Protein AF-A0A438DG32-F1 (afdb_monomer)

Mean predicted aligned error: 17.09 Å

Radius of gyration: 29.8 Å; Cα contacts (8 Å, |Δi|>4): 988; chains: 1; bounding box: 72×69×99 Å

Structure (mmCIF, N/CA/C/O backbone):
data_AF-A0A438DG32-F1
#
_entry.id   AF-A0A438DG32-F1
#
loop_
_atom_site.group_PDB
_atom_site.id
_atom_site.type_symbol
_atom_site.label_atom_id
_atom_site.label_alt_id
_atom_site.label_comp_id
_atom_site.label_asym_id
_atom_site.label_entity_id
_atom_site.label_seq_id
_atom_site.pdbx_PDB_ins_code
_atom_site.Cartn_x
_atom_site.Cartn_y
_atom_site.Cartn_z
_atom_site.occupancy
_atom_site.B_iso_or_equiv
_atom_site.auth_seq_id
_atom_site.auth_comp_id
_atom_site.auth_asym_id
_atom_site.auth_atom_id
_atom_site.pdbx_PDB_model_num
ATOM 1 N N . MET A 1 1 ? 29.997 -25.847 38.162 1.00 31.45 1 MET A N 1
ATOM 2 C CA . MET A 1 1 ? 29.715 -24.855 39.231 1.00 31.45 1 MET A CA 1
ATOM 3 C C . MET A 1 1 ? 28.250 -24.378 39.277 1.00 31.45 1 MET A C 1
ATOM 5 O O . MET A 1 1 ? 27.923 -23.648 40.198 1.00 31.45 1 MET A O 1
ATOM 9 N N . PHE A 1 2 ? 27.359 -24.797 38.359 1.00 34.41 2 PHE A N 1
ATOM 10 C CA . PHE A 1 2 ? 25.991 -24.248 38.221 1.00 34.41 2 PHE A CA 1
ATOM 11 C C . PHE A 1 2 ? 24.844 -25.236 38.525 1.00 34.41 2 PHE A C 1
ATOM 13 O O . PHE A 1 2 ? 23.728 -25.055 38.056 1.00 34.41 2 PHE A O 1
ATOM 20 N N . VAL A 1 3 ? 25.073 -26.271 39.337 1.00 34.00 3 VAL A N 1
ATOM 21 C CA . VAL A 1 3 ? 24.012 -27.224 39.714 1.00 34.00 3 VAL A CA 1
ATOM 22 C C . VAL A 1 3 ? 23.730 -27.089 41.212 1.00 34.00 3 VAL A C 1
ATOM 24 O O . VAL A 1 3 ? 24.313 -27.787 42.035 1.00 34.00 3 VAL A O 1
ATOM 27 N N . ARG A 1 4 ? 22.879 -26.123 41.579 1.00 33.84 4 ARG A N 1
ATOM 28 C CA . ARG A 1 4 ? 22.216 -26.054 42.894 1.00 33.84 4 ARG A CA 1
ATOM 29 C C . ARG A 1 4 ? 20.720 -25.786 42.692 1.00 33.84 4 ARG A C 1
ATOM 31 O O . ARG A 1 4 ? 20.404 -25.011 41.785 1.00 33.84 4 ARG A O 1
ATOM 38 N N . PRO A 1 5 ? 19.828 -26.377 43.513 1.00 38.88 5 PRO A N 1
ATOM 39 C CA . PRO A 1 5 ? 18.380 -26.182 43.416 1.00 38.88 5 PRO A CA 1
ATOM 40 C C . PRO A 1 5 ? 17.977 -24.707 43.551 1.00 38.88 5 PRO A C 1
ATOM 42 O O . PRO A 1 5 ? 18.616 -23.948 44.284 1.00 38.88 5 PRO A O 1
ATOM 45 N N . HIS A 1 6 ? 16.883 -24.327 42.885 1.00 45.00 6 HIS A N 1
ATOM 46 C CA . HIS A 1 6 ? 16.372 -22.953 42.749 1.00 45.00 6 HIS A CA 1
ATOM 47 C C . HIS A 1 6 ? 16.241 -22.184 44.084 1.00 45.00 6 HIS A C 1
ATOM 49 O O . HIS A 1 6 ? 16.430 -20.974 44.121 1.00 45.00 6 HIS A O 1
ATOM 55 N N . ALA A 1 7 ? 15.995 -22.890 45.195 1.00 40.00 7 ALA A N 1
ATOM 56 C CA . ALA A 1 7 ? 15.813 -22.317 46.531 1.00 40.00 7 ALA A CA 1
ATOM 57 C C . ALA A 1 7 ? 17.117 -21.925 47.271 1.00 40.00 7 ALA A C 1
ATOM 59 O O . ALA A 1 7 ? 17.048 -21.413 48.384 1.00 40.00 7 ALA A O 1
ATOM 60 N N . GLN A 1 8 ? 18.305 -22.165 46.696 1.00 38.03 8 GLN A N 1
ATOM 61 C CA . GLN A 1 8 ? 19.607 -21.905 47.348 1.00 38.03 8 GLN A CA 1
ATOM 62 C C . GLN A 1 8 ? 20.554 -20.994 46.544 1.00 38.03 8 GLN A C 1
ATOM 64 O O . GLN A 1 8 ? 21.751 -20.924 46.842 1.00 38.03 8 GLN A O 1
ATOM 69 N N . ARG A 1 9 ? 20.063 -20.306 45.508 1.00 53.03 9 ARG A N 1
ATOM 70 C CA . ARG A 1 9 ? 20.894 -19.444 44.653 1.00 53.03 9 ARG A CA 1
ATOM 71 C C . ARG A 1 9 ? 20.834 -17.984 45.116 1.00 53.03 9 ARG A C 1
ATOM 73 O O . ARG A 1 9 ? 19.776 -17.374 45.126 1.00 53.03 9 ARG A O 1
ATOM 80 N N . THR A 1 10 ? 21.989 -17.418 45.477 1.00 51.50 10 THR A N 1
ATOM 81 C CA . THR A 1 10 ? 22.155 -15.998 45.868 1.00 51.50 10 THR A CA 1
ATOM 82 C C . THR A 1 10 ? 22.234 -15.052 44.658 1.00 51.50 10 THR A C 1
ATOM 84 O O . THR A 1 10 ? 22.239 -13.837 44.821 1.00 51.50 10 THR A O 1
ATOM 87 N N . ILE A 1 11 ? 22.333 -15.598 43.440 1.00 61.62 11 ILE A N 1
ATOM 88 C CA . ILE A 1 11 ? 22.514 -14.864 42.181 1.00 61.62 11 ILE A CA 1
ATOM 89 C C . ILE A 1 11 ? 21.561 -15.464 41.146 1.00 61.62 11 ILE A C 1
ATOM 91 O O . ILE A 1 11 ? 21.562 -16.682 40.965 1.00 61.62 11 ILE A O 1
ATOM 95 N N . LEU A 1 12 ? 20.784 -14.612 40.473 1.00 72.69 12 LEU A N 1
ATOM 96 C CA . LEU A 1 12 ? 19.875 -15.004 39.392 1.00 72.69 12 LEU A CA 1
ATOM 97 C C . LEU A 1 12 ? 20.599 -14.971 38.043 1.00 72.69 12 LEU A C 1
ATOM 99 O O . LEU A 1 12 ? 21.448 -14.112 37.797 1.00 72.69 12 LEU A O 1
ATOM 103 N N . THR A 1 13 ? 20.260 -15.901 37.161 1.00 71.56 13 THR A N 1
ATOM 104 C CA . THR A 1 13 ? 20.900 -16.121 35.864 1.00 71.56 13 THR A CA 1
ATOM 105 C C . THR A 1 13 ? 19.909 -15.975 34.713 1.00 71.56 13 THR A C 1
ATOM 107 O O . THR A 1 13 ? 18.874 -16.632 34.677 1.00 71.56 13 THR A O 1
ATOM 110 N N . LEU A 1 14 ? 20.246 -15.112 33.754 1.00 73.56 14 LEU A N 1
ATOM 111 C CA . LEU A 1 14 ? 19.486 -14.861 32.530 1.00 73.56 14 LEU A CA 1
ATOM 112 C C . LEU A 1 14 ? 20.249 -15.396 31.320 1.00 73.56 14 LEU A C 1
ATOM 114 O O . LEU A 1 14 ? 21.353 -14.927 31.045 1.00 73.56 14 LEU A O 1
ATOM 118 N N . PHE A 1 15 ? 19.655 -16.295 30.546 1.00 74.94 15 PHE A N 1
ATOM 119 C CA . PHE A 1 15 ? 20.227 -16.722 29.271 1.00 74.94 15 PHE A CA 1
ATOM 120 C C . PHE A 1 15 ? 19.810 -15.785 28.129 1.00 74.94 15 PHE A C 1
ATOM 122 O O . PHE A 1 15 ? 18.621 -15.517 27.957 1.00 74.94 15 PHE A O 1
ATOM 129 N N . ILE A 1 16 ? 20.773 -15.313 27.328 1.00 74.81 16 ILE A N 1
ATOM 130 C CA . ILE A 1 16 ? 20.541 -14.503 26.123 1.00 74.81 16 ILE A CA 1
ATOM 131 C C . ILE A 1 16 ? 21.307 -15.063 24.926 1.00 74.81 16 ILE A C 1
ATOM 133 O O . ILE A 1 16 ? 22.522 -15.266 24.974 1.00 74.81 16 ILE A O 1
ATOM 137 N N . TRP A 1 17 ? 20.618 -15.181 23.789 1.00 65.50 17 TRP A N 1
ATOM 138 C CA . TRP A 1 17 ? 21.229 -15.551 22.512 1.00 65.50 17 TRP A CA 1
ATOM 139 C C . TRP A 1 17 ? 21.430 -14.338 21.583 1.00 65.50 17 TRP A C 1
ATOM 141 O O . TRP A 1 17 ? 20.489 -13.808 20.995 1.00 65.50 17 TRP A O 1
ATOM 151 N N . LEU A 1 18 ? 22.685 -13.904 21.426 1.00 56.47 18 LEU A N 1
ATOM 152 C CA . LEU A 1 18 ? 23.107 -12.647 20.792 1.00 56.47 18 LEU A CA 1
ATOM 153 C C . LEU A 1 18 ? 23.334 -12.726 19.271 1.00 56.47 18 LEU A C 1
ATOM 155 O O . LEU A 1 18 ? 23.010 -11.760 18.582 1.00 56.47 18 LEU A O 1
ATOM 159 N N . CYS A 1 19 ? 23.753 -13.877 18.717 1.00 48.16 19 CYS A N 1
ATOM 160 C CA . CYS A 1 19 ? 23.805 -14.091 17.251 1.00 48.16 19 CYS A CA 1
ATOM 161 C C . CYS A 1 19 ? 22.457 -13.793 16.575 1.00 48.16 19 CYS A C 1
ATOM 163 O O . CYS A 1 19 ? 22.394 -13.310 15.448 1.00 48.16 19 CYS A O 1
ATOM 165 N N . VAL A 1 20 ? 21.367 -14.038 17.298 1.00 46.25 20 VAL A N 1
ATOM 166 C CA . VAL A 1 20 ? 20.007 -13.785 16.838 1.00 46.25 20 VAL A CA 1
ATOM 167 C C . VAL A 1 20 ? 19.646 -12.299 17.012 1.00 46.25 20 VAL A C 1
ATOM 169 O O . VAL A 1 20 ? 18.944 -11.742 16.171 1.00 46.25 20 VAL A O 1
ATOM 172 N N . ILE A 1 21 ? 20.183 -11.596 18.014 1.00 48.25 21 ILE A N 1
ATOM 173 C CA . ILE A 1 21 ? 19.915 -10.172 18.297 1.00 48.25 21 ILE A CA 1
ATOM 174 C C . ILE A 1 21 ? 20.512 -9.222 17.239 1.00 48.25 21 ILE A C 1
ATOM 176 O O . ILE A 1 21 ? 19.932 -8.162 17.011 1.00 48.25 21 ILE A O 1
ATOM 180 N N . HIS A 1 22 ? 21.568 -9.602 16.510 1.00 49.94 22 HIS A N 1
ATOM 181 C CA . HIS A 1 22 ? 22.134 -8.772 15.430 1.00 49.94 22 HIS A CA 1
ATOM 182 C C . HIS A 1 22 ? 21.120 -8.393 14.335 1.00 49.94 22 HIS A C 1
ATOM 184 O O . HIS A 1 22 ? 21.153 -7.279 13.826 1.00 49.94 22 HIS A O 1
ATOM 190 N N . LEU A 1 23 ? 20.144 -9.260 14.049 1.00 44.62 23 LEU A N 1
ATOM 191 C CA . LEU A 1 23 ? 19.043 -8.979 13.113 1.00 44.62 23 LEU A CA 1
ATOM 192 C C . LEU A 1 23 ? 18.026 -7.936 13.635 1.00 44.62 23 LEU A C 1
ATOM 194 O O . LEU A 1 23 ? 17.125 -7.549 12.896 1.00 44.62 23 LEU A O 1
ATOM 198 N N . LEU A 1 24 ? 18.103 -7.523 14.910 1.00 45.22 24 LEU A N 1
ATOM 199 C CA . LEU A 1 24 ? 17.228 -6.491 15.487 1.00 45.22 24 LEU A CA 1
ATOM 200 C C . LEU A 1 24 ? 17.923 -5.144 15.736 1.00 45.22 24 LEU A C 1
ATOM 202 O O . LEU A 1 24 ? 17.227 -4.185 16.082 1.00 45.22 24 LEU A O 1
ATOM 206 N N . GLN A 1 25 ? 19.248 -5.074 15.598 1.00 53.91 25 GLN A N 1
ATOM 207 C CA . GLN A 1 25 ? 20.061 -3.946 16.051 1.00 53.91 25 GLN A CA 1
ATOM 208 C C . GLN A 1 25 ? 20.256 -2.878 14.963 1.00 53.91 25 GLN A C 1
ATOM 210 O O . GLN A 1 25 ? 20.601 -3.210 13.830 1.00 53.91 25 GLN A O 1
ATOM 215 N N . PRO A 1 26 ? 20.142 -1.586 15.311 1.00 49.16 26 PRO A N 1
ATOM 216 C CA . PRO A 1 26 ? 20.803 -0.515 14.574 1.00 49.16 26 PRO A CA 1
ATOM 217 C C . PRO A 1 26 ? 22.331 -0.676 14.662 1.00 49.16 26 PRO A C 1
ATOM 219 O O . PRO A 1 26 ? 22.847 -1.161 15.675 1.00 49.16 26 PRO A O 1
ATOM 222 N N . ALA A 1 27 ? 23.068 -0.241 13.638 1.00 44.88 27 ALA A N 1
ATOM 223 C CA . ALA A 1 27 ? 24.531 -0.225 13.678 1.00 44.88 27 ALA A CA 1
ATOM 224 C C . ALA A 1 27 ? 25.036 0.552 14.918 1.00 44.88 27 ALA A C 1
ATOM 226 O O . ALA A 1 27 ? 24.653 1.701 15.123 1.00 44.88 27 ALA A O 1
ATOM 227 N N . GLY A 1 28 ? 25.877 -0.078 15.753 1.00 52.09 28 GLY A N 1
ATOM 228 C CA . GLY A 1 28 ? 26.508 0.560 16.923 1.00 52.09 28 GLY A CA 1
ATOM 229 C C . GLY A 1 28 ? 25.822 0.369 18.289 1.00 52.09 28 GLY A C 1
ATOM 230 O O . GLY A 1 28 ? 26.215 1.023 19.255 1.00 52.09 28 GLY A O 1
ATOM 231 N N . TRP A 1 29 ? 24.823 -0.512 18.417 1.00 62.72 29 TRP A N 1
ATOM 232 C CA . TRP A 1 29 ? 24.155 -0.783 19.702 1.00 62.72 29 TRP A CA 1
ATOM 233 C C . TRP A 1 29 ? 25.012 -1.629 20.666 1.00 62.72 29 TRP A C 1
ATOM 235 O O . TRP A 1 29 ? 25.486 -2.705 20.302 1.00 62.72 29 TRP A O 1
ATOM 245 N N . ASN A 1 30 ? 25.164 -1.173 21.918 1.00 68.75 30 ASN A N 1
ATOM 246 C CA . ASN A 1 30 ? 25.962 -1.832 22.962 1.00 68.75 30 ASN A CA 1
ATOM 247 C C . ASN A 1 30 ? 25.131 -2.128 24.220 1.00 68.75 30 ASN A C 1
ATOM 249 O O . ASN A 1 30 ? 24.326 -1.301 24.649 1.00 68.75 30 ASN A O 1
ATOM 253 N N . LEU A 1 31 ? 25.375 -3.285 24.846 1.00 74.94 31 LEU A N 1
ATOM 254 C CA . LEU A 1 31 ? 24.749 -3.666 26.116 1.00 74.94 31 LEU A CA 1
ATOM 255 C C . LEU A 1 31 ? 25.273 -2.799 27.267 1.00 74.94 31 LEU A C 1
ATOM 257 O O . LEU A 1 31 ? 26.480 -2.576 27.380 1.00 74.94 31 LEU A O 1
ATOM 261 N N . LYS A 1 32 ? 24.374 -2.350 28.149 1.00 79.00 32 LYS A N 1
ATOM 262 C CA . LYS A 1 32 ? 24.713 -1.552 29.336 1.00 79.00 32 LYS A CA 1
ATOM 263 C C . LYS A 1 32 ? 24.440 -2.331 30.617 1.00 79.00 32 LYS A C 1
ATOM 265 O O . LYS A 1 32 ? 23.516 -3.137 30.684 1.00 79.00 32 LYS A O 1
ATOM 270 N N . LYS A 1 33 ? 25.222 -2.044 31.663 1.00 76.44 33 LYS A N 1
ATOM 271 C CA . LYS A 1 33 ? 25.073 -2.661 32.994 1.00 76.44 33 LYS A CA 1
ATOM 272 C C . LYS A 1 33 ? 23.663 -2.467 33.568 1.00 76.44 33 LYS A C 1
ATOM 274 O O . LYS A 1 33 ? 23.145 -3.387 34.186 1.00 76.44 33 LYS A O 1
ATOM 279 N N . GLU A 1 34 ? 23.070 -1.300 33.319 1.00 80.75 34 GLU A N 1
ATOM 280 C CA . GLU A 1 34 ? 21.753 -0.852 33.803 1.00 80.75 34 GLU A CA 1
ATOM 281 C C . GLU A 1 34 ? 20.569 -1.680 33.282 1.00 80.75 34 GLU A C 1
ATOM 283 O O . GLU A 1 34 ? 19.465 -1.555 33.798 1.00 80.75 34 GLU A O 1
ATOM 288 N N . TYR A 1 35 ? 20.772 -2.517 32.260 1.00 82.25 35 TYR A N 1
ATOM 289 C CA . TYR A 1 35 ? 19.683 -3.283 31.648 1.00 82.25 35 TYR A CA 1
ATOM 290 C C . TYR A 1 35 ? 19.251 -4.481 32.499 1.00 82.25 35 TYR A C 1
ATOM 292 O O . TYR A 1 35 ? 18.161 -5.007 32.304 1.00 82.25 35 TYR A O 1
ATOM 300 N N . LEU A 1 36 ? 20.090 -4.923 33.439 1.00 82.06 36 LEU A N 1
ATOM 301 C CA . LEU A 1 36 ? 19.790 -6.040 34.330 1.00 82.06 36 LEU A CA 1
ATOM 302 C C . LEU A 1 36 ? 19.486 -5.538 35.746 1.00 82.06 36 LEU A C 1
ATOM 304 O O . LEU A 1 36 ? 20.149 -4.603 36.204 1.00 82.06 36 LEU A O 1
ATOM 308 N N . PRO A 1 37 ? 18.556 -6.184 36.472 1.00 82.69 37 PRO A N 1
ATOM 309 C CA . PRO A 1 37 ? 18.353 -5.895 37.884 1.00 82.69 37 PRO A CA 1
ATOM 310 C C . PRO A 1 37 ? 19.612 -6.212 38.710 1.00 82.69 37 PRO A C 1
ATOM 312 O O . PRO A 1 37 ? 20.474 -7.006 38.313 1.00 82.69 37 PRO A O 1
ATOM 315 N N . ALA A 1 38 ? 19.726 -5.601 39.889 1.00 79.88 38 ALA A N 1
ATOM 316 C CA . ALA A 1 38 ? 20.841 -5.865 40.795 1.00 79.88 38 ALA A CA 1
ATOM 317 C C . ALA A 1 38 ? 20.881 -7.353 41.202 1.00 79.88 38 ALA A C 1
ATOM 319 O O . ALA A 1 38 ? 19.850 -7.951 41.494 1.00 79.88 38 ALA A O 1
ATOM 320 N N . GLY A 1 39 ? 22.074 -7.959 41.210 1.00 79.06 39 GLY A N 1
ATOM 321 C CA . GLY A 1 39 ? 22.254 -9.376 41.564 1.00 79.06 39 GLY A CA 1
ATOM 322 C C . GLY A 1 39 ? 22.005 -10.378 40.429 1.00 79.06 39 GLY A C 1
ATOM 323 O O . GLY A 1 39 ? 22.102 -11.581 40.663 1.00 79.06 39 GLY A O 1
ATOM 324 N N . TRP A 1 40 ? 21.730 -9.910 39.207 1.00 82.38 40 TRP A N 1
ATOM 325 C CA . TRP A 1 40 ? 21.593 -10.770 38.031 1.00 82.38 40 TRP A CA 1
ATOM 326 C C . TRP A 1 40 ? 22.901 -10.913 37.248 1.00 82.38 40 TRP A C 1
ATOM 328 O O . TRP A 1 40 ? 23.642 -9.947 37.040 1.00 82.38 40 TRP A O 1
ATOM 338 N N . LEU A 1 41 ? 23.141 -12.122 36.748 1.00 85.06 41 LEU A N 1
ATOM 339 C CA . LEU A 1 41 ? 24.152 -12.440 35.746 1.00 85.06 41 LEU A CA 1
ATOM 340 C C . LEU A 1 41 ? 23.468 -12.811 34.435 1.00 85.06 41 LEU A C 1
ATOM 342 O O . LEU A 1 41 ? 22.563 -13.638 34.414 1.00 85.06 41 LEU A O 1
ATOM 346 N N . CYS A 1 42 ? 23.932 -12.248 33.327 1.00 84.44 42 CYS A N 1
ATOM 347 C CA . CYS A 1 42 ? 23.455 -12.616 32.004 1.00 84.44 42 CYS A CA 1
ATOM 348 C C . CYS A 1 42 ? 24.493 -13.461 31.266 1.00 84.44 42 CYS A C 1
ATOM 350 O O . CYS A 1 42 ? 25.636 -13.040 31.097 1.00 84.44 42 CYS A O 1
ATOM 352 N N . LEU A 1 43 ? 24.093 -14.649 30.823 1.00 84.69 43 LEU A N 1
ATOM 353 C CA . LEU A 1 43 ? 24.895 -15.563 30.023 1.00 84.69 43 LEU A CA 1
ATOM 354 C C . LEU A 1 43 ? 24.618 -15.296 28.545 1.00 84.69 43 LEU A C 1
ATOM 356 O O . LEU A 1 43 ? 23.488 -15.411 28.080 1.00 84.69 43 LEU A O 1
ATOM 360 N N . VAL A 1 44 ? 25.658 -14.919 27.813 1.00 81.12 44 VAL A N 1
ATOM 361 C CA . VAL A 1 44 ? 25.572 -14.422 26.443 1.00 81.12 44 VAL A CA 1
ATOM 362 C C . VAL A 1 44 ? 26.132 -15.454 25.464 1.00 81.12 44 VAL A C 1
ATOM 364 O O . VAL A 1 44 ? 27.342 -15.690 25.423 1.00 81.12 44 VAL A O 1
ATOM 367 N N . CYS A 1 45 ? 25.261 -16.025 24.631 1.00 74.44 45 CYS A N 1
ATOM 368 C CA . CYS A 1 45 ? 25.617 -16.944 23.547 1.00 74.44 45 CYS A CA 1
ATOM 369 C C . CYS A 1 45 ? 25.787 -16.200 22.206 1.00 74.44 45 CYS A C 1
ATOM 371 O O . CYS A 1 45 ? 24.968 -15.352 21.855 1.00 74.44 45 CYS A O 1
ATOM 373 N N . GLY A 1 46 ? 26.823 -16.517 21.421 1.00 66.94 46 GLY A N 1
ATOM 374 C CA . GLY A 1 46 ? 26.997 -15.987 20.057 1.00 66.94 46 GLY A CA 1
ATOM 375 C C . GLY A 1 46 ? 27.519 -14.543 19.942 1.00 66.94 46 GLY A C 1
ATOM 376 O O . GLY A 1 46 ? 27.329 -13.910 18.909 1.00 66.94 46 GLY A O 1
ATOM 377 N N . ALA A 1 47 ? 28.165 -13.997 20.977 1.00 66.31 47 ALA A N 1
ATOM 378 C CA . ALA A 1 47 ? 28.865 -12.709 20.876 1.00 66.31 47 ALA A CA 1
ATOM 379 C C . ALA A 1 47 ? 30.169 -12.828 20.059 1.00 66.31 47 ALA A C 1
ATOM 381 O O . ALA A 1 47 ? 30.909 -13.811 20.195 1.00 66.31 47 ALA A O 1
ATOM 382 N N . SER A 1 48 ? 30.501 -11.807 19.259 1.00 65.75 48 SER A N 1
ATOM 383 C CA . SER A 1 48 ? 31.757 -11.770 18.490 1.00 65.75 48 SER A CA 1
ATOM 384 C C . SER A 1 48 ? 32.983 -11.680 19.413 1.00 65.75 48 SER A C 1
ATOM 386 O O . SER A 1 48 ? 32.876 -11.329 20.591 1.00 65.75 48 SER A O 1
ATOM 388 N N . GLU A 1 49 ? 34.169 -12.075 18.937 1.00 60.91 49 GLU A N 1
ATOM 389 C CA . GLU A 1 49 ? 35.394 -12.087 19.766 1.00 60.91 49 GLU A CA 1
ATOM 390 C C . GLU A 1 49 ? 35.840 -10.698 20.225 1.00 60.91 49 GLU A C 1
ATOM 392 O O . GLU A 1 49 ? 36.348 -10.567 21.333 1.00 60.91 49 GLU A O 1
ATOM 397 N N . ASN A 1 50 ? 35.507 -9.660 19.460 1.00 61.19 50 ASN A N 1
ATOM 398 C CA . ASN A 1 50 ? 35.916 -8.284 19.741 1.00 61.19 50 ASN A CA 1
ATOM 399 C C . ASN A 1 50 ? 34.861 -7.467 20.515 1.00 61.19 50 ASN A C 1
ATOM 401 O O . ASN A 1 50 ? 35.042 -6.267 20.725 1.00 61.19 50 ASN A O 1
ATOM 405 N N . GLN A 1 51 ? 33.745 -8.076 20.929 1.00 68.38 51 GLN A N 1
ATOM 406 C CA . GLN A 1 51 ? 32.661 -7.365 21.607 1.00 68.38 51 GLN A CA 1
ATOM 407 C C . GLN A 1 51 ? 32.965 -7.173 23.100 1.00 68.38 51 GLN A C 1
ATOM 409 O O . GLN A 1 51 ? 33.026 -8.137 23.864 1.00 68.38 51 GLN A O 1
ATOM 414 N N . LYS A 1 52 ? 33.111 -5.916 23.541 1.00 70.81 52 LYS A N 1
ATOM 415 C CA . LYS A 1 52 ? 33.240 -5.573 24.967 1.00 70.81 52 LYS A CA 1
ATOM 416 C C . LYS A 1 52 ? 31.880 -5.716 25.658 1.00 70.81 52 LYS A C 1
ATOM 418 O O . LYS A 1 52 ? 30.937 -5.011 25.307 1.00 70.81 52 LYS A O 1
ATOM 423 N N . LEU A 1 53 ? 31.786 -6.612 26.642 1.00 77.06 53 LEU A N 1
ATOM 424 C CA . LEU A 1 53 ? 30.580 -6.823 27.448 1.00 77.06 53 LEU A CA 1
ATOM 425 C C . LEU A 1 53 ? 30.746 -6.226 28.858 1.00 77.06 53 LEU A C 1
ATOM 427 O O . LEU A 1 53 ? 31.849 -6.278 29.409 1.00 77.06 53 LEU A O 1
ATOM 431 N N . PRO A 1 54 ? 29.680 -5.672 29.468 1.00 81.56 54 PRO A N 1
ATOM 432 C CA . PRO A 1 54 ? 29.715 -5.225 30.861 1.00 81.56 54 PRO A CA 1
ATOM 433 C C . PRO A 1 54 ? 29.963 -6.395 31.840 1.00 81.56 54 PRO A C 1
ATOM 435 O O . PRO A 1 54 ? 29.686 -7.544 31.503 1.00 81.56 54 PRO A O 1
ATOM 438 N N . PRO A 1 55 ? 30.427 -6.146 33.081 1.00 77.56 55 PRO A N 1
ATOM 439 C CA . PRO A 1 55 ? 30.885 -7.199 34.003 1.00 77.56 55 PRO A CA 1
ATOM 440 C C . PRO A 1 55 ? 29.791 -8.188 34.449 1.00 77.56 55 PRO A C 1
ATOM 442 O O . PRO A 1 55 ? 30.097 -9.316 34.835 1.00 77.56 55 PRO A O 1
ATOM 445 N N . ASN A 1 56 ? 28.521 -7.779 34.396 1.00 82.19 56 ASN A N 1
ATOM 446 C CA . ASN A 1 56 ? 27.348 -8.615 34.670 1.00 82.19 56 ASN A CA 1
ATOM 447 C C . ASN A 1 56 ? 26.884 -9.445 33.457 1.00 82.19 56 ASN A C 1
ATOM 449 O O . ASN A 1 56 ? 25.955 -10.238 33.587 1.00 82.19 56 ASN A O 1
ATOM 453 N N . PHE A 1 57 ? 27.546 -9.313 32.306 1.00 84.19 57 PHE A N 1
ATOM 454 C CA . PHE A 1 57 ? 27.309 -10.107 31.104 1.00 84.19 57 PHE A CA 1
ATOM 455 C C . PHE A 1 57 ? 28.512 -11.023 30.859 1.00 84.19 57 PHE A C 1
ATOM 457 O O . PHE A 1 57 ? 29.631 -10.576 30.609 1.00 84.19 57 PHE A O 1
ATOM 464 N N . ARG A 1 58 ? 28.291 -12.332 30.942 1.00 83.19 58 ARG A N 1
ATOM 465 C CA . ARG A 1 58 ? 29.309 -13.366 30.764 1.00 83.19 58 ARG A CA 1
ATOM 466 C C . ARG A 1 58 ? 29.161 -13.979 29.384 1.00 83.19 58 ARG A C 1
ATOM 468 O O . ARG A 1 58 ? 28.145 -14.594 29.078 1.00 83.19 58 ARG A O 1
ATOM 475 N N . LYS A 1 59 ? 30.190 -13.830 28.555 1.00 81.56 59 LYS A N 1
ATOM 476 C CA . LYS A 1 59 ? 30.264 -14.513 27.265 1.00 81.56 59 LYS A CA 1
ATOM 477 C C . LYS A 1 59 ? 30.451 -16.017 27.476 1.00 81.56 59 LYS A C 1
ATOM 479 O O . LYS A 1 59 ? 31.309 -16.419 28.258 1.00 81.56 59 LYS A O 1
ATOM 484 N N . LEU A 1 60 ? 29.672 -16.820 26.762 1.00 80.44 60 LEU A N 1
ATOM 485 C CA . LEU A 1 60 ? 29.818 -18.273 26.724 1.00 80.44 60 LEU A CA 1
ATOM 486 C C . LEU A 1 60 ? 30.837 -18.694 25.656 1.00 80.44 60 LEU A C 1
ATOM 488 O O . LEU A 1 60 ? 31.021 -18.003 24.648 1.00 80.44 60 LEU A O 1
ATOM 492 N N . ALA A 1 61 ? 31.493 -19.831 25.886 1.00 76.50 61 ALA A N 1
ATOM 493 C CA . ALA A 1 61 ? 32.370 -20.453 24.900 1.00 76.50 61 ALA A CA 1
ATOM 494 C C . ALA A 1 61 ? 31.561 -20.919 23.673 1.00 76.50 61 ALA A C 1
ATOM 496 O O . ALA A 1 61 ? 30.370 -21.211 23.783 1.00 76.50 61 ALA A O 1
ATOM 497 N N . LYS A 1 62 ? 32.189 -20.951 22.490 1.00 71.81 62 LYS A N 1
ATOM 498 C CA . LYS A 1 62 ? 31.511 -21.283 21.218 1.00 71.81 62 LYS A CA 1
ATOM 499 C C . LYS A 1 62 ? 31.001 -22.730 21.166 1.00 71.81 62 LYS A C 1
ATOM 501 O O . LYS A 1 62 ? 30.059 -23.008 20.436 1.00 71.81 62 LYS A O 1
ATOM 506 N N . ASP A 1 63 ? 31.627 -23.617 21.923 1.00 75.25 63 ASP A N 1
ATOM 507 C CA . ASP A 1 63 ? 31.345 -25.046 22.060 1.00 75.25 63 ASP A CA 1
ATOM 508 C C . ASP A 1 63 ? 30.426 -25.371 23.250 1.00 75.25 63 ASP A C 1
ATOM 510 O O . ASP A 1 63 ? 30.137 -26.538 23.508 1.00 75.25 63 ASP A O 1
ATOM 514 N N . ALA A 1 64 ? 29.944 -24.358 23.979 1.00 75.69 64 ALA A N 1
ATOM 515 C CA . ALA A 1 64 ? 29.032 -24.573 25.092 1.00 75.69 64 ALA A CA 1
ATOM 516 C C . ALA A 1 64 ? 27.714 -25.196 24.602 1.00 75.69 64 ALA A C 1
ATOM 518 O O . ALA A 1 64 ? 27.012 -24.628 23.757 1.00 75.69 64 ALA A O 1
ATOM 519 N N . TYR A 1 65 ? 27.350 -26.343 25.178 1.00 79.31 65 TYR A N 1
ATOM 520 C CA . TYR A 1 65 ? 26.076 -26.989 24.890 1.00 79.31 65 TYR A CA 1
ATOM 521 C C . TYR A 1 65 ? 24.928 -26.135 25.445 1.00 79.31 65 TYR A C 1
ATOM 523 O O . TYR A 1 65 ? 24.723 -26.024 26.652 1.00 79.31 65 TYR A O 1
ATOM 531 N N . THR A 1 66 ? 24.218 -25.463 24.539 1.00 78.06 66 THR A N 1
ATOM 532 C CA . THR A 1 66 ? 23.209 -24.442 24.865 1.00 78.06 66 THR A CA 1
ATOM 533 C C . THR A 1 66 ? 22.069 -24.959 25.760 1.00 78.06 66 THR A C 1
ATOM 535 O O . THR A 1 66 ? 21.740 -24.248 26.713 1.00 78.06 66 THR A O 1
ATOM 538 N N . PRO A 1 67 ? 21.529 -26.180 25.563 1.00 79.06 67 PRO A N 1
ATOM 539 C CA . PRO A 1 67 ? 20.485 -26.725 26.435 1.00 79.06 67 PRO A CA 1
ATOM 540 C C . PRO A 1 67 ? 20.883 -26.818 27.915 1.00 79.06 67 PRO A C 1
ATOM 542 O O . PRO A 1 67 ? 20.091 -26.445 28.777 1.00 79.06 67 PRO A O 1
ATOM 545 N N . ASP A 1 68 ? 22.123 -27.207 28.230 1.00 80.12 68 ASP A N 1
ATOM 546 C CA . ASP A 1 68 ? 22.597 -27.286 29.622 1.00 80.12 68 ASP A CA 1
ATOM 547 C C . ASP A 1 68 ? 22.663 -25.906 30.279 1.00 80.12 68 ASP A C 1
ATOM 549 O O . ASP A 1 68 ? 22.354 -25.737 31.461 1.00 80.12 68 ASP A O 1
ATOM 553 N N . VAL A 1 69 ? 23.068 -24.895 29.509 1.00 81.12 69 VAL A N 1
ATOM 554 C CA . VAL A 1 69 ? 23.149 -23.516 29.996 1.00 81.12 69 VAL A CA 1
ATOM 555 C C . VAL A 1 69 ? 21.755 -22.938 30.214 1.00 81.12 69 VAL A C 1
ATOM 557 O O . VAL A 1 69 ? 21.529 -22.233 31.201 1.00 81.12 69 VAL A O 1
ATOM 560 N N . ILE A 1 70 ? 20.819 -23.256 29.320 1.00 81.19 70 ILE A N 1
ATOM 561 C CA . ILE A 1 70 ? 19.411 -22.901 29.468 1.00 81.19 70 ILE A CA 1
ATOM 562 C C . ILE A 1 70 ? 18.855 -23.546 30.734 1.00 81.19 70 ILE A C 1
ATOM 564 O O . ILE A 1 70 ? 18.400 -22.816 31.606 1.00 81.19 70 ILE A O 1
ATOM 568 N N . ALA A 1 71 ? 18.996 -24.862 30.900 1.00 80.75 71 ALA A N 1
ATOM 569 C CA . ALA A 1 71 ? 18.545 -25.594 32.084 1.00 80.75 71 ALA A CA 1
ATOM 570 C C . ALA A 1 71 ? 19.149 -25.060 33.395 1.00 80.75 71 ALA A C 1
ATOM 572 O O . ALA A 1 71 ? 18.528 -25.128 34.456 1.00 80.75 71 ALA A O 1
ATOM 573 N N . ALA A 1 72 ? 20.371 -24.529 33.336 1.00 80.50 72 ALA A N 1
ATOM 574 C CA . ALA A 1 72 ? 21.037 -23.923 34.477 1.00 80.50 72 ALA A CA 1
ATOM 575 C C . ALA A 1 72 ? 20.590 -22.480 34.771 1.00 80.50 72 ALA A C 1
ATOM 577 O O . ALA A 1 72 ? 20.951 -21.975 35.836 1.00 80.50 72 ALA A O 1
ATOM 578 N N . SER A 1 73 ? 19.847 -21.827 33.875 1.00 85.44 73 SER A N 1
ATOM 579 C CA . SER A 1 73 ? 19.396 -20.436 33.999 1.00 85.44 73 SER A CA 1
ATOM 580 C C . SER A 1 73 ? 18.034 -20.332 34.686 1.00 85.44 73 SER A C 1
ATOM 582 O O . SER A 1 73 ? 17.256 -21.276 34.677 1.00 85.44 73 SER A O 1
ATOM 584 N N . ASP A 1 74 ? 17.734 -19.178 35.280 1.00 84.94 74 ASP A N 1
ATOM 585 C CA . ASP A 1 74 ? 16.455 -18.926 35.964 1.00 84.94 74 ASP A CA 1
ATOM 586 C C . ASP A 1 74 ? 15.415 -18.285 35.023 1.00 84.94 74 ASP A C 1
ATOM 588 O O . ASP A 1 74 ? 14.215 -18.319 35.280 1.00 84.94 74 ASP A O 1
ATOM 592 N N . CYS A 1 75 ? 15.869 -17.677 33.925 1.00 88.00 75 CYS A N 1
ATOM 593 C CA . CYS A 1 75 ? 15.023 -17.048 32.916 1.00 88.00 75 CYS A CA 1
ATOM 594 C C . CYS A 1 75 ? 15.731 -17.045 31.555 1.00 88.00 75 CYS A C 1
ATOM 596 O O . CYS A 1 75 ? 16.964 -16.973 31.475 1.00 88.00 75 CYS A O 1
ATOM 598 N N . MET A 1 76 ? 14.950 -17.084 30.478 1.00 88.19 76 MET A N 1
ATOM 599 C CA . MET A 1 76 ? 15.429 -16.928 29.107 1.00 88.19 76 MET A CA 1
ATOM 600 C C . MET A 1 76 ? 14.961 -15.598 28.519 1.00 88.19 76 MET A C 1
ATOM 602 O O . MET A 1 76 ? 13.801 -15.220 28.664 1.00 88.19 76 MET A O 1
ATOM 606 N N . LEU A 1 77 ? 15.843 -14.920 27.785 1.00 87.31 77 LEU A N 1
ATOM 607 C CA . LEU A 1 77 ? 15.509 -13.749 26.982 1.00 87.31 77 LEU A CA 1
ATOM 608 C C . LEU A 1 77 ? 16.004 -13.923 25.542 1.00 87.31 77 LEU A C 1
ATOM 610 O O . LEU A 1 77 ? 17.194 -14.116 25.287 1.00 87.31 77 LEU A O 1
ATOM 614 N N . GLY A 1 78 ? 15.099 -13.819 24.570 1.00 83.88 78 GLY A N 1
ATOM 615 C CA . GLY A 1 78 ? 15.473 -13.976 23.168 1.00 83.88 78 GLY A CA 1
ATOM 616 C C . GLY A 1 78 ? 14.366 -13.664 22.173 1.00 83.88 78 GLY A C 1
ATOM 617 O O . GLY A 1 78 ? 13.365 -13.028 22.487 1.00 83.88 78 GLY A O 1
ATOM 618 N N . LYS A 1 79 ? 14.560 -14.111 20.931 1.00 78.69 79 LYS A N 1
ATOM 619 C CA . LYS A 1 79 ? 13.496 -14.094 19.924 1.00 78.69 79 LYS A CA 1
ATOM 620 C C . LYS A 1 79 ? 12.692 -15.372 19.993 1.00 78.69 79 LYS A C 1
ATOM 622 O O . LYS A 1 79 ? 13.252 -16.450 20.200 1.00 78.69 79 LYS A O 1
ATOM 627 N N . ILE A 1 80 ? 11.403 -15.236 19.729 1.00 78.12 80 ILE A N 1
ATOM 628 C CA . ILE A 1 80 ? 10.513 -16.376 19.578 1.00 78.12 80 ILE A CA 1
ATOM 629 C C . ILE A 1 80 ? 10.842 -17.156 18.293 1.00 78.12 80 ILE A C 1
ATOM 631 O O . ILE A 1 80 ? 11.002 -16.585 17.209 1.00 78.12 80 ILE A O 1
ATOM 635 N N . GLY A 1 81 ? 11.005 -18.466 18.441 1.00 77.25 81 GLY A N 1
ATOM 636 C CA . GLY A 1 81 ? 11.318 -19.420 17.381 1.00 77.25 81 GLY A CA 1
ATOM 637 C C . GLY A 1 81 ? 11.304 -20.839 17.946 1.00 77.25 81 GLY A C 1
ATOM 638 O O . GLY A 1 81 ? 11.381 -21.001 19.158 1.00 77.25 81 GLY A O 1
ATOM 639 N N . TYR A 1 82 ? 11.205 -21.859 17.089 1.00 74.25 82 TYR A N 1
ATOM 640 C CA . TYR A 1 82 ? 10.996 -23.246 17.530 1.00 74.25 82 TYR A CA 1
ATOM 641 C C . TYR A 1 82 ? 12.029 -23.738 18.550 1.00 74.25 82 TYR A C 1
ATOM 643 O O . TYR A 1 82 ? 11.639 -24.267 19.584 1.00 74.25 82 TYR A O 1
ATOM 651 N N . GLY A 1 83 ? 13.325 -23.508 18.305 1.00 75.25 83 GLY A N 1
ATOM 652 C CA . GLY A 1 83 ? 14.393 -23.933 19.218 1.00 75.25 83 GLY A CA 1
ATOM 653 C C . GLY A 1 83 ? 14.253 -23.313 20.609 1.00 75.25 83 GLY A C 1
ATOM 654 O O . GLY A 1 83 ? 14.002 -24.025 21.574 1.00 75.25 83 GLY A O 1
ATOM 655 N N . THR A 1 84 ? 14.293 -21.981 20.695 1.00 78.31 84 THR A N 1
ATOM 656 C CA . THR A 1 84 ? 14.224 -21.250 21.973 1.00 78.31 84 THR A CA 1
ATOM 657 C C . THR A 1 84 ? 12.912 -21.475 22.721 1.00 78.31 84 THR A C 1
ATOM 659 O O . THR A 1 84 ? 12.921 -21.622 23.939 1.00 78.31 84 THR A O 1
ATOM 662 N N . PHE A 1 85 ? 11.788 -21.533 22.003 1.00 81.88 85 PHE A N 1
ATOM 663 C CA . PHE A 1 85 ? 10.475 -21.838 22.571 1.00 81.88 85 PHE A CA 1
ATOM 664 C C . PHE A 1 85 ? 10.422 -23.250 23.162 1.00 81.88 85 PHE A C 1
ATOM 666 O O . PHE A 1 85 ? 9.969 -23.440 24.288 1.00 81.88 85 PHE A O 1
ATOM 673 N N . SER A 1 86 ? 10.882 -24.242 22.402 1.00 80.56 86 SER A N 1
ATOM 674 C CA . SER A 1 86 ? 10.788 -25.640 22.812 1.00 80.56 86 SER A CA 1
ATOM 675 C C . SER A 1 86 ? 11.710 -25.971 23.983 1.00 80.56 86 SER A C 1
ATOM 677 O O . SER A 1 86 ? 11.307 -26.707 24.879 1.00 80.56 86 SER A O 1
ATOM 679 N N . GLU A 1 87 ? 12.901 -25.372 24.028 1.00 82.31 87 GLU A N 1
ATOM 680 C CA . GLU A 1 87 ? 13.822 -25.481 25.160 1.00 82.31 87 GLU A CA 1
ATOM 681 C C . GLU A 1 87 ? 13.247 -24.800 26.409 1.00 82.31 87 GLU A C 1
ATOM 683 O O . GLU A 1 87 ? 13.288 -25.382 27.493 1.00 82.31 87 GLU A O 1
ATOM 688 N N . ALA A 1 88 ? 12.631 -23.620 26.267 1.00 83.88 88 ALA A N 1
ATOM 689 C CA . ALA A 1 88 ? 11.966 -22.946 27.382 1.00 83.88 88 ALA A CA 1
ATOM 690 C C . ALA A 1 88 ? 10.840 -23.800 27.987 1.00 83.88 88 ALA A C 1
ATOM 692 O O . ALA A 1 88 ? 10.738 -23.913 29.210 1.00 83.88 88 ALA A O 1
ATOM 693 N N . LEU A 1 89 ? 10.022 -24.446 27.148 1.00 82.81 89 LEU A N 1
ATOM 694 C CA . LEU A 1 89 ? 8.969 -25.350 27.616 1.00 82.81 89 LEU A CA 1
ATOM 695 C C . LEU A 1 89 ? 9.527 -26.639 28.229 1.00 82.81 89 LEU A C 1
ATOM 697 O O . LEU A 1 89 ? 9.074 -27.032 29.304 1.00 82.81 89 LEU A O 1
ATOM 701 N N . ALA A 1 90 ? 10.519 -27.269 27.592 1.00 81.88 90 ALA A N 1
ATOM 702 C CA . ALA A 1 90 ? 11.139 -28.506 28.074 1.00 81.88 90 ALA A CA 1
ATOM 703 C C . ALA A 1 90 ? 11.734 -28.339 29.482 1.00 81.88 90 ALA A C 1
ATOM 705 O O . ALA A 1 90 ? 11.528 -29.185 30.354 1.00 81.88 90 ALA A O 1
ATOM 706 N N . TYR A 1 91 ? 12.415 -27.216 29.728 1.00 82.75 91 TYR A N 1
ATOM 707 C CA . TYR A 1 91 ? 13.028 -26.908 31.024 1.00 82.75 91 TYR A CA 1
ATOM 708 C C . TYR A 1 91 ? 12.126 -26.106 31.970 1.00 82.75 91 TYR A C 1
ATOM 710 O O . TYR A 1 91 ? 12.528 -25.830 33.099 1.00 82.75 91 TYR A O 1
ATOM 718 N N . LYS A 1 92 ? 10.897 -25.779 31.550 1.00 86.75 92 LYS A N 1
ATOM 719 C CA . LYS A 1 92 ? 9.900 -25.031 32.340 1.00 86.75 92 LYS A CA 1
ATOM 720 C C . LYS A 1 92 ? 10.432 -23.684 32.824 1.00 86.75 92 LYS A C 1
ATOM 722 O O . LYS A 1 92 ? 10.209 -23.286 33.967 1.00 86.75 92 LYS A 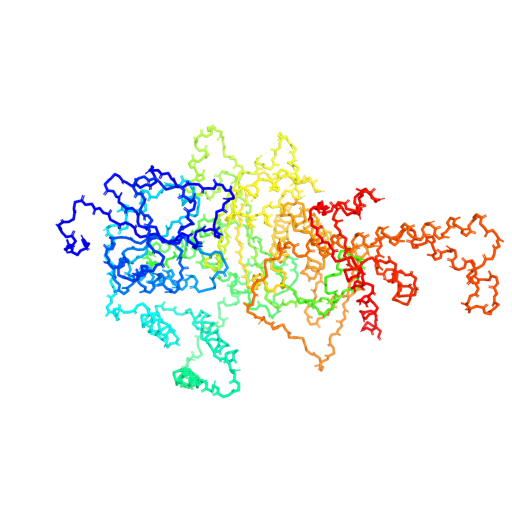O 1
ATOM 727 N N . LEU A 1 93 ? 11.140 -22.990 31.941 1.00 85.88 93 LEU A N 1
ATOM 728 C CA . LEU A 1 93 ? 11.747 -21.702 32.234 1.00 85.88 93 LEU A CA 1
ATOM 729 C C . LEU A 1 93 ? 10.857 -20.563 31.744 1.00 85.88 93 LEU A C 1
ATOM 731 O O . LEU A 1 93 ? 10.337 -20.629 30.626 1.00 85.88 93 LEU A O 1
ATOM 735 N N . PRO A 1 94 ? 10.709 -19.490 32.537 1.00 89.50 94 PRO A N 1
ATOM 736 C CA . PRO A 1 94 ? 10.118 -18.257 32.053 1.00 89.50 94 PRO A CA 1
ATOM 737 C C . PRO A 1 94 ? 10.892 -17.724 30.845 1.00 89.50 94 PRO A C 1
ATOM 739 O O . PRO A 1 94 ? 12.115 -17.563 30.889 1.00 89.50 94 PRO A O 1
ATOM 742 N N . PHE A 1 95 ? 10.169 -17.424 29.770 1.00 90.19 95 PHE A N 1
ATOM 743 C CA . PHE A 1 95 ? 10.728 -16.929 28.524 1.00 90.19 95 PHE A CA 1
ATOM 744 C C . PHE A 1 95 ? 10.219 -15.524 28.220 1.00 90.19 95 PHE A C 1
ATOM 746 O O . PHE A 1 95 ? 9.071 -15.312 27.827 1.00 90.19 95 PHE A O 1
ATOM 753 N N . VAL A 1 96 ? 11.101 -14.542 28.374 1.00 89.50 96 VAL A N 1
ATOM 754 C CA . VAL A 1 96 ? 10.868 -13.186 27.887 1.00 89.50 96 VAL A CA 1
ATOM 755 C C . VAL A 1 96 ? 11.235 -13.151 26.409 1.00 89.50 96 VAL A C 1
ATOM 757 O O . VAL A 1 96 ? 12.390 -13.362 26.039 1.00 89.50 96 VAL A O 1
ATOM 760 N N . PHE A 1 97 ? 10.269 -12.882 25.539 1.00 87.31 97 PHE A N 1
ATOM 761 C CA . PHE A 1 97 ? 10.495 -12.918 24.099 1.00 87.31 97 PHE A CA 1
ATOM 762 C C . PHE A 1 97 ? 10.220 -11.578 23.431 1.00 87.31 97 PHE A C 1
ATOM 764 O O . PHE A 1 97 ? 9.334 -10.821 23.822 1.00 87.31 97 PHE A O 1
ATOM 771 N N . VAL A 1 98 ? 10.985 -11.303 22.378 1.00 82.44 98 VAL A N 1
ATOM 772 C CA . VAL A 1 98 ? 10.723 -10.206 21.444 1.00 82.44 98 VAL A CA 1
ATOM 773 C C . VAL A 1 98 ? 10.100 -10.794 20.183 1.00 82.44 98 VAL A C 1
ATOM 775 O O . VAL A 1 98 ? 10.594 -11.797 19.649 1.00 82.44 98 VAL A O 1
ATOM 778 N N . ARG A 1 99 ? 9.024 -10.163 19.699 1.00 75.69 99 ARG A N 1
ATOM 779 C CA . ARG A 1 99 ? 8.335 -10.571 18.468 1.00 75.69 99 ARG A CA 1
ATOM 780 C C . ARG A 1 99 ? 9.281 -10.561 17.270 1.00 75.69 99 ARG A C 1
ATOM 782 O O . ARG A 1 99 ? 10.216 -9.757 17.186 1.00 75.69 99 ARG A O 1
ATOM 789 N N . ARG A 1 100 ? 9.025 -11.470 16.330 1.00 67.25 100 ARG A N 1
ATOM 790 C CA . ARG A 1 100 ? 9.778 -11.575 15.082 1.00 67.25 100 ARG A CA 1
ATOM 791 C C . ARG A 1 100 ? 8.925 -11.068 13.929 1.00 67.25 100 ARG A C 1
ATOM 793 O O . ARG A 1 100 ? 7.856 -11.601 13.659 1.00 67.25 100 ARG A O 1
ATOM 800 N N . ASP A 1 101 ? 9.421 -10.045 13.243 1.00 54.88 101 ASP A N 1
ATOM 801 C CA . ASP A 1 101 ? 8.831 -9.590 11.986 1.00 54.88 101 ASP A CA 1
ATOM 802 C C . ASP A 1 101 ? 8.949 -10.711 10.944 1.00 54.88 101 ASP A C 1
ATOM 804 O O . ASP A 1 101 ? 10.021 -11.299 10.784 1.00 54.88 101 ASP A O 1
ATOM 808 N N . TYR A 1 102 ? 7.842 -11.011 10.258 1.00 54.88 102 TYR A N 1
ATOM 809 C CA . TYR A 1 102 ? 7.774 -11.965 9.140 1.00 54.88 102 TYR A CA 1
ATOM 810 C C . TYR A 1 102 ? 8.012 -13.447 9.490 1.00 54.88 102 TYR A C 1
ATOM 812 O O . TYR A 1 102 ? 8.444 -14.215 8.634 1.00 54.88 102 TYR A O 1
ATOM 820 N N . PHE A 1 103 ? 7.712 -13.874 10.722 1.00 63.53 103 PHE A N 1
ATOM 821 C CA . PHE A 1 103 ? 7.683 -15.296 11.089 1.00 63.53 103 PHE A CA 1
ATOM 822 C C . PHE A 1 103 ? 6.231 -15.774 11.210 1.00 63.53 103 PHE A C 1
ATOM 824 O O . PHE A 1 103 ? 5.524 -15.380 12.134 1.00 63.53 103 PHE A O 1
ATOM 831 N N . ASN A 1 104 ? 5.771 -16.573 10.243 1.00 53.62 104 ASN A N 1
ATOM 832 C CA . ASN A 1 104 ? 4.355 -16.935 10.087 1.00 53.62 104 ASN A CA 1
ATOM 833 C C . ASN A 1 104 ? 3.807 -17.720 11.285 1.00 53.62 104 ASN A C 1
ATOM 835 O O . ASN A 1 104 ? 2.627 -17.613 11.612 1.00 53.62 104 ASN A O 1
ATOM 839 N N . GLU A 1 105 ? 4.669 -18.488 11.939 1.00 63.84 105 GLU A N 1
ATOM 840 C CA . GLU A 1 105 ? 4.341 -19.363 13.058 1.00 63.84 105 GLU A CA 1
ATOM 841 C C . GLU A 1 105 ? 4.533 -18.668 14.418 1.00 63.84 105 GLU A C 1
ATOM 843 O O . GLU A 1 105 ? 4.252 -19.256 15.461 1.00 63.84 105 GLU A O 1
ATOM 848 N N . GLU A 1 106 ? 4.950 -17.394 14.431 1.00 71.69 106 GLU A N 1
ATOM 849 C CA . GLU A 1 106 ? 5.063 -16.585 15.653 1.00 71.69 106 GLU A CA 1
ATOM 850 C C . GLU A 1 106 ? 3.760 -16.515 16.458 1.00 71.69 106 GLU A C 1
ATOM 852 O O . GLU A 1 106 ? 3.814 -16.817 17.653 1.00 71.69 106 GLU A O 1
ATOM 857 N N . PRO A 1 107 ? 2.592 -16.190 15.858 1.00 62.62 107 PRO A N 1
ATOM 858 C CA . PRO A 1 107 ? 1.350 -16.069 16.620 1.00 62.62 107 PRO A CA 1
ATOM 859 C C . PRO A 1 107 ? 0.959 -17.390 17.290 1.00 62.62 107 PRO A C 1
ATOM 861 O O . PRO A 1 107 ? 0.380 -17.401 18.373 1.00 62.62 107 PRO A O 1
ATOM 864 N N . PHE A 1 108 ? 1.312 -18.509 16.658 1.00 66.00 108 PHE A N 1
ATOM 865 C CA . PHE A 1 108 ? 1.093 -19.846 17.188 1.00 66.00 108 PHE A CA 1
ATOM 866 C C . PHE A 1 108 ? 1.972 -20.119 18.416 1.00 66.00 108 PHE A C 1
ATOM 868 O O . PHE A 1 108 ? 1.448 -20.469 19.475 1.00 66.00 108 PHE A O 1
ATOM 875 N N . LEU A 1 109 ? 3.287 -19.903 18.304 1.00 73.69 109 LEU A N 1
ATOM 876 C CA . LEU A 1 109 ? 4.209 -20.106 19.425 1.00 73.69 109 LEU A CA 1
ATOM 877 C C . LEU A 1 109 ? 3.872 -19.185 20.603 1.00 73.69 109 LEU A C 1
ATOM 879 O O . LEU A 1 109 ? 3.961 -19.605 21.756 1.00 73.69 109 LEU A O 1
ATOM 883 N N . ARG A 1 110 ? 3.434 -17.952 20.322 1.00 76.69 110 ARG A N 1
ATOM 884 C CA . ARG A 1 110 ? 2.969 -17.005 21.340 1.00 76.69 110 ARG A CA 1
ATOM 885 C C . ARG A 1 110 ? 1.779 -17.562 22.114 1.00 76.69 110 ARG A C 1
ATOM 887 O O . ARG A 1 110 ? 1.838 -17.635 23.337 1.00 76.69 110 ARG A O 1
ATOM 894 N N . ASN A 1 111 ? 0.735 -17.997 21.409 1.00 69.12 111 ASN A N 1
ATOM 895 C CA . ASN A 1 111 ? -0.460 -18.551 22.047 1.00 69.12 111 ASN A CA 1
ATOM 896 C C . ASN A 1 111 ? -0.120 -19.774 22.914 1.00 69.12 111 ASN A C 1
ATOM 898 O O . ASN A 1 111 ? -0.707 -19.962 23.975 1.00 69.12 111 ASN A O 1
ATOM 902 N N . MET A 1 112 ? 0.860 -20.582 22.499 1.00 70.81 112 MET A N 1
ATOM 903 C CA . MET A 1 112 ? 1.328 -21.724 23.285 1.00 70.81 112 MET A CA 1
ATOM 904 C C . MET A 1 112 ? 2.106 -21.308 24.539 1.00 70.81 112 MET A C 1
ATOM 906 O O . MET A 1 112 ? 1.911 -21.897 25.600 1.00 70.81 112 MET A O 1
ATOM 910 N N . LEU A 1 113 ? 2.961 -20.283 24.456 1.00 78.12 113 LEU A N 1
ATOM 911 C CA . LEU A 1 113 ? 3.634 -19.730 25.636 1.00 78.12 113 LEU A CA 1
ATOM 912 C C . LEU A 1 113 ? 2.640 -19.151 26.644 1.00 78.12 113 LEU A C 1
ATOM 914 O O . LEU A 1 113 ? 2.847 -19.289 27.849 1.00 78.12 113 LEU A O 1
ATOM 918 N N . GLU A 1 114 ? 1.575 -18.513 26.163 1.00 74.88 114 GLU A N 1
ATOM 919 C CA . GLU A 1 114 ? 0.489 -18.016 27.009 1.00 74.88 114 GLU A CA 1
ATOM 920 C C . GLU A 1 114 ? -0.293 -19.171 27.644 1.00 74.88 114 GLU A C 1
ATOM 922 O O . GLU A 1 114 ? -0.526 -19.158 28.854 1.00 74.88 114 GLU A O 1
ATOM 927 N N . TYR A 1 115 ? -0.636 -20.198 26.859 1.00 74.75 115 TYR A N 1
ATOM 928 C CA . TYR A 1 115 ? -1.345 -21.387 27.336 1.00 74.75 115 TYR A CA 1
ATOM 929 C C . TYR A 1 115 ? -0.579 -22.107 28.453 1.00 74.75 115 TYR A C 1
ATOM 931 O O . TYR A 1 115 ? -1.146 -22.396 29.507 1.00 74.75 115 TYR A O 1
ATOM 939 N N . TYR A 1 116 ? 0.725 -22.323 28.260 1.00 78.25 116 TYR A N 1
ATOM 940 C CA . TYR A 1 116 ? 1.601 -22.945 29.257 1.00 78.25 116 TYR A CA 1
ATOM 941 C C . TYR A 1 116 ? 2.141 -21.968 30.311 1.00 78.25 116 TYR A C 1
ATOM 943 O O . TYR A 1 116 ? 3.025 -22.338 31.086 1.00 78.25 116 TYR A O 1
ATOM 951 N N . GLN A 1 117 ? 1.634 -20.729 30.353 1.00 80.12 117 GLN A N 1
ATOM 952 C CA . GLN A 1 117 ? 2.013 -19.694 31.327 1.00 80.12 117 GLN A CA 1
ATOM 953 C C . GLN A 1 117 ? 3.532 -19.458 31.414 1.00 80.12 117 GLN A C 1
ATOM 955 O O . GLN A 1 117 ? 4.073 -19.157 32.479 1.00 80.12 117 GLN A O 1
ATOM 960 N N . GLY A 1 118 ? 4.228 -19.637 30.291 1.00 81.88 118 GLY A N 1
ATOM 961 C CA . GLY A 1 118 ? 5.685 -19.623 30.205 1.00 81.88 118 GLY A CA 1
ATOM 962 C C . GLY A 1 118 ? 6.274 -18.388 29.534 1.00 81.88 118 GLY A C 1
ATOM 963 O O . GLY A 1 118 ? 7.486 -18.215 29.587 1.00 81.88 118 GLY A O 1
ATOM 964 N N . GLY A 1 119 ? 5.463 -17.533 28.901 1.00 86.31 119 GLY A N 1
ATOM 965 C CA . GLY A 1 119 ? 5.960 -16.405 28.106 1.00 86.31 119 GLY A CA 1
ATOM 966 C C . GLY A 1 119 ? 5.598 -15.024 28.633 1.00 86.31 119 GLY A C 1
ATOM 967 O O . GLY A 1 119 ? 4.477 -14.792 29.080 1.00 86.31 119 GLY A O 1
ATOM 968 N N . ILE A 1 120 ? 6.525 -14.077 28.475 1.00 86.31 120 ILE A N 1
ATOM 969 C CA . ILE A 1 120 ? 6.261 -12.638 28.585 1.00 86.31 120 ILE A CA 1
ATOM 970 C C . ILE A 1 120 ? 6.719 -11.955 27.305 1.00 86.31 120 ILE A C 1
ATOM 972 O O . ILE A 1 120 ? 7.896 -12.004 26.950 1.00 86.31 120 ILE A O 1
ATOM 976 N N . GLU A 1 121 ? 5.799 -11.264 26.640 1.00 86.44 121 GLU A N 1
ATOM 977 C CA . GLU A 1 121 ? 6.143 -10.433 25.493 1.00 86.44 121 GLU A CA 1
ATOM 978 C C . GLU A 1 121 ? 6.822 -9.136 25.955 1.00 86.44 121 GLU A C 1
ATOM 980 O O . GLU A 1 121 ? 6.280 -8.390 26.775 1.00 86.44 121 GLU A O 1
ATOM 985 N N . MET A 1 122 ? 7.993 -8.841 25.388 1.00 83.12 122 MET A N 1
ATOM 986 C CA . MET A 1 122 ? 8.663 -7.551 25.515 1.00 83.12 122 MET A CA 1
ATOM 987 C C . MET A 1 122 ? 8.651 -6.813 24.178 1.00 83.12 122 MET A C 1
ATOM 989 O O . MET A 1 122 ? 9.141 -7.308 23.158 1.00 83.12 122 MET A O 1
ATOM 993 N N . ILE A 1 123 ? 8.144 -5.578 24.197 1.00 79.25 123 ILE A N 1
ATOM 994 C CA . ILE A 1 123 ? 8.123 -4.730 23.007 1.00 79.25 123 ILE A CA 1
ATOM 995 C C . ILE A 1 123 ? 9.547 -4.369 22.569 1.00 79.25 123 ILE A C 1
ATOM 997 O O . ILE A 1 123 ? 10.439 -4.100 23.379 1.00 79.25 123 ILE A O 1
ATOM 1001 N N . ARG A 1 124 ? 9.762 -4.309 21.252 1.00 75.31 124 ARG A N 1
ATOM 1002 C CA . ARG A 1 124 ? 11.089 -4.076 20.660 1.00 75.31 124 ARG A CA 1
ATOM 1003 C C . ARG A 1 124 ? 11.738 -2.768 21.123 1.00 75.31 124 ARG A C 1
ATOM 1005 O O . ARG A 1 124 ? 12.953 -2.719 21.302 1.00 75.31 124 ARG A O 1
ATOM 1012 N N . ARG A 1 125 ? 10.939 -1.720 21.349 1.00 75.56 125 ARG A N 1
ATOM 1013 C CA . ARG A 1 125 ? 11.407 -0.432 21.885 1.00 75.56 125 ARG A CA 1
ATOM 1014 C C . ARG A 1 125 ? 12.045 -0.588 23.267 1.00 75.56 125 ARG A C 1
ATOM 1016 O O . ARG A 1 125 ? 13.136 -0.068 23.492 1.00 75.56 125 ARG A O 1
ATOM 1023 N N . ASP A 1 126 ? 11.398 -1.312 24.173 1.00 78.38 126 ASP A N 1
ATOM 1024 C CA . ASP A 1 126 ? 11.906 -1.543 25.530 1.00 78.38 126 ASP A CA 1
ATOM 1025 C C . ASP A 1 126 ? 13.143 -2.438 25.513 1.00 78.38 126 ASP A C 1
ATOM 1027 O O . ASP A 1 126 ? 14.105 -2.178 26.238 1.00 78.38 126 ASP A O 1
ATOM 1031 N N . PHE A 1 127 ? 13.174 -3.422 24.610 1.00 81.62 127 PHE A N 1
ATOM 1032 C CA . PHE A 1 127 ? 14.360 -4.239 24.390 1.00 81.62 127 PHE A CA 1
ATOM 1033 C C . PHE A 1 127 ? 15.573 -3.392 23.961 1.00 81.62 127 PHE A C 1
ATOM 1035 O O . PHE A 1 127 ? 16.644 -3.515 24.552 1.00 81.62 127 PHE A O 1
ATOM 1042 N N . LEU A 1 128 ? 15.409 -2.498 22.978 1.00 74.88 128 LEU A N 1
ATOM 1043 C CA . LEU A 1 128 ? 16.498 -1.659 22.455 1.00 74.88 128 LEU A CA 1
ATOM 1044 C C . LEU A 1 128 ? 16.908 -0.526 23.406 1.00 74.88 128 LEU A C 1
ATOM 1046 O O . LEU A 1 128 ? 18.079 -0.151 23.444 1.00 74.88 128 LEU A O 1
ATOM 1050 N N . THR A 1 129 ? 15.964 0.026 24.169 1.00 76.38 129 THR A N 1
ATOM 1051 C CA . THR A 1 129 ? 16.248 1.072 25.168 1.00 76.38 129 THR A CA 1
ATOM 1052 C C . THR A 1 129 ? 16.765 0.503 26.490 1.00 76.38 129 THR A C 1
ATOM 1054 O O . THR A 1 129 ? 17.312 1.256 27.295 1.00 76.38 129 THR A O 1
ATOM 1057 N N . GLY A 1 130 ? 16.652 -0.816 26.689 1.00 77.44 130 GLY A N 1
ATOM 1058 C CA . GLY A 1 130 ? 17.184 -1.525 27.849 1.00 77.44 130 GLY A CA 1
ATOM 1059 C C . GLY A 1 130 ? 16.281 -1.521 29.077 1.00 77.44 130 GLY A C 1
ATOM 1060 O O . GLY A 1 130 ? 16.747 -1.745 30.192 1.00 77.44 130 GLY A O 1
ATOM 1061 N N . ARG A 1 131 ? 14.982 -1.280 28.892 1.00 83.69 131 ARG A N 1
ATOM 1062 C CA . ARG A 1 131 ? 13.967 -1.327 29.954 1.00 83.69 131 ARG A CA 1
ATOM 1063 C C . ARG A 1 131 ? 13.559 -2.773 30.268 1.00 83.69 131 ARG A C 1
ATOM 1065 O O . ARG A 1 131 ? 12.380 -3.104 30.225 1.00 83.69 131 ARG A O 1
ATOM 1072 N N . TRP A 1 132 ? 14.521 -3.659 30.540 1.00 87.31 132 TRP A N 1
ATOM 1073 C CA . TRP A 1 132 ? 14.245 -5.096 30.713 1.00 87.31 132 TRP A CA 1
ATOM 1074 C C . TRP A 1 132 ? 13.755 -5.449 32.121 1.00 87.31 132 TRP A C 1
ATOM 1076 O O . TRP A 1 132 ? 13.008 -6.411 32.277 1.00 87.31 132 TRP A O 1
ATOM 1086 N N . ILE A 1 133 ? 14.137 -4.661 33.134 1.00 86.62 133 ILE A N 1
ATOM 1087 C CA . ILE A 1 133 ? 13.853 -4.913 34.559 1.00 86.62 133 ILE A CA 1
ATOM 1088 C C . ILE A 1 133 ? 12.378 -5.291 34.818 1.00 86.62 133 ILE A C 1
ATOM 1090 O O . ILE A 1 133 ? 12.155 -6.377 35.354 1.00 86.62 133 ILE A O 1
ATOM 1094 N N . PRO A 1 134 ? 11.363 -4.529 34.353 1.00 86.81 134 PRO A N 1
ATOM 1095 C CA . PRO A 1 134 ? 9.960 -4.851 34.641 1.00 86.81 134 PRO A CA 1
ATOM 1096 C C . PRO A 1 134 ? 9.480 -6.160 33.996 1.00 86.81 134 PRO A C 1
ATOM 1098 O O . PRO A 1 134 ? 8.489 -6.751 34.422 1.00 86.81 134 PRO A O 1
ATOM 1101 N N . TYR A 1 135 ? 10.129 -6.603 32.919 1.00 87.31 135 TYR A N 1
ATOM 1102 C CA . TYR A 1 135 ? 9.806 -7.864 32.251 1.00 87.31 135 TYR A CA 1
ATOM 1103 C C . TYR A 1 135 ? 10.473 -9.042 32.961 1.00 87.31 135 TYR A C 1
ATOM 1105 O O . TYR A 1 135 ? 9.830 -10.066 33.163 1.00 87.31 135 TYR A O 1
ATOM 1113 N N . LEU A 1 136 ? 11.723 -8.876 33.396 1.00 86.19 136 LEU A N 1
ATOM 1114 C CA . LEU A 1 136 ? 12.477 -9.901 34.119 1.00 86.19 136 LEU A CA 1
ATOM 1115 C C . LEU A 1 136 ? 11.905 -10.169 35.518 1.00 86.19 136 LEU A C 1
ATOM 1117 O O . LEU A 1 136 ? 11.782 -11.325 35.913 1.00 86.19 136 LEU A O 1
ATOM 1121 N N . GLU A 1 137 ? 11.488 -9.127 36.240 1.00 85.44 137 GLU A N 1
ATOM 1122 C CA . GLU A 1 137 ? 10.824 -9.272 37.544 1.00 85.44 137 GLU A CA 1
ATOM 1123 C C . GLU A 1 137 ? 9.483 -10.005 37.426 1.00 85.44 137 GLU A C 1
ATOM 1125 O O . GLU A 1 137 ? 9.173 -10.874 38.239 1.00 85.44 137 GLU A O 1
ATOM 1130 N N . ARG A 1 138 ? 8.711 -9.715 36.369 1.00 84.81 138 ARG A N 1
ATOM 1131 C CA . ARG A 1 138 ? 7.483 -10.461 36.062 1.00 84.81 138 ARG A CA 1
ATOM 1132 C C . ARG A 1 138 ? 7.767 -11.892 35.613 1.00 84.81 138 ARG A C 1
ATOM 1134 O O . ARG A 1 138 ? 6.967 -12.772 35.896 1.00 84.81 138 ARG A O 1
ATOM 1141 N N . ALA A 1 139 ? 8.882 -12.148 34.932 1.00 85.62 139 ALA A N 1
ATOM 1142 C CA . ALA A 1 139 ? 9.213 -13.488 34.453 1.00 85.62 139 ALA A CA 1
ATOM 1143 C C . ALA A 1 139 ? 9.422 -14.460 35.619 1.00 85.62 139 ALA A C 1
ATOM 1145 O O . ALA A 1 139 ? 8.938 -15.583 35.569 1.00 85.62 139 ALA A O 1
ATOM 1146 N N . ILE A 1 140 ? 10.055 -14.009 36.704 1.00 83.69 140 ILE A N 1
ATOM 1147 C CA . ILE A 1 140 ? 10.294 -14.839 37.895 1.00 83.69 140 ILE A CA 1
ATOM 1148 C C . ILE A 1 140 ? 8.998 -15.260 38.597 1.00 83.69 140 ILE A C 1
ATOM 1150 O O . ILE A 1 140 ? 8.965 -16.307 39.241 1.00 83.69 140 ILE A O 1
ATOM 1154 N N . SER A 1 141 ? 7.925 -14.472 38.495 1.00 83.75 141 SER A N 1
ATOM 1155 C CA . SER A 1 141 ? 6.646 -14.837 39.112 1.00 83.75 141 SER A CA 1
ATOM 1156 C C . SER A 1 141 ? 5.839 -15.848 38.292 1.00 83.75 141 SER A C 1
ATOM 1158 O O . SER A 1 141 ? 4.846 -16.377 38.800 1.00 83.75 141 SER A O 1
ATOM 1160 N N . LEU A 1 142 ? 6.259 -16.154 37.058 1.00 83.62 142 LEU A N 1
ATOM 1161 C CA . LEU A 1 142 ? 5.619 -17.172 36.231 1.00 83.62 142 LEU A CA 1
ATOM 1162 C C . LEU A 1 142 ? 5.901 -18.584 36.750 1.00 83.62 142 LEU A C 1
ATOM 1164 O O . LEU A 1 142 ? 6.974 -18.889 37.265 1.00 83.62 142 LEU A O 1
ATOM 1168 N N . LYS A 1 143 ? 4.922 -19.472 36.559 1.00 80.62 143 LYS A N 1
ATOM 1169 C CA . LYS A 1 143 ? 5.033 -20.905 36.855 1.00 80.62 143 LYS A CA 1
ATOM 1170 C C . LYS A 1 143 ? 4.722 -21.703 35.587 1.00 80.62 143 LYS A C 1
ATOM 1172 O O . LYS A 1 143 ? 3.580 -22.137 35.429 1.00 80.62 143 LYS A O 1
ATOM 1177 N N . PRO A 1 144 ? 5.704 -21.886 34.686 1.00 83.56 144 PRO A N 1
ATOM 1178 C CA . PRO A 1 144 ? 5.483 -22.584 33.426 1.00 83.56 144 PRO A CA 1
ATOM 1179 C C . PRO A 1 144 ? 4.956 -24.006 33.664 1.00 83.56 144 PRO A C 1
ATOM 1181 O O . PRO A 1 144 ? 5.523 -24.773 34.448 1.00 83.56 144 PRO A O 1
ATOM 1184 N N . CYS A 1 145 ? 3.860 -24.367 32.998 1.00 76.50 145 CYS A N 1
ATOM 1185 C CA . CYS A 1 145 ? 3.102 -25.590 33.264 1.00 76.50 145 CYS A CA 1
ATOM 1186 C C . CYS A 1 145 ? 3.131 -26.571 32.082 1.00 76.50 145 CYS A C 1
ATOM 1188 O O . CYS A 1 145 ? 2.097 -27.007 31.589 1.00 76.50 145 CYS A O 1
ATOM 1190 N N . TYR A 1 146 ? 4.327 -26.957 31.633 1.00 77.00 146 TYR A N 1
ATOM 1191 C CA . TYR A 1 146 ? 4.495 -27.974 30.591 1.00 77.00 146 TYR A CA 1
ATOM 1192 C C . TYR A 1 146 ? 4.817 -29.357 31.190 1.00 77.00 146 TYR A C 1
ATOM 1194 O O . TYR A 1 146 ? 5.641 -29.472 32.103 1.00 77.00 146 TYR A O 1
ATOM 1202 N N . GLN A 1 147 ? 4.152 -30.412 30.704 1.00 66.69 147 GLN A N 1
ATOM 1203 C CA . GLN A 1 147 ? 4.330 -31.802 31.171 1.00 66.69 147 GLN A CA 1
ATOM 1204 C C . GLN A 1 147 ? 4.927 -32.751 30.110 1.00 66.69 147 GLN A C 1
ATOM 1206 O O . GLN A 1 147 ? 4.999 -33.952 30.353 1.00 66.69 147 GLN A O 1
ATOM 1211 N N . GLY A 1 148 ? 5.358 -32.238 28.952 1.00 65.81 148 GLY A N 1
ATOM 1212 C CA . GLY A 1 148 ? 5.965 -33.052 27.891 1.00 65.81 148 GLY A CA 1
ATOM 1213 C C . GLY A 1 148 ? 7.456 -33.360 28.101 1.00 65.81 148 GLY A C 1
ATOM 1214 O O . GLY A 1 148 ? 8.012 -33.116 29.171 1.00 65.81 148 GLY A O 1
ATOM 1215 N N . GLY A 1 149 ? 8.094 -33.918 27.064 1.00 61.97 149 GLY A N 1
ATOM 1216 C CA . GLY A 1 149 ? 9.474 -34.425 27.102 1.00 61.97 149 GLY A CA 1
ATOM 1217 C C . GLY A 1 149 ? 10.549 -33.393 27.479 1.00 61.97 149 GLY A C 1
ATOM 1218 O O . GLY A 1 149 ? 10.346 -32.185 27.386 1.00 61.97 149 GLY A O 1
ATOM 1219 N N . SER A 1 150 ? 11.720 -33.887 27.889 1.00 58.78 150 SER A N 1
ATOM 1220 C CA . SER A 1 150 ? 12.861 -33.077 28.351 1.00 58.78 150 SER A CA 1
ATOM 1221 C C . SER A 1 150 ? 13.751 -32.530 27.226 1.00 58.78 150 SER A C 1
ATOM 1223 O O . SER A 1 150 ? 14.724 -31.835 27.504 1.00 58.78 150 SER A O 1
ATOM 1225 N N . ASN A 1 151 ? 13.449 -32.854 25.967 1.00 67.88 151 ASN A N 1
ATOM 1226 C CA . ASN A 1 151 ? 14.218 -32.449 24.793 1.00 67.88 151 ASN A CA 1
ATOM 1227 C C . ASN A 1 151 ? 13.428 -31.428 23.962 1.00 67.88 151 ASN A C 1
ATOM 1229 O O . ASN A 1 151 ? 12.343 -31.743 23.477 1.00 67.88 151 ASN A O 1
ATOM 1233 N N . GLY A 1 152 ? 13.989 -30.235 23.738 1.00 62.88 152 GLY A N 1
ATOM 1234 C CA . GLY A 1 152 ? 13.355 -29.189 22.927 1.00 62.88 152 GLY A CA 1
ATOM 1235 C C . GLY A 1 152 ? 12.952 -29.669 21.525 1.00 62.88 152 GLY A C 1
ATOM 1236 O O . GLY A 1 152 ? 11.851 -29.387 21.064 1.00 62.88 152 GLY A O 1
ATOM 1237 N N . GLY A 1 153 ? 13.764 -30.500 20.867 1.00 60.19 153 GLY A N 1
ATOM 1238 C CA . GLY A 1 153 ? 13.412 -31.051 19.552 1.00 60.19 153 GLY A CA 1
ATOM 1239 C C . GLY A 1 153 ? 12.150 -31.924 19.577 1.00 60.19 153 GLY A C 1
ATOM 1240 O O . GLY A 1 153 ? 11.268 -3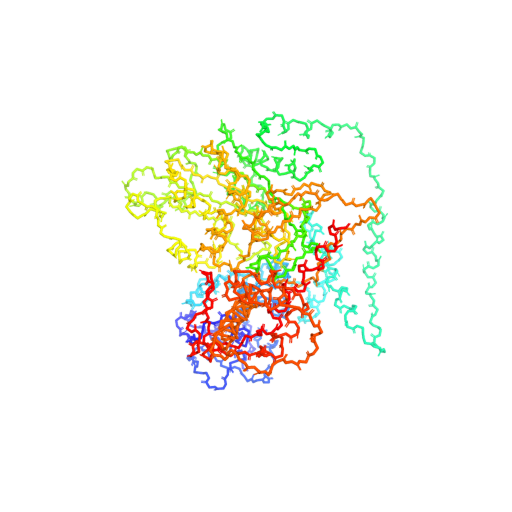1.766 18.734 1.00 60.19 153 GLY A O 1
ATOM 1241 N N . GLU A 1 154 ? 12.030 -32.801 20.574 1.00 65.00 154 GLU A N 1
ATOM 1242 C CA . GLU A 1 154 ? 10.848 -33.653 20.772 1.00 65.00 154 GLU A CA 1
ATOM 1243 C C . GLU A 1 154 ? 9.631 -32.833 21.196 1.00 65.00 154 GLU A C 1
ATOM 1245 O O . GLU A 1 154 ? 8.528 -33.074 20.719 1.00 65.00 154 GLU A O 1
ATOM 1250 N N . VAL A 1 155 ? 9.829 -31.816 22.036 1.00 66.06 155 VAL A N 1
ATOM 1251 C CA . VAL A 1 155 ? 8.776 -30.874 22.428 1.00 66.06 155 VAL A CA 1
ATOM 1252 C C . VAL A 1 155 ? 8.249 -30.113 21.219 1.00 66.06 155 VAL A C 1
ATOM 1254 O O . VAL A 1 155 ? 7.038 -30.042 21.036 1.00 66.06 155 VAL A O 1
ATOM 1257 N N . ALA A 1 156 ? 9.130 -29.599 20.358 1.00 63.72 156 ALA A N 1
ATOM 1258 C CA . ALA A 1 156 ? 8.735 -28.951 19.114 1.00 63.72 156 ALA A CA 1
ATOM 1259 C C . ALA A 1 156 ? 7.963 -29.917 18.204 1.00 63.72 156 ALA A C 1
ATOM 1261 O O . ALA A 1 156 ? 6.915 -29.546 17.682 1.00 63.72 156 ALA A O 1
ATOM 1262 N N . ALA A 1 157 ? 8.438 -31.156 18.049 1.00 65.19 157 ALA A N 1
ATOM 1263 C CA . ALA A 1 157 ? 7.786 -32.167 17.220 1.00 65.19 157 ALA A CA 1
ATOM 1264 C C . ALA A 1 157 ? 6.397 -32.564 17.750 1.00 65.19 157 ALA A C 1
ATOM 1266 O O . ALA A 1 157 ? 5.438 -32.553 16.981 1.00 65.19 157 ALA A O 1
ATOM 1267 N N . CYS A 1 158 ? 6.267 -32.845 19.050 1.00 66.88 158 CYS A N 1
ATOM 1268 C CA . CYS A 1 158 ? 4.986 -33.162 19.685 1.00 66.88 158 CYS A CA 1
ATOM 1269 C C . CYS A 1 158 ? 4.012 -31.988 19.594 1.00 66.88 158 CYS A C 1
ATOM 1271 O O . CYS A 1 158 ? 2.862 -32.184 19.228 1.00 66.88 158 CYS A O 1
ATOM 1273 N N . ILE A 1 159 ? 4.474 -30.759 19.838 1.00 65.50 159 ILE A N 1
ATOM 1274 C CA . ILE A 1 159 ? 3.639 -29.560 19.719 1.00 65.50 159 ILE A CA 1
ATOM 1275 C C . ILE A 1 159 ? 3.155 -29.375 18.280 1.00 65.50 159 ILE A C 1
ATOM 1277 O O . ILE A 1 159 ? 1.972 -29.123 18.063 1.00 65.50 159 ILE A O 1
ATOM 1281 N N . LEU A 1 160 ? 4.033 -29.537 17.287 1.00 63.91 160 LEU A N 1
ATOM 1282 C CA . LEU A 1 160 ? 3.648 -29.482 15.875 1.00 63.91 160 LEU A CA 1
ATOM 1283 C C . LEU A 1 160 ? 2.639 -30.582 15.519 1.00 63.91 160 LEU A C 1
ATOM 1285 O O . LEU A 1 160 ? 1.681 -30.313 14.798 1.00 63.91 160 LEU A O 1
ATOM 1289 N N . GLN A 1 161 ? 2.820 -31.791 16.051 1.00 65.81 161 GLN A N 1
ATOM 1290 C CA . GLN A 1 161 ? 1.917 -32.918 15.840 1.00 65.81 161 GLN A CA 1
ATOM 1291 C C . GLN A 1 161 ? 0.548 -32.696 16.497 1.00 65.81 161 GLN A C 1
ATOM 1293 O O . GLN A 1 161 ? -0.468 -32.830 15.822 1.00 65.81 161 GLN A O 1
ATOM 1298 N N . ASP A 1 162 ? 0.501 -32.309 17.771 1.00 64.69 162 ASP A N 1
ATOM 1299 C CA . ASP A 1 162 ? -0.741 -32.016 18.495 1.00 64.69 162 ASP A CA 1
ATOM 1300 C C . ASP A 1 162 ? -1.521 -30.890 17.814 1.00 64.69 162 ASP A C 1
ATOM 1302 O O . ASP A 1 162 ? -2.739 -30.975 17.656 1.00 64.69 162 ASP A O 1
ATOM 1306 N N . THR A 1 163 ? -0.803 -29.878 17.322 1.00 59.56 163 THR A N 1
ATOM 1307 C CA . THR A 1 163 ? -1.386 -28.761 16.569 1.00 59.56 163 THR A CA 1
ATOM 1308 C C . THR A 1 163 ? -1.950 -29.214 15.232 1.00 59.56 163 THR A C 1
ATOM 1310 O O . THR A 1 163 ? -3.058 -28.823 14.870 1.00 59.56 163 THR A O 1
ATOM 1313 N N . ALA A 1 164 ? -1.216 -30.051 14.500 1.00 56.94 164 ALA A N 1
ATOM 1314 C CA . ALA A 1 164 ? -1.672 -30.572 13.219 1.00 56.94 164 ALA A CA 1
ATOM 1315 C C . ALA A 1 164 ? -2.871 -31.529 13.360 1.00 56.94 164 ALA A C 1
ATOM 1317 O O . ALA A 1 164 ? -3.688 -31.616 12.448 1.00 56.94 164 ALA A O 1
ATOM 1318 N N . VAL A 1 165 ? -2.998 -32.208 14.505 1.00 58.47 165 VAL A N 1
ATOM 1319 C CA . VAL A 1 165 ? -4.120 -33.103 14.848 1.00 58.47 165 VAL A CA 1
ATOM 1320 C C . VAL A 1 165 ? -5.266 -32.347 15.551 1.00 58.47 165 VAL A C 1
ATOM 1322 O O . VAL A 1 165 ? -6.319 -32.915 15.819 1.00 58.47 165 VAL A O 1
ATOM 1325 N N . GLY A 1 166 ? -5.102 -31.052 15.843 1.00 55.19 166 GLY A N 1
ATOM 1326 C CA . GLY A 1 166 ? -6.131 -30.225 16.482 1.00 55.19 166 GLY A CA 1
ATOM 1327 C C . GLY A 1 166 ? -6.372 -30.533 17.966 1.00 55.19 166 GLY A C 1
ATOM 1328 O O . GLY A 1 166 ? -7.371 -30.086 18.533 1.00 55.19 166 GLY A O 1
ATOM 1329 N N . LYS A 1 167 ? -5.473 -31.269 18.629 1.00 53.66 167 LYS A N 1
ATOM 1330 C CA . LYS A 1 167 ? -5.563 -31.508 20.075 1.00 53.66 167 LYS A CA 1
ATOM 1331 C C . LYS A 1 167 ? -5.204 -30.225 20.834 1.00 53.66 167 LYS A C 1
ATOM 1333 O O . LYS A 1 167 ? -4.255 -29.532 20.492 1.00 53.66 167 LYS A O 1
ATOM 1338 N N . HIS A 1 168 ? -5.973 -29.929 21.885 1.00 50.78 168 HIS A N 1
ATOM 1339 C CA . HIS A 1 168 ? -5.781 -28.812 22.829 1.00 50.78 168 HIS A CA 1
ATOM 1340 C C . HIS A 1 168 ? -6.124 -27.385 22.351 1.00 50.78 168 HIS A C 1
ATOM 1342 O O . HIS A 1 168 ? -5.896 -26.433 23.097 1.00 50.78 168 HIS A O 1
ATOM 1348 N N . TYR A 1 169 ? -6.768 -27.211 21.192 1.00 51.78 169 TYR A N 1
ATOM 1349 C CA . TYR A 1 169 ? -7.230 -25.892 20.740 1.00 51.78 169 TYR A CA 1
ATOM 1350 C C . TYR A 1 169 ? -8.686 -25.606 21.124 1.00 51.78 169 TYR A C 1
ATOM 1352 O O . TYR A 1 169 ? -9.614 -26.276 20.680 1.00 51.78 169 TYR A O 1
ATOM 1360 N N . ALA A 1 170 ? -8.899 -24.564 21.933 1.00 38.16 170 ALA A N 1
ATOM 1361 C CA . ALA A 1 170 ? -10.230 -24.040 22.213 1.00 38.16 170 ALA A CA 1
ATOM 1362 C C . ALA A 1 170 ? -10.751 -23.193 21.029 1.00 38.16 170 ALA A C 1
ATOM 1364 O O . ALA A 1 170 ? -10.246 -22.103 20.762 1.00 38.16 170 ALA A O 1
ATOM 1365 N N . SER A 1 171 ? -11.827 -23.682 20.402 1.00 40.56 171 SER A N 1
ATOM 1366 C CA . SER A 1 171 ? -12.785 -23.003 19.503 1.00 40.56 171 SER A CA 1
ATOM 1367 C C . SER A 1 171 ? -12.340 -22.597 18.080 1.00 40.56 171 SER A C 1
ATOM 1369 O O . SER A 1 171 ? -11.390 -21.840 17.883 1.00 40.56 171 SER A O 1
ATOM 1371 N N . ASP A 1 172 ? -13.106 -23.090 17.096 1.00 38.12 172 ASP A N 1
ATOM 1372 C CA . ASP A 1 172 ? -13.519 -22.549 15.780 1.00 38.12 172 ASP A CA 1
ATOM 1373 C C . ASP A 1 172 ? -12.524 -21.843 14.836 1.00 38.12 172 ASP A C 1
ATOM 1375 O O . ASP A 1 172 ? -12.914 -21.353 13.774 1.00 38.12 172 ASP A O 1
ATOM 1379 N N . LYS A 1 173 ? -11.224 -21.813 15.126 1.00 47.44 173 LYS A N 1
ATOM 1380 C CA . LYS A 1 173 ? -10.215 -21.153 14.277 1.00 47.44 173 LYS A CA 1
ATOM 1381 C C . LYS A 1 173 ? -9.452 -22.155 13.404 1.00 47.44 173 LYS A C 1
ATOM 1383 O O . LYS A 1 173 ? -8.241 -22.321 13.529 1.00 47.44 173 LYS A O 1
ATOM 1388 N N . PHE A 1 174 ? -10.156 -22.779 12.460 1.00 39.81 174 PHE A N 1
ATOM 1389 C CA . PHE A 1 174 ? -9.608 -23.772 11.517 1.00 39.81 174 PHE A CA 1
ATOM 1390 C C . PHE A 1 174 ? -8.580 -23.232 10.491 1.00 39.81 174 PHE A C 1
ATOM 1392 O O . PHE A 1 174 ? -7.968 -24.020 9.772 1.00 39.81 174 PHE A O 1
ATOM 1399 N N . SER A 1 175 ? -8.335 -21.917 10.391 1.00 44.66 175 SER A N 1
ATOM 1400 C CA . SER A 1 175 ? -7.475 -21.363 9.324 1.00 44.66 175 SER A CA 1
ATOM 1401 C C . SER A 1 175 ? -5.965 -21.464 9.591 1.00 44.66 175 SER A C 1
ATOM 1403 O O . SER A 1 175 ? -5.180 -21.502 8.644 1.00 44.66 175 SER A O 1
ATOM 1405 N N . GLY A 1 176 ? -5.542 -21.518 10.859 1.00 43.56 176 GLY A N 1
ATOM 1406 C CA . GLY A 1 176 ? -4.122 -21.563 11.239 1.00 43.56 176 GLY A CA 1
ATOM 1407 C C . GLY A 1 176 ? -3.518 -22.968 11.190 1.00 43.56 176 GLY A C 1
ATOM 1408 O O . GLY A 1 176 ? -2.428 -23.148 10.650 1.00 43.56 176 GLY A O 1
ATOM 1409 N N . ALA A 1 177 ? -4.249 -23.967 11.694 1.00 50.53 177 ALA A N 1
ATOM 1410 C CA . ALA A 1 177 ? -3.802 -25.361 11.730 1.00 50.53 177 ALA A CA 1
ATOM 1411 C C . ALA A 1 177 ? -3.590 -25.931 10.318 1.00 50.53 177 ALA A C 1
ATOM 1413 O O . ALA A 1 177 ? -2.561 -26.547 10.061 1.00 50.53 177 ALA A O 1
ATOM 1414 N N . ARG A 1 178 ? -4.496 -25.625 9.374 1.00 51.00 178 ARG A N 1
ATOM 1415 C CA . ARG A 1 178 ? -4.377 -26.032 7.964 1.00 51.00 178 ARG A CA 1
ATOM 1416 C C . ARG A 1 178 ? -3.142 -25.433 7.285 1.00 51.00 178 ARG A C 1
ATOM 1418 O O . ARG A 1 178 ? -2.410 -26.142 6.616 1.00 51.00 178 ARG A O 1
ATOM 1425 N N . ARG A 1 179 ? -2.835 -24.155 7.540 1.00 51.03 179 ARG A N 1
ATOM 1426 C CA . ARG A 1 179 ? -1.625 -23.496 7.009 1.00 51.03 179 ARG A CA 1
ATOM 1427 C C . ARG A 1 179 ? -0.332 -24.091 7.561 1.00 51.03 179 ARG A C 1
ATOM 1429 O O . ARG A 1 179 ? 0.632 -24.219 6.816 1.00 51.03 179 ARG A O 1
ATOM 1436 N N . LEU A 1 180 ? -0.304 -24.445 8.847 1.00 53.72 180 LEU A N 1
ATOM 1437 C CA . LEU A 1 180 ? 0.839 -25.139 9.444 1.00 53.72 180 LEU A CA 1
ATOM 1438 C C . LEU A 1 180 ? 0.990 -26.545 8.848 1.00 53.72 180 LEU A C 1
ATOM 1440 O O . LEU A 1 180 ? 2.097 -26.954 8.515 1.00 53.72 180 LEU A O 1
ATOM 1444 N N . GLN A 1 181 ? -0.125 -27.250 8.659 1.00 55.28 181 GLN A N 1
ATOM 1445 C CA . GLN A 1 181 ? -0.173 -28.557 8.013 1.00 55.28 181 GLN A CA 1
ATOM 1446 C C . GLN A 1 181 ? 0.385 -28.498 6.581 1.00 55.28 181 GLN A C 1
ATOM 1448 O O . GLN A 1 181 ? 1.283 -29.265 6.236 1.00 55.28 181 GLN A O 1
ATOM 1453 N N . ASP A 1 182 ? -0.085 -27.537 5.785 1.00 51.06 182 ASP A N 1
ATOM 1454 C CA . ASP A 1 182 ? 0.349 -27.312 4.406 1.00 51.06 182 ASP A CA 1
ATOM 1455 C C . ASP A 1 182 ? 1.823 -26.884 4.341 1.00 51.06 182 ASP A C 1
ATOM 1457 O O . ASP A 1 182 ? 2.562 -27.362 3.485 1.00 51.06 182 ASP A O 1
ATOM 1461 N N . ALA A 1 183 ? 2.294 -26.049 5.275 1.00 52.41 183 ALA A N 1
ATOM 1462 C CA . ALA A 1 183 ? 3.699 -25.645 5.364 1.00 52.41 183 ALA A CA 1
ATOM 1463 C C . ALA A 1 183 ? 4.628 -26.814 5.737 1.00 52.41 183 ALA A C 1
ATOM 1465 O O . ALA A 1 183 ? 5.706 -26.949 5.156 1.00 52.41 183 ALA A O 1
ATOM 1466 N N . ILE A 1 184 ? 4.207 -27.684 6.665 1.00 57.50 184 ILE A N 1
ATOM 1467 C CA . ILE A 1 184 ? 4.940 -28.908 7.022 1.00 57.50 184 ILE A CA 1
ATOM 1468 C C . ILE A 1 184 ? 5.027 -29.830 5.800 1.00 57.50 184 ILE A C 1
ATOM 1470 O O . ILE A 1 184 ? 6.118 -30.287 5.461 1.00 57.50 184 ILE A O 1
ATOM 1474 N N . VAL A 1 185 ? 3.911 -30.067 5.103 1.00 55.19 185 VAL A N 1
ATOM 1475 C CA . VAL A 1 185 ? 3.873 -30.920 3.902 1.00 55.19 185 VAL A CA 1
ATOM 1476 C C . VAL A 1 185 ? 4.698 -30.340 2.765 1.00 55.19 185 VAL A C 1
ATOM 1478 O O . VAL A 1 185 ? 5.464 -31.076 2.150 1.00 55.19 185 VAL A O 1
ATOM 1481 N N . LEU A 1 186 ? 4.597 -29.038 2.505 1.00 48.41 186 LEU A N 1
ATOM 1482 C CA . LEU A 1 186 ? 5.417 -28.368 1.503 1.00 48.41 186 LEU A CA 1
ATOM 1483 C C . LEU A 1 186 ? 6.904 -28.492 1.857 1.00 48.41 186 LEU A C 1
ATOM 1485 O O . LEU A 1 186 ? 7.708 -28.802 0.987 1.00 48.41 186 LEU A O 1
ATOM 1489 N N . GLY A 1 187 ? 7.271 -28.352 3.134 1.00 53.19 187 GLY A N 1
ATOM 1490 C CA . GLY A 1 187 ? 8.624 -28.631 3.620 1.00 53.19 187 GLY A CA 1
ATOM 1491 C C . GLY A 1 187 ? 9.082 -30.065 3.325 1.00 53.19 187 GLY A C 1
ATOM 1492 O O . GLY A 1 187 ? 10.173 -30.254 2.787 1.00 53.19 187 GLY A O 1
ATOM 1493 N N . TYR A 1 188 ? 8.236 -31.068 3.593 1.00 56.38 188 TYR A N 1
ATOM 1494 C CA . TYR A 1 188 ? 8.504 -32.470 3.234 1.00 56.38 188 TYR A CA 1
ATOM 1495 C C . TYR A 1 188 ? 8.644 -32.669 1.717 1.00 56.38 188 TYR A C 1
ATOM 1497 O O . TYR A 1 188 ? 9.539 -33.383 1.270 1.00 56.38 188 TYR A O 1
ATOM 1505 N N . GLN A 1 189 ? 7.781 -32.040 0.917 1.00 50.66 189 GLN A N 1
ATOM 1506 C CA . GLN A 1 189 ? 7.788 -32.150 -0.543 1.00 50.66 189 GLN A CA 1
ATOM 1507 C C . GLN A 1 189 ? 9.014 -31.473 -1.167 1.00 50.66 189 GLN A C 1
ATOM 1509 O O . GLN A 1 189 ? 9.608 -32.033 -2.084 1.00 50.66 189 GLN A O 1
ATOM 1514 N N . LEU A 1 190 ? 9.430 -30.317 -0.644 1.00 46.25 190 LEU A N 1
ATOM 1515 C CA . LEU A 1 190 ? 10.607 -29.573 -1.102 1.00 46.25 190 LEU A CA 1
ATOM 1516 C C . LEU A 1 190 ? 11.930 -30.247 -0.707 1.00 46.25 190 LEU A C 1
ATOM 1518 O O . LEU A 1 190 ? 12.941 -30.036 -1.371 1.00 46.25 190 LEU A O 1
ATOM 1522 N N . GLN A 1 191 ? 11.941 -31.073 0.345 1.00 49.06 191 GLN A N 1
ATOM 1523 C CA . GLN A 1 191 ? 13.112 -31.859 0.761 1.00 49.06 191 GLN A CA 1
ATOM 1524 C C . GLN A 1 191 ? 13.242 -33.212 0.044 1.00 49.06 191 GLN A C 1
ATOM 1526 O O . GLN A 1 191 ? 14.157 -33.981 0.353 1.00 49.06 191 GLN A O 1
ATOM 1531 N N . ARG A 1 192 ? 12.370 -33.514 -0.928 1.00 48.38 192 ARG A N 1
ATOM 1532 C CA . ARG A 1 192 ? 12.497 -34.714 -1.763 1.00 48.38 192 ARG A CA 1
ATOM 1533 C C . ARG A 1 192 ? 13.741 -34.615 -2.646 1.00 48.38 192 ARG A C 1
ATOM 1535 O O . ARG A 1 192 ? 13.737 -33.973 -3.691 1.00 48.38 192 ARG A O 1
ATOM 1542 N N . ALA A 1 193 ? 14.804 -35.288 -2.222 1.00 45.12 193 ALA A N 1
ATOM 1543 C CA . ALA A 1 193 ? 15.952 -35.616 -3.057 1.00 45.12 193 ALA A CA 1
ATOM 1544 C C . ALA A 1 193 ? 15.813 -37.061 -3.556 1.00 45.12 193 ALA A C 1
ATOM 1546 O O . ALA A 1 193 ? 15.331 -37.926 -2.822 1.00 45.12 193 ALA A O 1
ATOM 1547 N N . VAL A 1 194 ? 16.261 -37.335 -4.784 1.00 40.28 194 VAL A N 1
ATOM 1548 C CA . VAL A 1 194 ? 16.262 -38.689 -5.361 1.00 40.28 194 VAL A CA 1
ATOM 1549 C C . VAL A 1 194 ? 17.011 -39.640 -4.412 1.00 40.28 194 VAL A C 1
ATOM 1551 O O . VAL A 1 194 ? 18.200 -39.452 -4.162 1.00 40.28 194 VAL A O 1
ATOM 1554 N N . GLY A 1 195 ? 16.305 -40.624 -3.842 1.00 49.66 195 GLY A N 1
ATOM 1555 C CA . GLY A 1 195 ? 16.856 -41.605 -2.894 1.00 49.66 195 GLY A CA 1
ATOM 1556 C C . GLY A 1 195 ? 16.615 -41.326 -1.400 1.00 49.66 195 GLY A C 1
ATOM 1557 O O . GLY A 1 195 ? 17.018 -42.138 -0.569 1.00 49.66 195 GLY A O 1
ATOM 1558 N N . LYS A 1 196 ? 15.941 -40.227 -1.032 1.00 49.22 196 LYS A N 1
ATOM 1559 C CA . LYS A 1 196 ? 15.413 -39.991 0.326 1.00 49.22 196 LYS A CA 1
ATOM 1560 C C . LYS A 1 196 ? 13.909 -39.739 0.259 1.00 49.22 196 LYS A C 1
ATOM 1562 O O . LYS A 1 196 ? 13.448 -38.608 0.406 1.00 49.22 196 LYS A O 1
ATOM 1567 N N . ASP A 1 197 ? 13.146 -40.806 0.046 1.00 48.56 197 ASP A N 1
ATOM 1568 C CA . ASP A 1 197 ? 11.688 -40.749 0.119 1.00 48.56 197 ASP A CA 1
ATOM 1569 C C . ASP A 1 197 ? 11.253 -40.657 1.581 1.00 48.56 197 ASP A C 1
ATOM 1571 O O . ASP A 1 197 ? 11.102 -41.652 2.290 1.00 48.56 197 ASP A O 1
ATOM 1575 N N . ILE A 1 198 ? 11.078 -39.428 2.056 1.00 50.47 198 ILE A N 1
ATOM 1576 C CA . ILE A 1 198 ? 10.484 -39.186 3.364 1.00 50.47 198 ILE A CA 1
ATOM 1577 C C . ILE A 1 198 ? 8.962 -39.304 3.202 1.00 50.47 198 ILE A C 1
ATOM 1579 O O . ILE A 1 198 ? 8.335 -38.526 2.478 1.00 50.47 198 ILE A O 1
ATOM 1583 N N . CYS A 1 199 ? 8.376 -40.330 3.825 1.00 51.31 199 CYS A N 1
ATOM 1584 C CA . CYS A 1 199 ? 6.938 -40.587 3.780 1.00 51.31 199 CYS A CA 1
ATOM 1585 C C . CYS A 1 199 ? 6.155 -39.449 4.445 1.00 51.31 199 CYS A C 1
ATOM 1587 O O . CYS A 1 199 ? 6.539 -38.957 5.506 1.00 51.31 199 CYS A O 1
ATOM 1589 N N . ILE A 1 200 ? 5.028 -39.064 3.837 1.00 52.28 200 ILE A N 1
ATOM 1590 C CA . ILE A 1 200 ? 4.080 -38.132 4.454 1.00 52.28 200 ILE A CA 1
ATOM 1591 C C . ILE A 1 200 ? 3.580 -38.780 5.756 1.00 52.28 200 ILE A C 1
ATOM 1593 O O . ILE A 1 200 ? 3.157 -39.940 5.720 1.00 52.28 200 ILE A O 1
ATOM 1597 N N . PRO A 1 201 ? 3.635 -38.085 6.906 1.00 53.22 201 PRO A N 1
ATOM 1598 C CA . PRO A 1 201 ? 3.233 -38.675 8.175 1.00 53.22 201 PRO A CA 1
ATOM 1599 C C . PRO A 1 201 ? 1.785 -39.189 8.161 1.00 53.22 201 PRO A C 1
ATOM 1601 O O . PRO A 1 201 ? 0.878 -38.512 7.681 1.00 53.22 201 PRO A O 1
ATOM 1604 N N . TYR A 1 202 ? 1.555 -40.368 8.747 1.00 48.41 202 TYR A N 1
ATOM 1605 C CA . TYR A 1 202 ? 0.257 -41.066 8.746 1.00 48.41 202 TYR A CA 1
ATOM 1606 C C . TYR A 1 202 ? -0.917 -40.211 9.266 1.00 48.41 202 TYR A C 1
ATOM 1608 O O . TYR A 1 202 ? -2.031 -40.308 8.754 1.00 48.41 202 TYR A O 1
ATOM 1616 N N . TRP A 1 203 ? -0.661 -39.311 10.222 1.00 49.66 203 TRP A N 1
ATOM 1617 C CA . TRP A 1 203 ? -1.662 -38.394 10.777 1.00 49.66 203 TRP A CA 1
ATOM 1618 C C . TRP A 1 203 ? -2.211 -37.376 9.758 1.00 49.66 203 TRP A C 1
ATOM 1620 O O . TRP A 1 203 ? -3.340 -36.919 9.915 1.00 49.66 203 TRP A O 1
ATOM 1630 N N . TYR A 1 204 ? -1.473 -37.053 8.688 1.00 45.47 204 TYR A N 1
ATOM 1631 C CA . TYR A 1 204 ? -1.962 -36.180 7.610 1.00 45.47 204 TYR A CA 1
ATOM 1632 C C . TYR A 1 204 ? -3.090 -36.855 6.815 1.00 45.47 204 TYR A C 1
ATOM 1634 O O . TYR A 1 204 ? -4.112 -36.241 6.518 1.00 45.47 204 TYR A O 1
ATOM 1642 N N . SER A 1 205 ? -2.932 -38.153 6.546 1.00 49.66 205 SER A N 1
ATOM 1643 C CA . SER A 1 205 ? -3.919 -38.988 5.850 1.00 49.66 205 SER A CA 1
ATOM 1644 C C . SER A 1 205 ? -5.195 -39.179 6.677 1.00 49.66 205 SER A C 1
ATOM 1646 O O . SER A 1 205 ? -6.293 -39.236 6.130 1.00 49.66 205 SER A O 1
ATOM 1648 N N . LEU A 1 206 ? -5.058 -39.251 8.006 1.00 45.53 206 LEU A N 1
ATOM 1649 C CA . LEU A 1 206 ? -6.190 -39.352 8.930 1.00 45.53 206 LEU A CA 1
ATOM 1650 C C . LEU A 1 206 ? -6.976 -38.045 9.041 1.00 45.53 206 LEU A C 1
ATOM 1652 O O . LEU A 1 206 ? -8.198 -38.101 9.037 1.00 45.53 206 LEU A O 1
ATOM 1656 N N . ALA A 1 207 ? -6.315 -36.883 9.062 1.00 42.91 207 ALA A N 1
ATOM 1657 C CA . ALA A 1 207 ? -7.007 -35.592 9.103 1.00 42.91 207 ALA A CA 1
ATOM 1658 C C . ALA A 1 207 ? -7.923 -35.386 7.880 1.00 42.91 207 ALA A C 1
ATOM 1660 O O . ALA A 1 207 ? -9.023 -34.856 8.016 1.00 42.91 207 ALA A O 1
ATOM 1661 N N . ALA A 1 208 ? -7.519 -35.867 6.698 1.00 39.28 208 ALA A N 1
ATOM 1662 C CA . ALA A 1 208 ? -8.379 -35.875 5.512 1.00 39.28 208 ALA A CA 1
ATOM 1663 C C . ALA A 1 208 ? -9.595 -36.819 5.667 1.00 39.28 208 ALA A C 1
ATOM 1665 O O . ALA A 1 208 ? -10.702 -36.488 5.239 1.00 39.28 208 ALA A O 1
ATOM 1666 N N . ASN A 1 209 ? -9.415 -37.966 6.331 1.00 35.38 209 ASN A N 1
ATOM 1667 C CA . ASN A 1 209 ? -10.453 -38.989 6.494 1.00 35.38 209 ASN A CA 1
ATOM 1668 C C . ASN A 1 209 ? -11.418 -38.723 7.668 1.00 35.38 209 ASN A C 1
ATOM 1670 O O . ASN A 1 209 ? -12.605 -39.014 7.550 1.00 35.38 209 ASN A O 1
ATOM 1674 N N . GLU A 1 210 ? -10.979 -38.113 8.771 1.00 38.78 210 GLU A N 1
ATOM 1675 C CA . GLU A 1 210 ? -11.868 -37.723 9.882 1.00 38.78 210 GLU A CA 1
ATOM 1676 C C . GLU A 1 210 ? -12.765 -36.530 9.506 1.00 38.78 210 GLU A C 1
ATOM 1678 O O . GLU A 1 210 ? -13.929 -36.471 9.905 1.00 38.78 210 GLU A O 1
ATOM 1683 N N . LEU A 1 211 ? -12.296 -35.638 8.626 1.00 36.78 211 LEU A N 1
ATOM 1684 C CA . LEU A 1 211 ? -13.129 -34.596 8.006 1.00 36.78 211 LEU A CA 1
ATOM 1685 C C . LEU A 1 211 ? -14.141 -35.153 6.989 1.00 36.78 211 LEU A C 1
ATOM 1687 O O . LEU A 1 211 ? -15.168 -34.515 6.751 1.00 36.78 211 LEU A O 1
ATOM 1691 N N . SER A 1 212 ? -13.893 -36.352 6.449 1.00 30.73 212 SER A N 1
ATOM 1692 C CA . SER A 1 212 ? -14.841 -37.085 5.592 1.00 30.73 212 SER A CA 1
ATOM 1693 C C . SER A 1 212 ? -15.979 -37.738 6.395 1.00 30.73 212 SER A C 1
ATOM 1695 O O . SER A 1 212 ? -17.055 -37.994 5.862 1.00 30.73 212 SER A O 1
ATOM 1697 N N . LEU A 1 213 ? -15.767 -37.994 7.693 1.00 29.05 213 LEU A N 1
ATOM 1698 C CA . LEU A 1 213 ? -16.779 -38.551 8.602 1.00 29.05 213 LEU A CA 1
ATOM 1699 C C . LEU A 1 213 ? -17.611 -37.464 9.303 1.00 29.05 213 LEU A C 1
ATOM 1701 O O . LEU A 1 213 ? -18.752 -37.717 9.679 1.00 29.05 213 LEU A O 1
ATOM 1705 N N . HIS A 1 214 ? -17.096 -36.235 9.397 1.00 28.19 214 HIS A N 1
ATOM 1706 C CA . HIS A 1 214 ? -17.857 -35.062 9.851 1.00 28.19 214 HIS A CA 1
ATOM 1707 C C . HIS A 1 214 ? -18.559 -34.288 8.718 1.00 28.19 214 HIS A C 1
ATOM 1709 O O . HIS A 1 214 ? -19.187 -33.263 8.973 1.00 28.19 214 HIS A O 1
ATOM 1715 N N . THR A 1 215 ? -18.511 -34.792 7.477 1.00 27.20 215 THR A N 1
ATOM 1716 C CA . THR A 1 215 ? -19.305 -34.285 6.338 1.00 27.20 215 THR A CA 1
ATOM 1717 C C . THR A 1 215 ? -20.670 -34.964 6.187 1.00 27.20 215 THR A C 1
ATOM 1719 O O . THR A 1 215 ? -21.400 -34.668 5.242 1.00 27.20 215 THR A O 1
ATOM 1722 N N . ALA A 1 216 ? -21.072 -35.820 7.130 1.00 25.48 216 ALA A N 1
ATOM 1723 C CA . ALA A 1 216 ? -22.483 -36.131 7.310 1.00 25.48 216 ALA A CA 1
ATOM 1724 C C . ALA A 1 216 ? -23.134 -34.968 8.072 1.00 25.48 216 ALA A C 1
ATOM 1726 O O . ALA A 1 216 ? -22.921 -34.807 9.275 1.00 25.48 216 ALA A O 1
ATOM 1727 N N . LEU A 1 217 ? -23.893 -34.141 7.344 1.00 24.39 217 LEU A N 1
ATOM 1728 C CA . LEU A 1 217 ? -24.823 -33.160 7.902 1.00 24.39 217 LEU A CA 1
ATOM 1729 C C . LEU A 1 217 ? -25.520 -33.751 9.144 1.00 24.39 217 LEU A C 1
ATOM 1731 O O . LEU A 1 217 ? -26.206 -34.768 9.009 1.00 24.39 217 LEU A O 1
ATOM 1735 N N . PRO A 1 218 ? -25.485 -33.096 10.319 1.00 24.03 218 PRO A N 1
ATOM 1736 C CA . PRO A 1 218 ? -26.664 -33.132 11.154 1.00 24.03 218 PRO A CA 1
ATOM 1737 C C . PRO A 1 218 ? -27.742 -32.454 10.316 1.00 24.03 218 PRO A C 1
ATOM 1739 O O . PRO A 1 218 ? -27.575 -31.309 9.888 1.00 24.03 218 PRO A O 1
ATOM 1742 N N . THR A 1 219 ? -28.812 -33.181 10.030 1.00 27.53 219 THR A N 1
ATOM 1743 C CA . THR A 1 219 ? -30.069 -32.637 9.535 1.00 27.53 219 THR A CA 1
ATOM 1744 C C . THR A 1 219 ? -30.525 -31.578 10.539 1.00 27.53 219 THR A C 1
ATOM 1746 O O . THR A 1 219 ? -31.232 -31.869 11.498 1.00 27.53 219 THR A O 1
ATOM 1749 N N . ILE A 1 220 ? -30.030 -30.351 10.382 1.00 27.83 220 ILE A N 1
ATOM 1750 C CA . ILE A 1 220 ? -30.574 -29.181 11.049 1.00 27.83 220 ILE A CA 1
ATOM 1751 C C . ILE A 1 220 ? -31.889 -28.956 10.332 1.00 27.83 220 ILE A C 1
ATOM 1753 O O . ILE A 1 220 ? -31.913 -28.569 9.163 1.00 27.83 220 ILE A O 1
ATOM 1757 N N . GLU A 1 221 ? -32.967 -29.293 11.032 1.00 24.78 221 GLU A N 1
ATOM 1758 C CA . GLU A 1 221 ? -34.312 -28.884 10.680 1.00 24.78 221 GLU A CA 1
ATOM 1759 C C . GLU A 1 221 ? -34.277 -27.439 10.192 1.00 24.78 221 GLU A C 1
ATOM 1761 O O . GLU A 1 221 ? -33.822 -26.519 10.877 1.00 24.78 221 GLU A O 1
ATOM 1766 N N . THR A 1 222 ? -34.737 -27.270 8.962 1.00 30.31 222 THR A N 1
ATOM 1767 C CA . THR A 1 222 ? -35.002 -26.008 8.298 1.00 30.31 222 THR A CA 1
ATOM 1768 C C . THR A 1 222 ? -35.987 -25.191 9.130 1.00 30.31 222 THR A C 1
ATOM 1770 O O . THR A 1 222 ? -37.191 -25.196 8.895 1.00 30.31 222 THR A O 1
ATOM 1773 N N . SER A 1 223 ? -35.481 -24.449 10.112 1.00 32.62 223 SER A N 1
ATOM 1774 C CA . SER A 1 223 ? -36.221 -23.353 10.723 1.00 32.62 223 SER A CA 1
ATOM 1775 C C . SER A 1 223 ? -35.281 -22.210 11.134 1.00 32.62 223 SER A C 1
ATOM 1777 O O . SER A 1 223 ? -34.423 -22.344 11.999 1.00 32.62 223 SER A O 1
ATOM 1779 N N . LYS A 1 224 ? -35.491 -21.053 10.486 1.00 32.50 224 LYS A N 1
ATOM 1780 C CA . LYS A 1 224 ? -35.056 -19.697 10.886 1.00 32.50 224 LYS A CA 1
ATOM 1781 C C . LYS A 1 224 ? -33.574 -19.293 10.750 1.00 32.50 224 LYS A C 1
ATOM 1783 O O . LYS A 1 224 ? -33.062 -18.576 11.605 1.00 32.50 224 LYS A O 1
ATOM 1788 N N . THR A 1 225 ? -32.904 -19.611 9.641 1.00 31.84 225 THR A N 1
ATOM 1789 C CA . THR A 1 225 ? -31.628 -18.939 9.271 1.00 31.84 225 THR A CA 1
ATOM 1790 C C . THR A 1 225 ? -31.759 -17.939 8.123 1.00 31.84 225 THR A C 1
ATOM 1792 O O . THR A 1 225 ? -30.864 -17.122 7.930 1.00 31.84 225 THR A O 1
ATOM 1795 N N . THR A 1 226 ? -32.883 -17.941 7.408 1.00 30.97 226 THR A N 1
ATOM 1796 C CA . THR A 1 226 ? -33.190 -16.983 6.335 1.00 30.97 226 THR A CA 1
ATOM 1797 C C . THR A 1 226 ? -33.493 -15.571 6.853 1.00 30.97 226 THR A C 1
ATOM 1799 O O . THR A 1 226 ? -33.270 -14.614 6.131 1.00 30.97 226 THR A O 1
ATOM 1802 N N . SER A 1 227 ? -33.892 -15.404 8.121 1.00 39.78 227 SER A N 1
ATOM 1803 C CA . SER A 1 227 ? -34.454 -14.137 8.620 1.00 39.78 227 SER A CA 1
ATOM 1804 C C . SER A 1 227 ? -33.464 -13.119 9.208 1.00 39.78 227 SER A C 1
ATOM 1806 O O . SER A 1 227 ? -33.912 -12.100 9.706 1.00 39.78 227 SER A O 1
ATOM 1808 N N . ILE A 1 228 ? -32.150 -13.379 9.261 1.00 39.00 228 ILE A N 1
ATOM 1809 C CA . ILE A 1 228 ? -31.171 -12.427 9.855 1.00 39.00 228 ILE A CA 1
ATOM 1810 C C . ILE A 1 228 ? -30.298 -11.768 8.779 1.00 39.00 228 ILE A C 1
ATOM 1812 O O . ILE A 1 228 ? -29.807 -10.660 8.967 1.00 39.00 228 ILE A O 1
ATOM 1816 N N . THR A 1 229 ? -30.084 -12.447 7.653 1.00 38.16 229 THR A N 1
ATOM 1817 C CA . THR A 1 229 ? -29.326 -11.908 6.515 1.00 38.16 229 THR A CA 1
ATOM 1818 C C . THR A 1 229 ? -30.077 -10.812 5.769 1.00 38.16 229 THR A C 1
ATOM 1820 O O . THR A 1 229 ? -29.415 -9.925 5.257 1.00 38.16 229 THR A O 1
ATOM 1823 N N . GLU A 1 230 ? -31.412 -10.853 5.744 1.00 42.59 230 GLU A N 1
ATOM 1824 C CA . GLU A 1 230 ? -32.246 -9.788 5.162 1.00 42.59 230 GLU A CA 1
ATOM 1825 C C . GLU A 1 230 ? -32.311 -8.561 6.094 1.00 42.59 230 GLU A C 1
ATOM 1827 O O . GLU A 1 230 ? -32.085 -7.440 5.655 1.00 42.59 230 GLU A O 1
ATOM 1832 N N . VAL A 1 231 ? -32.449 -8.776 7.409 1.00 45.47 231 VAL A N 1
ATOM 1833 C CA . VAL A 1 231 ? -32.698 -7.701 8.392 1.00 45.47 231 VAL A CA 1
ATOM 1834 C C . VAL A 1 231 ? -31.523 -6.725 8.576 1.00 45.47 231 VAL A C 1
ATOM 1836 O O . VAL A 1 231 ? -31.749 -5.534 8.701 1.00 45.47 231 VAL A O 1
ATOM 1839 N N . CYS A 1 232 ? -30.256 -7.168 8.563 1.00 51.91 232 CYS A N 1
ATOM 1840 C CA . CYS A 1 232 ? -29.119 -6.247 8.786 1.00 51.91 232 CYS A CA 1
ATOM 1841 C C . CYS A 1 232 ? -28.724 -5.404 7.560 1.00 51.91 232 CYS A C 1
ATOM 1843 O O . CYS A 1 232 ? -27.912 -4.491 7.694 1.00 51.91 232 CYS A O 1
ATOM 1845 N N . THR A 1 233 ? -29.208 -5.746 6.365 1.00 57.25 233 THR A N 1
ATOM 1846 C CA . THR A 1 233 ? -28.968 -4.961 5.142 1.00 57.25 233 THR A CA 1
ATOM 1847 C C . THR A 1 233 ? -30.066 -3.937 4.877 1.00 57.25 233 THR A C 1
ATOM 1849 O O . THR A 1 233 ? -29.815 -2.996 4.137 1.00 57.25 233 THR A O 1
ATOM 1852 N N . GLU A 1 234 ? -31.249 -4.099 5.478 1.00 60.38 234 GLU A N 1
ATOM 1853 C CA . GLU A 1 234 ? -32.370 -3.156 5.345 1.00 60.38 234 GLU A CA 1
ATOM 1854 C C . GLU A 1 234 ? -32.081 -1.796 6.004 1.00 60.38 234 GLU A C 1
ATOM 1856 O O . GLU A 1 234 ? -32.570 -0.777 5.527 1.00 60.38 234 GLU A O 1
ATOM 1861 N N . ASP A 1 235 ? -31.231 -1.767 7.037 1.00 68.94 235 ASP A N 1
ATOM 1862 C CA . ASP A 1 235 ? -30.871 -0.545 7.776 1.00 68.94 235 ASP A CA 1
ATOM 1863 C C . ASP A 1 235 ? -29.802 0.324 7.076 1.00 68.94 235 ASP A C 1
ATOM 1865 O O . ASP A 1 235 ? -29.458 1.397 7.571 1.00 68.94 235 ASP A O 1
ATOM 1869 N N . PHE A 1 236 ? -29.238 -0.125 5.946 1.00 74.56 236 PHE A N 1
ATOM 1870 C CA . PHE A 1 236 ? -28.192 0.600 5.216 1.00 74.56 236 PHE A CA 1
ATOM 1871 C C . PHE A 1 236 ? -28.665 1.023 3.823 1.00 74.56 236 PHE A C 1
ATOM 1873 O O . PHE A 1 236 ? -29.075 0.200 3.008 1.00 74.56 236 PHE A O 1
ATOM 1880 N N . GLU A 1 237 ? -28.512 2.310 3.511 1.00 79.50 237 GLU A N 1
ATOM 1881 C CA . GLU A 1 237 ? -28.728 2.836 2.164 1.00 79.50 237 GLU A CA 1
ATOM 1882 C C . GLU A 1 237 ? -27.491 2.606 1.278 1.00 79.50 237 GLU A C 1
ATOM 1884 O O . GLU A 1 237 ? -26.357 2.927 1.649 1.00 79.50 237 GLU A O 1
ATOM 1889 N N . ILE A 1 238 ? -27.698 2.061 0.075 1.00 81.50 238 ILE A N 1
ATOM 1890 C CA . ILE A 1 238 ? -26.628 1.887 -0.913 1.00 81.50 238 ILE A CA 1
ATOM 1891 C C . ILE A 1 238 ? -26.434 3.202 -1.669 1.00 81.50 238 ILE A C 1
ATOM 1893 O O . ILE A 1 238 ? -27.195 3.529 -2.575 1.00 81.50 238 ILE A O 1
ATOM 1897 N N . LEU A 1 239 ? -25.366 3.927 -1.336 1.00 76.69 239 LEU A N 1
ATOM 1898 C CA . LEU A 1 239 ? -24.990 5.156 -2.045 1.00 76.69 239 LEU A CA 1
ATOM 1899 C C . LEU A 1 239 ? -24.380 4.868 -3.427 1.00 76.69 239 LEU A C 1
ATOM 1901 O O . LEU A 1 239 ? -24.648 5.577 -4.395 1.00 76.69 239 LEU A O 1
ATOM 1905 N N . HIS A 1 240 ? -23.552 3.820 -3.525 1.00 74.81 240 HIS A N 1
ATOM 1906 C CA . HIS A 1 240 ? -22.852 3.428 -4.750 1.00 74.81 240 HIS A CA 1
ATOM 1907 C C . HIS A 1 240 ? -22.656 1.907 -4.830 1.00 74.81 240 HIS A C 1
ATOM 1909 O O . HIS A 1 240 ? -22.262 1.275 -3.849 1.00 74.81 240 HIS A O 1
ATOM 1915 N N . GLY A 1 241 ? -22.842 1.338 -6.025 1.00 74.81 241 GLY A N 1
ATOM 1916 C CA . GLY A 1 241 ? -22.624 -0.086 -6.294 1.00 74.81 241 GLY A CA 1
ATOM 1917 C C . GLY A 1 241 ? -23.824 -0.966 -5.940 1.00 74.81 241 GLY A C 1
ATOM 1918 O O . GLY A 1 241 ? -24.967 -0.531 -6.027 1.00 74.81 241 GLY A O 1
ATOM 1919 N N . ASP A 1 242 ? -23.545 -2.223 -5.595 1.00 68.31 242 ASP A N 1
ATOM 1920 C CA . ASP A 1 242 ? -24.539 -3.253 -5.284 1.00 68.31 242 ASP A CA 1
ATOM 1921 C C . ASP A 1 242 ? -23.922 -4.325 -4.360 1.00 68.31 242 ASP A C 1
ATOM 1923 O O . ASP A 1 242 ? -22.700 -4.500 -4.297 1.00 68.31 242 ASP A O 1
ATOM 1927 N N . ILE A 1 243 ? -24.774 -5.035 -3.624 1.00 65.38 243 ILE A N 1
ATOM 1928 C CA . ILE A 1 243 ? -24.434 -6.134 -2.718 1.00 65.38 243 ILE A CA 1
ATOM 1929 C C . ILE A 1 243 ? -24.587 -7.526 -3.363 1.00 65.38 243 ILE A C 1
ATOM 1931 O O . ILE A 1 243 ? -24.182 -8.517 -2.740 1.00 65.38 243 ILE A O 1
ATOM 1935 N N . HIS A 1 244 ? -25.149 -7.652 -4.576 1.00 60.56 244 HIS A N 1
ATOM 1936 C CA . HIS A 1 244 ? -25.364 -8.962 -5.204 1.00 60.56 244 HIS A CA 1
ATOM 1937 C C . HIS A 1 244 ? -24.062 -9.777 -5.339 1.00 60.56 244 HIS A C 1
ATOM 1939 O O . HIS A 1 244 ? -23.081 -9.369 -5.954 1.00 60.56 244 HIS A O 1
ATOM 1945 N N . GLY A 1 245 ? -24.066 -10.984 -4.759 1.00 61.31 245 GLY A N 1
ATOM 1946 C CA . GLY A 1 245 ? -22.943 -11.928 -4.825 1.00 61.31 245 GLY A CA 1
ATOM 1947 C C . GLY A 1 245 ? -21.801 -11.679 -3.828 1.00 61.31 245 GLY A C 1
ATOM 1948 O O . GLY A 1 245 ? -20.818 -12.424 -3.847 1.00 61.31 245 GLY A O 1
ATOM 1949 N N . LEU A 1 246 ? -21.920 -10.691 -2.931 1.00 68.56 246 LEU A N 1
ATOM 1950 C CA . LEU A 1 246 ? -20.868 -10.290 -1.985 1.00 68.56 246 LEU A CA 1
ATOM 1951 C C . LEU A 1 246 ? -21.206 -10.668 -0.533 1.00 68.56 246 LEU A C 1
ATOM 1953 O O . LEU A 1 246 ? -21.578 -9.841 0.301 1.00 68.56 246 LEU A O 1
ATOM 1957 N N . SER A 1 247 ? -21.046 -11.953 -0.199 1.00 76.12 247 SER A N 1
ATOM 1958 C CA . SER A 1 247 ? -21.278 -12.468 1.164 1.00 76.12 247 SER A CA 1
ATOM 1959 C C . SER A 1 247 ? -20.318 -11.894 2.220 1.00 76.12 247 SER A C 1
ATOM 1961 O O . SER A 1 247 ? -20.602 -11.943 3.417 1.00 76.12 247 SER A O 1
ATOM 1963 N N . ASP A 1 248 ? -19.165 -11.376 1.792 1.00 81.00 248 ASP A N 1
ATOM 1964 C CA . ASP A 1 248 ? -18.160 -10.729 2.642 1.00 81.00 248 ASP A CA 1
ATOM 1965 C C . ASP A 1 248 ? -18.670 -9.404 3.228 1.00 81.00 248 ASP A C 1
ATOM 1967 O O . ASP A 1 248 ? -18.492 -9.166 4.423 1.00 81.00 248 ASP A O 1
ATOM 1971 N N . THR A 1 249 ? -19.378 -8.594 2.437 1.00 81.38 249 THR A N 1
ATOM 1972 C CA . THR A 1 249 ? -20.007 -7.345 2.901 1.00 81.38 249 THR A CA 1
ATOM 1973 C C . THR A 1 249 ? -21.074 -7.615 3.952 1.00 81.38 249 THR A C 1
ATOM 1975 O O . THR A 1 249 ? -21.025 -7.033 5.034 1.00 81.38 249 THR A O 1
ATOM 1978 N N . ALA A 1 250 ? -21.977 -8.568 3.702 1.00 77.50 250 ALA A N 1
ATOM 1979 C CA . ALA A 1 250 ? -22.993 -8.959 4.681 1.00 77.50 250 ALA A CA 1
ATOM 1980 C C . ALA A 1 250 ? -22.361 -9.475 5.990 1.00 77.50 250 ALA A C 1
ATOM 1982 O O . ALA A 1 250 ? -22.814 -9.151 7.090 1.00 77.50 250 ALA A O 1
ATOM 1983 N N . SER A 1 251 ? -21.269 -10.243 5.894 1.00 80.62 251 SER A N 1
ATOM 1984 C CA . SER A 1 251 ? -20.521 -10.708 7.067 1.00 80.62 251 SER A CA 1
ATOM 1985 C C . SER A 1 251 ? -19.864 -9.557 7.840 1.00 80.62 251 SER A C 1
ATOM 1987 O O . SER A 1 251 ? -19.832 -9.592 9.077 1.00 80.62 251 SER A O 1
ATOM 1989 N N . PHE A 1 252 ? -19.338 -8.547 7.143 1.00 83.00 252 PHE A N 1
ATOM 1990 C CA . PHE A 1 252 ? -18.769 -7.354 7.768 1.00 83.00 252 PHE A CA 1
ATOM 1991 C C . PHE A 1 252 ? -19.844 -6.543 8.499 1.00 83.00 252 PHE A C 1
ATOM 1993 O O . PHE A 1 252 ? -19.684 -6.290 9.692 1.00 83.00 252 PHE A O 1
ATOM 2000 N N . LEU A 1 253 ? -20.972 -6.241 7.847 1.00 80.88 253 LEU A N 1
ATOM 2001 C CA . LEU A 1 253 ? -22.093 -5.512 8.456 1.00 80.88 253 LEU A CA 1
ATOM 2002 C C . LEU A 1 253 ? -22.662 -6.252 9.672 1.00 80.88 253 LEU A C 1
ATOM 2004 O O . LEU A 1 253 ? -22.858 -5.661 10.729 1.00 80.88 253 LEU A O 1
ATOM 2008 N N . LYS A 1 254 ? -22.808 -7.579 9.594 1.00 77.62 254 LYS A N 1
ATOM 2009 C CA . LYS A 1 254 ? -23.212 -8.400 10.746 1.00 77.62 254 LYS A CA 1
ATOM 2010 C C . LYS A 1 254 ? -22.196 -8.357 11.887 1.00 77.62 254 LYS A C 1
ATOM 2012 O O . LYS A 1 254 ? -22.566 -8.424 13.058 1.00 77.62 254 LYS A O 1
ATOM 2017 N N . SER A 1 255 ? -20.906 -8.303 11.562 1.00 77.81 255 SER A N 1
ATOM 2018 C CA . SER A 1 255 ? -19.847 -8.175 12.567 1.00 77.81 255 SER A CA 1
ATOM 2019 C C . SER A 1 255 ? -19.868 -6.798 13.221 1.00 77.81 255 SER A C 1
ATOM 2021 O O . SER A 1 255 ? -19.654 -6.724 14.427 1.00 77.81 255 SER A O 1
ATOM 2023 N N . LEU A 1 256 ? -20.173 -5.753 12.447 1.00 78.19 256 LEU A N 1
ATOM 2024 C CA . LEU A 1 256 ? -20.369 -4.387 12.915 1.00 78.19 256 LEU A CA 1
ATOM 2025 C C . LEU A 1 256 ? -21.584 -4.312 13.855 1.00 78.19 256 LEU A C 1
ATOM 2027 O O . LEU A 1 256 ? -21.405 -3.982 15.018 1.00 78.19 256 LEU A O 1
ATOM 2031 N N . ALA A 1 257 ? -22.767 -4.766 13.429 1.00 73.94 257 ALA A N 1
ATOM 2032 C CA . ALA A 1 257 ? -23.988 -4.772 14.248 1.00 73.94 257 ALA A CA 1
ATOM 2033 C C . ALA A 1 257 ? -23.847 -5.569 15.562 1.00 73.94 257 ALA A C 1
ATOM 2035 O O . ALA A 1 257 ? -24.418 -5.227 16.592 1.00 73.94 257 ALA A O 1
ATOM 2036 N N . ARG A 1 258 ? -23.036 -6.635 15.575 1.00 71.56 258 ARG A N 1
ATOM 2037 C CA . ARG A 1 258 ? -22.753 -7.404 16.802 1.00 71.56 258 ARG A CA 1
ATOM 2038 C C . ARG A 1 258 ? -21.907 -6.652 17.831 1.00 71.56 258 ARG A C 1
ATOM 2040 O O . ARG A 1 258 ? -21.887 -7.073 18.989 1.00 71.56 258 ARG A O 1
ATOM 2047 N N . LEU A 1 259 ? -21.178 -5.606 17.432 1.00 70.12 259 LEU A N 1
ATOM 2048 C CA . LEU A 1 259 ? -20.412 -4.786 18.374 1.00 70.12 259 LEU A CA 1
ATOM 2049 C C . LEU A 1 259 ? -21.350 -4.028 19.322 1.00 70.12 259 LEU A C 1
ATOM 2051 O O . LEU A 1 259 ? -21.043 -3.971 20.511 1.00 70.12 259 LEU A O 1
ATOM 2055 N N . ASP A 1 260 ? -22.503 -3.56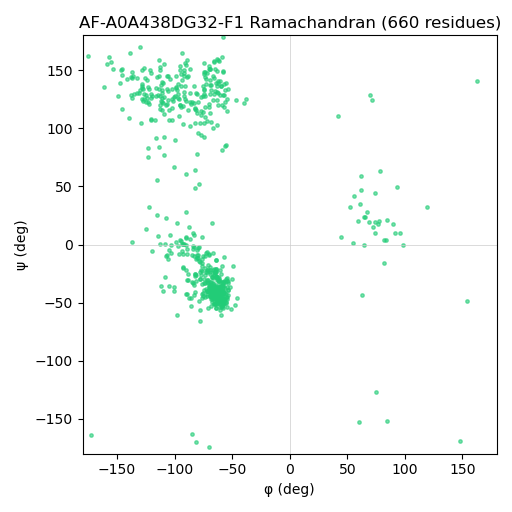8 18.829 1.00 63.19 260 ASP A N 1
ATOM 2056 C CA . ASP A 1 260 ? -23.562 -2.932 19.623 1.00 63.19 260 ASP A CA 1
ATOM 2057 C C . ASP A 1 260 ? -24.112 -3.879 20.707 1.00 63.19 260 ASP A C 1
ATOM 2059 O O . ASP A 1 260 ? -23.939 -3.654 21.905 1.00 63.19 260 ASP A O 1
ATOM 2063 N N . ALA A 1 261 ? -24.598 -5.058 20.299 1.00 52.59 261 ALA A N 1
ATOM 2064 C CA . ALA A 1 261 ? -25.162 -6.061 21.212 1.00 52.59 261 ALA A CA 1
ATOM 2065 C C . ALA A 1 261 ? -24.178 -6.560 22.297 1.00 52.59 261 ALA A C 1
ATOM 2067 O O . ALA A 1 261 ? -24.581 -7.039 23.362 1.00 52.59 261 ALA A O 1
ATOM 2068 N N . SER A 1 262 ? -22.869 -6.488 22.033 1.00 51.97 262 SER A N 1
ATOM 2069 C CA . SER A 1 262 ? -21.838 -6.882 22.998 1.00 51.97 262 SER A CA 1
ATOM 2070 C C . SER A 1 262 ? -21.598 -5.840 24.097 1.00 51.97 262 SER A C 1
ATOM 2072 O O . SER A 1 262 ? -21.197 -6.226 25.198 1.00 51.97 262 SER A O 1
ATOM 2074 N N . TYR A 1 263 ? -21.883 -4.561 23.825 1.00 48.06 263 TYR A N 1
ATOM 2075 C CA . TYR A 1 263 ? -21.752 -3.458 24.778 1.00 48.06 263 TYR A CA 1
ATOM 2076 C C . TYR A 1 263 ? -22.843 -3.516 25.861 1.00 48.06 263 TYR A C 1
ATOM 2078 O O . TYR A 1 263 ? -22.530 -3.418 27.048 1.00 48.06 263 TYR A O 1
ATOM 2086 N N . ASP A 1 264 ? -24.087 -3.811 25.474 1.00 44.50 264 ASP A N 1
ATOM 2087 C CA . ASP A 1 264 ? -25.241 -3.836 26.387 1.00 44.50 264 ASP A CA 1
ATOM 2088 C C . ASP A 1 264 ? -25.275 -5.036 27.342 1.00 44.50 264 ASP A C 1
ATOM 2090 O O . ASP A 1 264 ? -25.839 -4.972 28.435 1.00 44.50 264 ASP A O 1
ATOM 2094 N N . SER A 1 265 ? -24.663 -6.162 26.968 1.00 45.25 265 SER A N 1
ATOM 2095 C CA . SER A 1 265 ? -24.851 -7.407 27.725 1.00 45.25 265 SER A CA 1
ATOM 2096 C C . SER A 1 265 ? -24.012 -7.526 29.005 1.00 45.25 265 SER A C 1
ATOM 2098 O O . SER A 1 265 ? -24.251 -8.453 29.782 1.00 45.25 265 SER A O 1
ATOM 2100 N N . GLY A 1 266 ? -23.020 -6.652 29.238 1.00 43.16 266 GLY A N 1
ATOM 2101 C CA . GLY A 1 266 ? -22.183 -6.617 30.456 1.00 43.16 266 GLY A CA 1
ATOM 2102 C C . GLY A 1 266 ? -21.460 -7.927 30.833 1.00 43.16 266 GLY A C 1
ATOM 2103 O O . GLY A 1 266 ? -20.765 -7.996 31.851 1.00 43.16 266 GLY A O 1
ATOM 2104 N N . LYS A 1 267 ? -21.606 -8.998 30.043 1.00 39.94 267 LYS A N 1
ATOM 2105 C CA . LYS A 1 267 ? -21.088 -10.330 30.347 1.00 39.94 267 LYS A CA 1
ATOM 2106 C C . LYS A 1 267 ? -19.653 -10.432 29.856 1.00 39.94 267 LYS A C 1
ATOM 2108 O O . LYS A 1 267 ? -19.380 -10.670 28.684 1.00 39.94 267 LYS A O 1
ATOM 2113 N N . ASN A 1 268 ? -18.738 -10.313 30.813 1.00 37.44 268 ASN A N 1
ATOM 2114 C CA . ASN A 1 268 ? -17.329 -10.675 30.695 1.00 37.44 268 ASN A CA 1
ATOM 2115 C C . ASN A 1 268 ? -17.173 -12.167 30.336 1.00 37.44 268 ASN A C 1
ATOM 2117 O O . ASN A 1 268 ? -16.902 -13.014 31.190 1.00 37.44 268 ASN A O 1
ATOM 2121 N N . THR A 1 269 ? -17.303 -12.518 29.059 1.00 35.38 269 THR A N 1
ATOM 2122 C CA . THR A 1 269 ? -16.692 -13.742 28.538 1.00 35.38 269 THR A CA 1
ATOM 2123 C C . THR A 1 269 ? -15.190 -13.498 28.444 1.00 35.38 269 THR A C 1
ATOM 2125 O O . THR A 1 269 ? -14.734 -12.699 27.626 1.00 35.38 269 THR A O 1
ATOM 2128 N N . LYS A 1 270 ? -14.414 -14.160 29.312 1.00 36.44 270 LYS A N 1
ATOM 2129 C CA . LYS A 1 270 ? -12.947 -14.219 29.220 1.00 36.44 270 LYS A CA 1
ATOM 2130 C C . LYS A 1 270 ? -12.561 -14.547 27.767 1.00 36.44 270 LYS A C 1
ATOM 2132 O O . LYS A 1 270 ? -13.004 -15.570 27.261 1.00 36.44 270 LYS A O 1
ATOM 2137 N N . CYS A 1 271 ? -11.733 -13.696 27.147 1.00 36.81 271 CYS A N 1
ATOM 2138 C CA . CYS A 1 271 ? -11.288 -13.733 25.739 1.00 36.81 271 CYS A CA 1
ATOM 2139 C C . CYS A 1 271 ? -12.124 -12.906 24.729 1.00 36.81 271 CYS A C 1
ATOM 2141 O O . CYS A 1 271 ? -12.467 -13.380 23.650 1.00 36.81 271 CYS A O 1
ATOM 2143 N N . GLN A 1 272 ? -12.414 -11.633 25.025 1.00 45.72 272 GLN A N 1
ATOM 2144 C CA . GLN A 1 272 ? -12.753 -10.673 23.964 1.00 45.72 272 GLN A CA 1
ATOM 2145 C C . GLN A 1 272 ? -11.461 -10.081 23.371 1.00 45.72 272 GLN A C 1
ATOM 2147 O O . GLN A 1 272 ? -10.630 -9.535 24.096 1.00 45.72 272 GLN A O 1
ATOM 2152 N N . MET A 1 273 ? -11.274 -10.225 22.053 1.00 55.78 273 MET A N 1
ATOM 2153 C CA . MET A 1 273 ? -10.158 -9.632 21.296 1.00 55.78 273 MET A CA 1
ATOM 2154 C C . MET A 1 273 ? -10.077 -8.121 21.550 1.00 55.78 273 MET A C 1
ATOM 2156 O O . MET A 1 273 ? -11.096 -7.432 21.461 1.00 55.78 273 MET A O 1
ATOM 2160 N N . ARG A 1 274 ? -8.870 -7.597 21.821 1.00 55.59 274 ARG A N 1
ATOM 2161 C CA . ARG A 1 274 ? -8.633 -6.169 22.137 1.00 55.59 274 ARG A CA 1
ATOM 2162 C C . ARG A 1 274 ? -9.249 -5.223 21.099 1.00 55.59 274 ARG A C 1
ATOM 2164 O O . ARG A 1 274 ? -9.792 -4.188 21.464 1.00 55.59 274 ARG A O 1
ATOM 2171 N N . GLU A 1 275 ? -9.210 -5.614 19.828 1.00 65.31 275 GLU A N 1
ATOM 2172 C CA . GLU A 1 275 ? -9.787 -4.871 18.703 1.00 65.31 275 GLU A CA 1
ATOM 2173 C C . GLU A 1 275 ? -11.313 -4.733 18.805 1.00 65.31 275 GLU A C 1
ATOM 2175 O O . GLU A 1 275 ? -11.846 -3.660 18.553 1.00 65.31 275 GLU A O 1
ATOM 2180 N N . ARG A 1 276 ? -12.031 -5.793 19.211 1.00 64.56 276 ARG A N 1
ATOM 2181 C CA . ARG A 1 276 ? -13.503 -5.773 19.312 1.00 64.56 276 ARG A CA 1
ATOM 2182 C C . ARG A 1 276 ? -13.981 -4.896 20.461 1.00 64.56 276 ARG A C 1
ATOM 2184 O O . ARG A 1 276 ? -14.942 -4.160 20.292 1.00 64.56 276 ARG A O 1
ATOM 2191 N N . VAL A 1 277 ? -13.278 -4.932 21.593 1.00 61.88 277 VAL A N 1
ATOM 2192 C CA . VAL A 1 277 ? -13.559 -4.040 22.729 1.00 61.88 277 VAL A CA 1
ATOM 2193 C C . VAL A 1 277 ? -13.302 -2.581 22.340 1.00 61.88 277 VAL A C 1
ATOM 2195 O O . VAL A 1 277 ? -14.108 -1.710 22.656 1.00 61.88 277 VAL A O 1
ATOM 2198 N N . ALA A 1 278 ? -12.208 -2.312 21.620 1.00 60.75 278 ALA A N 1
ATOM 2199 C CA . ALA A 1 278 ? -11.891 -0.969 21.139 1.00 60.75 278 ALA A CA 1
ATOM 2200 C C . ALA A 1 278 ? -12.909 -0.456 20.105 1.00 60.75 278 ALA A C 1
ATOM 2202 O O . ALA A 1 278 ? -13.291 0.708 20.178 1.00 60.75 278 ALA A O 1
ATOM 2203 N N . ALA A 1 279 ? -13.360 -1.316 19.184 1.00 68.25 279 ALA A N 1
ATOM 2204 C CA . ALA A 1 279 ? -14.341 -0.980 18.152 1.00 68.25 279 ALA A CA 1
ATOM 2205 C C . ALA A 1 279 ? -15.759 -0.784 18.716 1.00 68.25 279 ALA A C 1
ATOM 2207 O O . ALA A 1 279 ? -16.443 0.153 18.319 1.00 68.25 279 ALA A O 1
ATOM 2208 N N . ALA A 1 280 ? -16.190 -1.609 19.678 1.00 67.12 280 ALA A N 1
ATOM 2209 C CA . ALA A 1 280 ? -17.494 -1.455 20.333 1.00 67.12 280 ALA A CA 1
ATOM 2210 C C . ALA A 1 280 ? -17.610 -0.137 21.119 1.00 67.12 280 ALA A C 1
ATOM 2212 O O . ALA A 1 280 ? -18.693 0.425 21.242 1.00 67.12 280 ALA A O 1
ATOM 2213 N N . ALA A 1 281 ? -16.487 0.380 21.621 1.00 67.94 281 ALA A N 1
ATOM 2214 C CA . ALA A 1 281 ? -16.429 1.669 22.304 1.00 67.94 281 ALA A CA 1
ATOM 2215 C C . ALA A 1 281 ? -16.297 2.874 21.351 1.00 67.94 281 ALA A C 1
ATOM 2217 O O . ALA A 1 281 ? -16.266 4.000 21.839 1.00 67.94 281 ALA A O 1
ATOM 2218 N N . LEU A 1 282 ? -16.174 2.651 20.037 1.00 76.12 282 LEU A N 1
ATOM 2219 C CA . LEU A 1 282 ? -15.827 3.688 19.062 1.00 76.12 282 LEU A CA 1
ATOM 2220 C C . LEU A 1 282 ? -17.055 4.415 18.496 1.00 76.12 282 LEU A C 1
ATOM 2222 O O . LEU A 1 282 ? -17.030 5.634 18.360 1.00 76.12 282 LEU A O 1
ATOM 2226 N N . PHE A 1 283 ? -18.113 3.671 18.165 1.00 81.25 283 PHE A N 1
ATOM 2227 C CA . PHE A 1 283 ? -19.282 4.212 17.474 1.00 81.25 283 PHE A CA 1
ATOM 2228 C C . PHE A 1 283 ? -20.416 4.617 18.427 1.00 81.25 283 PHE A C 1
ATOM 2230 O O . PHE A 1 283 ? -20.612 4.052 19.516 1.00 81.25 283 PHE A O 1
ATOM 2237 N N . ASN A 1 284 ? -21.170 5.623 17.995 1.00 77.06 284 ASN A N 1
ATOM 2238 C CA . ASN A 1 284 ? -22.502 5.921 18.488 1.00 77.06 284 ASN A CA 1
ATOM 2239 C C . ASN A 1 284 ? -23.530 5.290 17.541 1.00 77.06 284 ASN A C 1
ATOM 2241 O O . ASN A 1 284 ? -23.656 5.727 16.405 1.00 77.06 284 ASN A O 1
ATOM 2245 N N . TRP A 1 285 ? -24.234 4.253 17.986 1.00 76.44 285 TRP A N 1
ATOM 2246 C CA . TRP A 1 285 ? -25.131 3.467 17.129 1.00 76.44 285 TRP A CA 1
ATOM 2247 C C . TRP A 1 285 ? -26.435 4.184 16.764 1.00 76.44 285 TRP A C 1
ATOM 2249 O O . TRP A 1 285 ? -27.150 3.725 15.884 1.00 76.44 285 TRP A O 1
ATOM 2259 N N . GLU A 1 286 ? -26.719 5.318 17.405 1.00 74.62 286 GLU A N 1
ATOM 2260 C CA . GLU A 1 286 ? -27.855 6.189 17.077 1.00 74.62 286 GLU A CA 1
ATOM 2261 C C . GLU A 1 286 ? -27.559 7.152 15.913 1.00 74.62 286 GLU A C 1
ATOM 2263 O O . GLU A 1 286 ? -28.461 7.828 15.429 1.00 74.62 286 GLU A O 1
ATOM 2268 N N . GLU A 1 287 ? -26.299 7.237 15.479 1.00 80.00 287 GLU A N 1
ATOM 2269 C CA . GLU A 1 287 ? -25.825 8.170 14.454 1.00 80.00 287 GLU A CA 1
ATOM 2270 C C . GLU A 1 287 ? -25.370 7.414 13.198 1.00 80.00 287 GLU A C 1
ATOM 2272 O O . GLU A 1 287 ? -24.996 6.239 13.250 1.00 80.00 287 GLU A O 1
ATOM 2277 N N . GLU A 1 288 ? -25.340 8.106 12.061 1.00 85.00 288 GLU A N 1
ATOM 2278 C CA . GLU A 1 288 ? -25.025 7.504 10.762 1.00 85.00 288 GLU A CA 1
ATOM 2279 C C . GLU A 1 288 ? -23.605 6.908 10.701 1.00 85.00 288 GLU A C 1
ATOM 2281 O O . GLU A 1 288 ? -22.627 7.488 11.191 1.00 85.00 288 GLU A O 1
ATOM 2286 N N . ILE A 1 289 ? -23.478 5.749 10.046 1.00 88.69 289 ILE A N 1
ATOM 2287 C CA . ILE A 1 289 ? -22.199 5.081 9.775 1.00 88.69 289 ILE A CA 1
ATOM 2288 C C . ILE A 1 289 ? -22.074 4.851 8.270 1.00 88.69 289 ILE A C 1
ATOM 2290 O O . ILE A 1 289 ? -22.910 4.199 7.651 1.00 88.69 289 ILE A O 1
ATOM 2294 N N . PHE A 1 290 ? -20.973 5.321 7.693 1.00 90.44 290 PHE A N 1
ATOM 2295 C CA . PHE A 1 290 ? -20.658 5.151 6.279 1.00 90.44 290 PHE A CA 1
ATOM 2296 C C . PHE A 1 290 ? -19.727 3.960 6.104 1.00 90.44 290 PHE A C 1
ATOM 2298 O O . PHE A 1 290 ? -18.691 3.878 6.763 1.00 90.44 290 PHE A O 1
ATOM 2305 N N . VAL A 1 291 ? -20.066 3.042 5.202 1.00 90.75 291 VAL A N 1
ATOM 2306 C CA . VAL A 1 291 ? -19.258 1.850 4.929 1.00 90.75 291 VAL A CA 1
ATOM 2307 C C . VAL A 1 291 ? -18.828 1.844 3.472 1.00 90.75 291 VAL A C 1
ATOM 2309 O O . VAL A 1 291 ? -19.655 1.972 2.576 1.00 90.75 291 VAL A O 1
ATOM 2312 N N . ALA A 1 292 ? -17.534 1.647 3.230 1.00 92.56 292 ALA A N 1
ATOM 2313 C CA . ALA A 1 292 ? -16.998 1.430 1.895 1.00 92.56 292 ALA A CA 1
ATOM 2314 C C . ALA A 1 292 ? -16.275 0.088 1.799 1.00 92.56 292 ALA A C 1
ATOM 2316 O O . ALA A 1 292 ? -15.679 -0.402 2.763 1.00 92.56 292 ALA A O 1
ATOM 2317 N N . ARG A 1 293 ? -16.304 -0.480 0.595 1.00 91.44 293 ARG A N 1
ATOM 2318 C CA . ARG A 1 293 ? -15.617 -1.714 0.224 1.00 91.44 293 ARG A CA 1
ATOM 2319 C C . ARG A 1 293 ? -14.703 -1.444 -0.963 1.00 91.44 293 ARG A C 1
ATOM 2321 O O . ARG A 1 293 ? -15.145 -0.846 -1.936 1.00 91.44 293 ARG A O 1
ATOM 2328 N N . ALA A 1 294 ? -13.476 -1.952 -0.917 1.00 93.00 294 ALA A N 1
ATOM 2329 C CA . ALA A 1 294 ? -12.561 -1.917 -2.053 1.00 93.00 294 ALA A CA 1
ATOM 2330 C C . ALA A 1 294 ? -11.836 -3.267 -2.212 1.00 93.00 294 ALA A C 1
ATOM 2332 O O . ALA A 1 294 ? -11.254 -3.765 -1.241 1.00 93.00 294 ALA A O 1
ATOM 2333 N N . PRO A 1 295 ? -11.881 -3.900 -3.397 1.00 92.81 295 PRO A N 1
ATOM 2334 C CA . PRO A 1 295 ? -11.234 -5.183 -3.639 1.00 92.81 295 PRO A CA 1
ATOM 2335 C C . PRO A 1 295 ? -9.711 -5.049 -3.759 1.00 92.81 295 PRO A C 1
ATOM 2337 O O . PRO A 1 295 ? -9.180 -3.998 -4.128 1.00 92.81 295 PRO A O 1
ATOM 2340 N N . GLY A 1 296 ? -9.001 -6.145 -3.489 1.00 92.44 296 GLY A N 1
ATOM 2341 C CA . GLY A 1 296 ? -7.643 -6.324 -4.007 1.00 92.44 296 GLY A CA 1
ATOM 2342 C C . GLY A 1 296 ? -7.649 -6.547 -5.525 1.00 92.44 296 GLY A C 1
ATOM 2343 O O . GLY A 1 296 ? -8.695 -6.530 -6.178 1.00 92.44 296 GLY A O 1
ATOM 2344 N N . ARG A 1 297 ? -6.485 -6.850 -6.102 1.00 92.31 297 ARG A N 1
ATOM 2345 C CA . ARG A 1 297 ? -6.373 -7.104 -7.548 1.00 92.31 297 ARG A CA 1
ATOM 2346 C C . ARG A 1 297 ? -5.324 -8.147 -7.896 1.00 92.31 297 ARG A C 1
ATOM 2348 O O . ARG A 1 297 ? -4.287 -8.253 -7.240 1.00 92.31 297 ARG A O 1
ATOM 2355 N N . LEU A 1 298 ? -5.566 -8.859 -8.986 1.00 91.19 298 LEU A N 1
ATOM 2356 C CA . LEU A 1 298 ? -4.604 -9.710 -9.663 1.00 91.19 298 LEU A CA 1
ATOM 2357 C C . LEU A 1 298 ? -4.047 -8.966 -10.881 1.00 91.19 298 LEU A C 1
ATOM 2359 O O . LEU A 1 298 ? -4.806 -8.501 -11.732 1.00 91.19 298 LEU A O 1
ATOM 2363 N N . ASP A 1 299 ? -2.720 -8.891 -10.964 1.00 90.31 299 ASP A N 1
ATOM 2364 C CA . ASP A 1 299 ? -2.029 -8.431 -12.166 1.00 90.31 299 ASP A CA 1
ATOM 2365 C C . ASP A 1 299 ? -1.978 -9.573 -13.183 1.00 90.31 299 ASP A C 1
ATOM 2367 O O . ASP A 1 299 ? -1.134 -10.467 -13.097 1.00 90.31 299 ASP A O 1
ATOM 2371 N N . VAL A 1 300 ? -2.935 -9.572 -14.113 1.00 89.31 300 VAL A N 1
ATOM 2372 C CA . VAL A 1 300 ? -3.009 -10.566 -15.192 1.00 89.31 300 VAL A CA 1
ATOM 2373 C C . VAL A 1 300 ? -1.945 -10.259 -16.240 1.00 89.31 300 VAL A C 1
ATOM 2375 O O . VAL A 1 300 ? -1.228 -11.151 -16.704 1.00 89.31 300 VAL A O 1
ATOM 2378 N N . MET A 1 301 ? -1.806 -8.982 -16.600 1.00 85.62 301 MET A N 1
ATOM 2379 C CA . MET A 1 301 ? -0.792 -8.534 -17.539 1.00 85.62 301 MET A CA 1
ATOM 2380 C C . MET A 1 301 ? -0.343 -7.107 -17.231 1.00 85.62 301 MET A C 1
ATOM 2382 O O . MET A 1 301 ? -1.150 -6.194 -17.178 1.00 85.62 301 MET A O 1
ATOM 2386 N N . GLY A 1 302 ? 0.959 -6.885 -17.111 1.00 77.56 302 GLY A N 1
ATOM 2387 C CA . GLY A 1 302 ? 1.504 -5.553 -16.859 1.00 77.56 302 GLY A C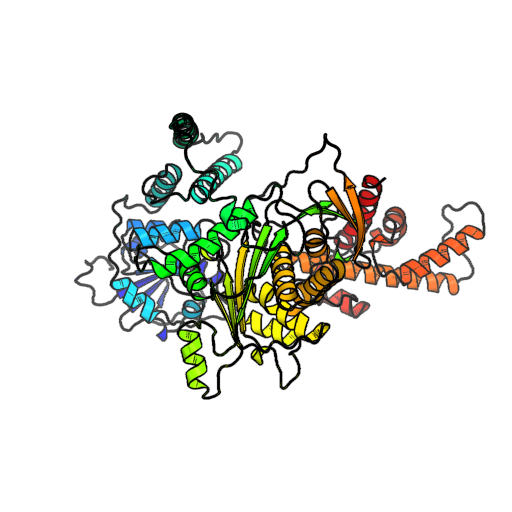A 1
ATOM 2388 C C . GLY A 1 302 ? 2.842 -5.641 -16.155 1.00 77.56 302 GLY A C 1
ATOM 2389 O O . GLY A 1 302 ? 3.835 -5.110 -16.648 1.00 77.56 302 GLY A O 1
ATOM 2390 N N . GLY A 1 303 ? 2.906 -6.435 -15.088 1.00 80.56 303 GLY A N 1
ATOM 2391 C CA . GLY A 1 303 ? 4.116 -6.600 -14.296 1.00 80.56 303 GLY A CA 1
ATOM 2392 C C . GLY A 1 303 ? 4.589 -5.281 -13.685 1.00 80.56 303 GLY A C 1
ATOM 2393 O O . GLY A 1 303 ? 3.823 -4.346 -13.457 1.00 80.56 303 GLY A O 1
ATOM 2394 N N . ILE A 1 304 ? 5.897 -5.186 -13.449 1.00 78.69 304 ILE A N 1
ATOM 2395 C CA . ILE A 1 304 ? 6.544 -4.003 -12.866 1.00 78.69 304 ILE A CA 1
ATOM 2396 C C . ILE A 1 304 ? 6.793 -2.967 -13.976 1.00 78.69 304 ILE A C 1
ATOM 2398 O O . ILE A 1 304 ? 7.933 -2.688 -14.348 1.00 78.69 304 ILE A O 1
ATOM 2402 N N . ALA A 1 305 ? 5.718 -2.455 -14.570 1.00 80.50 305 ALA A N 1
ATOM 2403 C CA . ALA A 1 305 ? 5.783 -1.536 -15.709 1.00 80.50 305 ALA A CA 1
ATOM 2404 C C . ALA A 1 305 ? 4.801 -0.354 -15.606 1.00 80.50 305 ALA A C 1
ATOM 2406 O O . ALA A 1 305 ? 4.756 0.506 -16.490 1.00 80.50 305 ALA A O 1
ATOM 2407 N N . ASP A 1 306 ? 4.055 -0.259 -14.513 1.00 82.38 306 ASP A N 1
ATOM 2408 C CA . ASP A 1 306 ? 3.060 0.783 -14.256 1.00 82.38 306 ASP A CA 1
ATOM 2409 C C . ASP A 1 306 ? 3.652 2.209 -14.253 1.00 82.38 306 ASP A C 1
ATOM 2411 O O . ASP A 1 306 ? 3.096 3.125 -14.851 1.00 82.38 306 ASP A O 1
ATOM 2415 N N . TYR A 1 307 ? 4.827 2.424 -13.665 1.00 82.94 307 TYR A N 1
ATOM 2416 C CA . TYR A 1 307 ? 5.493 3.736 -13.644 1.00 82.94 307 TYR A CA 1
ATOM 2417 C C . TYR A 1 307 ? 6.134 4.130 -14.983 1.00 82.94 307 TYR A C 1
ATOM 2419 O O . TYR A 1 307 ? 6.570 5.267 -15.137 1.00 82.94 307 TYR A O 1
ATOM 2427 N N . SER A 1 308 ? 6.215 3.204 -15.940 1.00 81.69 308 SER A N 1
ATOM 2428 C CA . SER A 1 308 ? 6.844 3.428 -17.250 1.00 81.69 308 SER A CA 1
ATOM 2429 C C . SER A 1 308 ? 5.850 3.794 -18.356 1.00 81.69 308 SER A C 1
ATOM 2431 O O . SER A 1 308 ? 6.270 4.021 -19.490 1.00 81.69 308 SER A O 1
ATOM 2433 N N . GLY A 1 309 ? 4.552 3.835 -18.026 1.00 80.38 309 GLY A N 1
ATOM 2434 C CA . GLY A 1 309 ? 3.480 4.152 -18.967 1.00 80.38 309 GLY A CA 1
ATOM 2435 C C . GLY A 1 309 ? 2.853 2.948 -19.672 1.00 80.38 309 GLY A C 1
ATOM 2436 O O . GLY A 1 309 ? 2.126 3.124 -20.646 1.00 80.38 309 GLY A O 1
ATOM 2437 N N . SER A 1 310 ? 3.163 1.721 -19.253 1.00 84.56 310 SER A N 1
ATOM 2438 C CA . SER A 1 310 ? 2.754 0.522 -19.993 1.00 84.56 310 SER A CA 1
ATOM 2439 C C . SER A 1 310 ? 1.236 0.313 -20.014 1.00 84.56 310 SER A C 1
ATOM 2441 O O . SER A 1 310 ? 0.511 0.802 -19.147 1.00 84.56 310 SER A O 1
ATOM 2443 N N . LEU A 1 311 ? 0.768 -0.430 -21.019 1.00 87.81 311 LEU A N 1
ATOM 2444 C CA . LEU A 1 311 ? -0.591 -0.968 -21.055 1.00 87.81 311 LEU A CA 1
ATOM 2445 C C . LEU A 1 311 ? -0.678 -2.187 -20.131 1.00 87.81 311 LEU A C 1
ATOM 2447 O O . LEU A 1 311 ? 0.100 -3.139 -20.281 1.00 87.81 311 LEU A O 1
ATOM 2451 N N . VAL A 1 312 ? -1.648 -2.168 -19.223 1.00 89.69 312 VAL A N 1
ATOM 2452 C CA . VAL A 1 312 ? -1.858 -3.217 -18.222 1.00 89.69 312 VAL A CA 1
ATOM 2453 C C . VAL A 1 312 ? -3.307 -3.714 -18.231 1.00 89.69 312 VAL A C 1
ATOM 2455 O O . VAL A 1 312 ? -4.228 -2.964 -18.552 1.00 89.69 312 VAL A O 1
ATOM 2458 N N . LEU A 1 313 ? -3.485 -4.988 -17.880 1.00 91.44 313 LEU A N 1
ATOM 2459 C CA . LEU A 1 313 ? -4.743 -5.714 -17.739 1.00 91.44 313 LEU A CA 1
ATOM 2460 C C . LEU A 1 313 ? -4.848 -6.226 -16.303 1.00 91.44 313 LEU A C 1
ATOM 2462 O O . LEU A 1 313 ? -4.118 -7.136 -15.902 1.00 91.44 313 LEU A O 1
ATOM 2466 N N . GLN A 1 314 ? -5.738 -5.621 -15.528 1.00 92.69 314 GLN A N 1
ATOM 2467 C CA . GLN A 1 314 ? -5.910 -5.931 -14.111 1.00 92.69 314 GLN A CA 1
ATOM 2468 C C . GLN A 1 314 ? -7.265 -6.570 -13.860 1.00 92.69 314 GLN A C 1
ATOM 2470 O O . GLN A 1 314 ? -8.249 -6.203 -14.491 1.00 92.69 314 GLN A O 1
ATOM 2475 N N . MET A 1 315 ? -7.333 -7.497 -12.913 1.00 92.00 315 MET A N 1
ATOM 2476 C CA . MET A 1 315 ? -8.588 -8.137 -12.529 1.00 92.00 315 MET A CA 1
ATOM 2477 C C . MET A 1 315 ? -8.835 -7.912 -11.036 1.00 92.00 315 MET A C 1
ATOM 2479 O O . MET A 1 315 ? -7.991 -8.325 -10.234 1.00 92.00 315 MET A O 1
ATOM 2483 N N . PRO A 1 316 ? -9.946 -7.281 -10.619 1.00 92.00 316 PRO A N 1
ATOM 2484 C CA . PRO A 1 316 ? -10.285 -7.220 -9.202 1.00 92.00 316 PRO A CA 1
ATOM 2485 C C . PRO A 1 316 ? -10.517 -8.639 -8.668 1.00 92.00 316 PRO A C 1
ATOM 2487 O O . PRO A 1 316 ? -11.116 -9.481 -9.339 1.00 92.00 316 PRO A O 1
ATOM 2490 N N . ILE A 1 317 ? -10.028 -8.919 -7.460 1.00 90.81 317 ILE A N 1
ATOM 2491 C CA . ILE A 1 317 ? -10.305 -10.193 -6.780 1.00 90.81 317 ILE A CA 1
ATOM 2492 C C . ILE A 1 317 ? -11.517 -10.049 -5.863 1.00 90.81 317 ILE A C 1
ATOM 2494 O O . ILE A 1 317 ? -11.951 -8.945 -5.531 1.00 90.81 317 ILE A O 1
ATOM 2498 N N . ARG A 1 318 ? -12.070 -11.183 -5.429 1.00 87.88 318 ARG A N 1
ATOM 2499 C CA . ARG A 1 318 ? -13.213 -11.179 -4.515 1.00 87.88 318 ARG A CA 1
ATOM 2500 C C . ARG A 1 318 ? -12.828 -10.662 -3.133 1.00 87.88 318 ARG A C 1
ATOM 2502 O O . ARG A 1 318 ? -13.626 -9.972 -2.512 1.00 87.88 318 ARG A O 1
ATOM 2509 N N . GLU A 1 319 ? -11.641 -10.996 -2.640 1.00 88.88 319 GLU A N 1
ATOM 2510 C CA . GLU A 1 319 ? -11.151 -10.536 -1.344 1.00 88.88 319 GLU A CA 1
ATOM 2511 C C . GLU A 1 319 ? -11.024 -9.006 -1.329 1.00 88.88 319 GLU A C 1
ATOM 2513 O O . GLU A 1 319 ? -10.431 -8.402 -2.226 1.00 88.88 319 GLU A O 1
ATOM 2518 N N . ALA A 1 320 ? -11.573 -8.377 -0.291 1.00 91.19 320 ALA A N 1
ATOM 2519 C CA . ALA A 1 320 ? -11.680 -6.928 -0.197 1.00 91.19 320 ALA A CA 1
ATOM 2520 C C . ALA A 1 320 ? -11.357 -6.398 1.202 1.00 91.19 320 ALA A C 1
ATOM 2522 O O . ALA A 1 320 ? -11.289 -7.143 2.187 1.00 91.19 320 ALA A O 1
ATOM 2523 N N . CYS A 1 321 ? -11.126 -5.090 1.248 1.00 93.19 321 CYS A N 1
ATOM 2524 C CA . CYS A 1 321 ? -11.078 -4.294 2.457 1.00 93.19 321 CYS A CA 1
ATOM 2525 C C . CYS A 1 321 ? -12.416 -3.582 2.652 1.00 93.19 321 CYS A C 1
ATOM 2527 O O . CYS A 1 321 ? -12.944 -2.978 1.721 1.00 93.19 321 CYS A O 1
ATOM 2529 N N . HIS A 1 322 ? -12.914 -3.609 3.881 1.00 93.38 322 HIS A N 1
ATOM 2530 C CA . HIS A 1 322 ? -14.084 -2.885 4.349 1.00 93.38 322 HIS A CA 1
ATOM 2531 C C . HIS A 1 322 ? -13.649 -1.840 5.369 1.00 93.38 322 HIS A C 1
ATOM 2533 O O . HIS A 1 322 ? -12.866 -2.126 6.283 1.00 93.38 322 HIS A O 1
ATOM 2539 N N . VAL A 1 323 ? -14.159 -0.625 5.211 1.00 94.56 323 VAL A N 1
ATOM 2540 C CA . VAL A 1 323 ? -13.902 0.489 6.121 1.00 94.56 323 VAL A CA 1
ATOM 2541 C C . VAL A 1 323 ? -15.233 1.097 6.533 1.00 94.56 323 VAL A C 1
ATOM 2543 O O . VAL A 1 323 ? -16.023 1.470 5.673 1.00 94.56 323 VAL A O 1
ATOM 2546 N N . ALA A 1 324 ? -15.469 1.187 7.840 1.00 92.25 324 ALA A N 1
ATOM 2547 C CA . ALA A 1 324 ? -16.602 1.897 8.423 1.00 92.25 324 ALA A CA 1
ATOM 2548 C C . ALA A 1 324 ? -16.116 3.210 9.045 1.00 92.25 324 ALA A C 1
ATOM 2550 O O . ALA A 1 324 ? -15.127 3.204 9.782 1.00 92.25 324 ALA A O 1
ATOM 2551 N N . VAL A 1 325 ? -16.801 4.314 8.755 1.00 94.00 325 VAL A N 1
ATOM 2552 C CA . VAL A 1 325 ? -16.475 5.670 9.204 1.00 94.00 325 VAL A CA 1
ATOM 2553 C C . VAL A 1 325 ? -17.704 6.309 9.835 1.00 94.00 325 VAL A C 1
ATOM 2555 O O . VAL A 1 325 ? -18.789 6.276 9.263 1.00 94.00 325 VAL A O 1
ATOM 2558 N N . GLN A 1 326 ? -17.511 6.947 10.984 1.00 91.00 326 GLN A N 1
ATOM 2559 C CA . GLN A 1 326 ? -18.508 7.807 11.609 1.00 91.00 326 GLN A CA 1
ATOM 2560 C C . GLN A 1 326 ? -17.888 9.158 11.947 1.00 91.00 326 GLN A C 1
ATOM 2562 O O . GLN A 1 326 ? -16.771 9.234 12.475 1.00 91.00 326 GLN A O 1
ATOM 2567 N N . LYS A 1 327 ? -18.642 10.218 11.660 1.00 90.62 327 LYS A N 1
ATOM 2568 C CA . LYS A 1 327 ? -18.347 11.574 12.114 1.00 90.62 327 LYS A CA 1
ATOM 2569 C C . LYS A 1 327 ? -19.056 11.812 13.433 1.00 90.62 327 LYS A C 1
ATOM 2571 O O . LYS A 1 327 ? -20.248 11.560 13.535 1.00 90.62 327 LYS A O 1
ATOM 2576 N N . ASN A 1 328 ? -18.328 12.321 14.413 1.00 85.44 328 ASN A N 1
ATOM 2577 C CA . ASN A 1 328 ? -18.866 12.616 15.730 1.00 85.44 328 ASN A CA 1
ATOM 2578 C C . ASN A 1 328 ? -18.521 14.051 16.111 1.00 85.44 328 ASN A C 1
ATOM 2580 O O . ASN A 1 328 ? -17.387 14.490 15.911 1.00 85.44 328 ASN A O 1
ATOM 2584 N N . ASP A 1 329 ? -19.480 14.765 16.696 1.00 82.06 329 ASP A N 1
ATOM 2585 C CA . ASP A 1 329 ? -19.187 16.043 17.341 1.00 82.06 329 ASP A CA 1
ATOM 2586 C C . ASP A 1 329 ? -18.098 15.816 18.413 1.00 82.06 329 ASP A C 1
ATOM 2588 O O . ASP A 1 329 ? -18.217 14.859 19.195 1.00 82.06 329 ASP A O 1
ATOM 2592 N N . PRO A 1 330 ? -17.042 16.650 18.483 1.00 79.62 330 PRO A N 1
ATOM 2593 C CA . PRO A 1 330 ? -15.951 16.468 19.442 1.00 79.62 330 PRO A CA 1
ATOM 2594 C C . PRO A 1 330 ? -16.418 16.361 20.900 1.00 79.62 330 PRO A C 1
ATOM 2596 O O . PRO A 1 330 ? -15.774 15.692 21.707 1.00 79.62 330 PRO A O 1
ATOM 2599 N N . SER A 1 331 ? -17.548 16.986 21.249 1.00 74.75 331 SER A N 1
ATOM 2600 C CA . SER A 1 331 ? -18.140 16.930 22.591 1.00 74.75 331 SER A CA 1
ATOM 2601 C C . SER A 1 331 ? -18.894 15.628 22.888 1.00 74.75 331 SER A C 1
ATOM 2603 O O . SER A 1 331 ? -19.042 15.259 24.053 1.00 74.75 331 SER A O 1
ATOM 2605 N N . LYS A 1 332 ? -19.360 14.923 21.851 1.00 72.56 332 LYS A N 1
ATOM 2606 C CA . LYS A 1 332 ? -20.148 13.683 21.955 1.00 72.56 332 LYS A CA 1
ATOM 2607 C C . LYS A 1 332 ? -19.331 12.423 21.661 1.00 72.56 332 LYS A C 1
ATOM 2609 O O . LYS A 1 332 ? -19.827 11.311 21.837 1.00 72.56 332 LYS A O 1
ATOM 2614 N N . GLN A 1 333 ? -18.086 12.573 21.211 1.00 76.50 333 GLN A N 1
ATOM 2615 C CA . GLN A 1 333 ? -17.244 11.444 20.843 1.00 76.50 333 GLN A CA 1
ATOM 2616 C C . GLN A 1 333 ? -16.908 10.559 22.052 1.00 76.50 333 GLN A C 1
ATOM 2618 O O . GLN A 1 333 ? -16.424 11.016 23.091 1.00 76.50 333 GLN A O 1
ATOM 2623 N N . LYS A 1 334 ? -17.073 9.244 21.881 1.00 74.38 334 LYS A N 1
ATOM 2624 C CA . LYS A 1 334 ? -16.577 8.252 22.838 1.00 74.38 334 LYS A CA 1
ATOM 2625 C C . LYS A 1 334 ? -15.057 8.124 22.716 1.00 74.38 334 LYS A C 1
ATOM 2627 O O . LYS A 1 334 ? -14.532 7.504 21.798 1.00 74.38 334 LYS A O 1
ATOM 2632 N N . LEU A 1 335 ? -14.340 8.699 23.674 1.00 75.56 335 LEU A N 1
ATOM 2633 C CA . LEU A 1 335 ? -12.879 8.673 23.706 1.00 75.56 335 LEU A CA 1
ATOM 2634 C C . LEU A 1 335 ? -12.339 7.480 24.503 1.00 75.56 335 LEU A C 1
ATOM 2636 O O . LEU A 1 335 ? -12.874 7.099 25.547 1.00 75.56 335 LEU A O 1
ATOM 2640 N N . TRP A 1 336 ? -11.208 6.922 24.066 1.00 77.81 336 TRP A N 1
ATOM 2641 C CA . TRP A 1 336 ? -10.478 5.939 24.871 1.00 77.81 336 TRP A CA 1
ATOM 2642 C C . TRP A 1 336 ? -9.848 6.594 26.108 1.00 77.81 336 TRP A C 1
ATOM 2644 O O . TRP A 1 336 ? -9.452 7.757 26.077 1.00 77.81 336 TRP A O 1
ATOM 2654 N N . LYS A 1 337 ? -9.673 5.833 27.197 1.00 74.00 337 L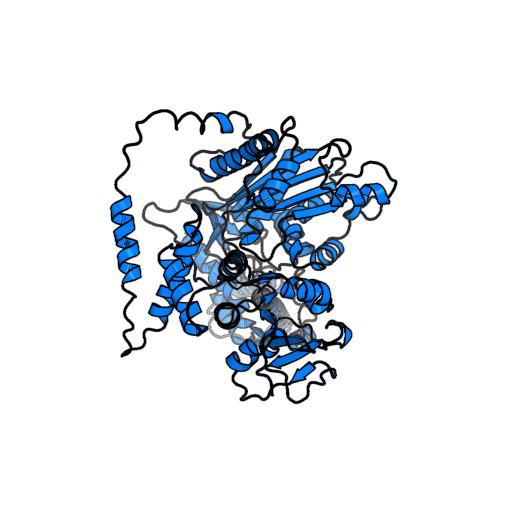YS A N 1
ATOM 2655 C CA . LYS A 1 337 ? -9.191 6.361 28.492 1.00 74.00 337 LYS A CA 1
ATOM 2656 C C . LYS A 1 337 ? -7.871 7.142 28.398 1.00 74.00 337 LYS A C 1
ATOM 2658 O O . LYS A 1 337 ? -7.705 8.161 29.059 1.00 74.00 337 LYS A O 1
ATOM 2663 N N . HIS A 1 338 ? -6.921 6.684 27.581 1.00 71.69 338 HIS A N 1
ATOM 2664 C CA . HIS A 1 338 ? -5.631 7.366 27.392 1.00 71.69 338 HIS A CA 1
ATOM 2665 C C . HIS A 1 338 ? -5.730 8.605 26.490 1.00 71.69 338 HIS A C 1
ATOM 2667 O O . HIS A 1 338 ? -4.874 9.485 26.551 1.00 71.69 338 HIS A O 1
ATOM 2673 N N . VAL A 1 339 ? -6.763 8.687 25.651 1.00 70.38 339 VAL A N 1
ATOM 2674 C CA . VAL A 1 339 ? -7.087 9.878 24.855 1.00 70.38 339 VAL A CA 1
ATOM 2675 C C . VAL A 1 339 ? -7.729 10.937 25.754 1.00 70.38 339 VAL A C 1
ATOM 2677 O O . VAL A 1 339 ? -7.263 12.071 25.779 1.00 70.38 339 VAL A O 1
ATOM 2680 N N . GLN A 1 340 ? -8.695 10.540 26.589 1.00 70.88 340 GLN A N 1
ATOM 2681 C CA . GLN A 1 340 ? -9.302 11.411 27.607 1.00 70.88 340 GLN A CA 1
ATOM 2682 C C . GLN A 1 340 ? -8.240 12.025 28.527 1.00 70.88 340 GLN A C 1
ATOM 2684 O O . GLN A 1 340 ? -8.239 13.229 28.772 1.00 70.88 340 GLN A O 1
ATOM 2689 N N . ALA A 1 341 ? -7.281 11.213 28.987 1.00 66.56 341 ALA A N 1
ATOM 2690 C CA . ALA A 1 341 ? -6.184 11.689 29.824 1.00 66.56 341 ALA A CA 1
ATOM 2691 C C . ALA A 1 341 ? -5.312 12.755 29.134 1.00 66.56 341 ALA A C 1
ATOM 2693 O O . ALA A 1 341 ? -4.867 13.681 29.804 1.00 66.56 341 ALA A O 1
ATOM 2694 N N . ARG A 1 342 ? -5.086 12.658 27.813 1.00 72.81 342 ARG A N 1
ATOM 2695 C CA . ARG A 1 342 ? -4.336 13.675 27.052 1.00 72.81 342 ARG A CA 1
ATOM 2696 C C . ARG A 1 342 ? -5.102 14.990 26.944 1.00 72.81 342 ARG A C 1
ATOM 2698 O O . ARG A 1 342 ? -4.519 16.033 27.210 1.00 72.81 342 ARG A O 1
ATOM 2705 N N . GLN A 1 343 ? -6.401 14.943 26.645 1.00 68.75 343 GLN A N 1
ATOM 2706 C CA . GLN A 1 343 ? -7.218 16.157 26.546 1.00 68.75 343 GLN A CA 1
ATOM 2707 C C . GLN A 1 343 ? -7.339 16.906 27.882 1.00 68.75 343 GLN A C 1
ATOM 2709 O O . GLN A 1 343 ? -7.275 18.132 27.908 1.00 68.75 343 GLN A O 1
ATOM 2714 N N . HIS A 1 344 ? -7.441 16.188 29.007 1.00 64.50 344 HIS A N 1
ATOM 2715 C CA . HIS A 1 344 ? -7.509 16.814 30.333 1.00 64.50 344 HIS A CA 1
ATOM 2716 C C . HIS A 1 344 ? -6.225 17.549 30.746 1.00 64.50 344 HIS A C 1
ATOM 2718 O O . HIS A 1 344 ? -6.296 18.469 31.559 1.00 64.50 344 HIS A O 1
ATOM 2724 N N . ILE A 1 345 ? -5.064 17.159 30.212 1.00 61.28 345 ILE A N 1
ATOM 2725 C CA . ILE A 1 345 ? -3.776 17.799 30.522 1.00 61.28 345 ILE A CA 1
ATOM 2726 C C . ILE A 1 345 ? -3.632 19.141 29.789 1.00 61.28 345 ILE A C 1
ATOM 2728 O O . ILE A 1 345 ? -3.057 20.075 30.341 1.00 61.28 345 ILE A O 1
ATOM 2732 N N . ASP A 1 346 ? -4.180 19.251 28.579 1.00 60.38 346 ASP A N 1
ATOM 2733 C CA . ASP A 1 346 ? -4.029 20.429 27.715 1.00 60.38 346 ASP A CA 1
ATOM 2734 C C . ASP A 1 346 ? -4.922 21.618 28.120 1.00 60.38 346 ASP A C 1
ATOM 2736 O O . ASP A 1 346 ? -4.700 22.738 27.659 1.00 60.38 346 ASP A O 1
ATOM 2740 N N . GLY A 1 347 ? -5.938 21.405 28.969 1.00 56.06 347 GLY A N 1
ATOM 2741 C CA . GLY A 1 347 ? -6.801 22.461 29.531 1.00 56.06 347 GLY A CA 1
ATOM 2742 C C . GLY A 1 347 ? -7.663 23.238 28.521 1.00 56.06 347 GLY A C 1
ATOM 2743 O O . GLY A 1 347 ? -8.414 24.129 28.915 1.00 56.06 347 GLY A O 1
ATOM 2744 N N . GLN A 1 348 ? -7.570 22.917 27.230 1.00 58.50 348 GLN A N 1
ATOM 2745 C CA . GLN A 1 348 ? -8.408 23.446 26.155 1.00 58.50 348 GLN A CA 1
ATOM 2746 C C . GLN A 1 348 ? -9.647 22.553 25.969 1.00 58.50 348 GLN A C 1
ATOM 2748 O O . GLN A 1 348 ? -9.622 21.378 26.328 1.00 58.50 348 GLN A O 1
ATOM 2753 N N . GLY A 1 349 ? -10.743 23.121 25.450 1.00 64.94 349 GLY A N 1
ATOM 2754 C CA . GLY A 1 349 ? -12.010 22.411 25.217 1.00 64.94 349 GLY A CA 1
ATOM 2755 C C . GLY A 1 349 ? -11.892 21.189 24.284 1.00 64.94 349 GLY A C 1
ATOM 2756 O O . GLY A 1 349 ? -10.804 20.896 23.788 1.00 64.94 349 GLY A O 1
ATOM 2757 N N . PRO A 1 350 ? -12.999 20.463 24.033 1.00 70.75 350 PRO A N 1
ATOM 2758 C CA . PRO A 1 350 ? -12.979 19.240 23.230 1.00 70.75 350 PRO A CA 1
ATOM 2759 C C . PRO A 1 350 ? -12.405 19.510 21.832 1.00 70.75 350 PRO A C 1
ATOM 2761 O O . PRO A 1 350 ? -12.944 20.319 21.077 1.00 70.75 350 PRO A O 1
ATOM 2764 N N . LYS A 1 351 ? -11.287 18.849 21.505 1.00 81.62 351 LYS A N 1
ATOM 2765 C CA . LYS A 1 351 ? -10.614 18.955 20.201 1.00 81.62 351 LYS A CA 1
ATOM 2766 C C . LYS A 1 351 ? -11.074 17.827 19.268 1.00 81.62 351 LYS A C 1
ATOM 2768 O O . LYS A 1 351 ? -11.297 16.718 19.760 1.00 81.62 351 LYS A O 1
ATOM 2773 N N . PRO A 1 352 ? -11.157 18.066 17.947 1.00 87.00 352 PRO A N 1
ATOM 2774 C CA . PRO A 1 352 ? -11.461 17.020 16.977 1.00 87.00 352 PRO A CA 1
ATOM 2775 C C . PRO A 1 352 ? -10.343 15.968 16.919 1.00 87.00 352 PRO A C 1
ATOM 2777 O O . PRO A 1 352 ? -9.164 16.304 16.766 1.00 87.00 352 PRO A O 1
ATOM 2780 N N . ILE A 1 353 ? -10.705 14.689 17.030 1.00 89.75 353 ILE A N 1
ATOM 2781 C CA . ILE A 1 353 ? -9.764 13.559 17.110 1.00 89.75 353 ILE A CA 1
ATOM 2782 C C . ILE A 1 353 ? -10.071 12.522 16.036 1.00 89.75 353 ILE A C 1
ATOM 2784 O O . ILE A 1 353 ? -11.227 12.195 15.766 1.00 89.75 353 ILE A O 1
ATOM 2788 N N . LEU A 1 354 ? -9.009 11.935 15.490 1.00 91.56 354 LEU A N 1
ATOM 2789 C CA . LEU A 1 354 ? -9.054 10.735 14.668 1.00 91.56 354 LEU A CA 1
ATOM 2790 C C . LEU A 1 354 ? -8.764 9.495 15.522 1.00 91.56 354 LEU A C 1
ATOM 2792 O O . LEU A 1 354 ? -7.710 9.409 16.149 1.00 91.56 354 LEU A O 1
ATOM 2796 N N . GLN A 1 355 ? -9.662 8.509 15.507 1.00 90.69 355 GLN A N 1
ATOM 2797 C CA . GLN A 1 355 ? -9.451 7.194 16.122 1.00 90.69 355 GLN A CA 1
ATOM 2798 C C . GLN A 1 355 ? -9.672 6.090 15.088 1.00 90.69 355 GLN A C 1
ATOM 2800 O O . GLN A 1 355 ? -10.704 6.047 14.423 1.00 90.69 355 GLN A O 1
ATOM 2805 N N . ILE A 1 356 ? -8.709 5.177 14.964 1.00 91.69 356 ILE A N 1
ATOM 2806 C CA . ILE A 1 356 ? -8.719 4.093 13.979 1.00 91.69 356 ILE A CA 1
ATOM 2807 C C . ILE A 1 356 ? -8.506 2.759 14.690 1.00 91.69 356 ILE A C 1
ATOM 2809 O O . ILE A 1 356 ? -7.541 2.589 15.440 1.00 91.69 356 ILE A O 1
ATOM 2813 N N . VAL A 1 357 ? -9.368 1.786 14.409 1.00 88.50 357 VAL A N 1
ATOM 2814 C CA . VAL A 1 357 ? -9.204 0.387 14.817 1.00 88.50 357 VAL A CA 1
ATOM 2815 C C . VAL A 1 357 ? -8.971 -0.468 13.579 1.00 88.50 357 VAL A C 1
ATOM 2817 O O . VAL A 1 357 ? -9.751 -0.424 12.632 1.00 88.50 357 VAL A O 1
ATOM 2820 N N . SER A 1 358 ? -7.909 -1.269 13.585 1.00 86.06 358 SER A N 1
ATOM 2821 C CA . SER A 1 358 ? -7.642 -2.259 12.542 1.00 86.06 358 SER A CA 1
ATOM 2822 C C . SER A 1 358 ? -7.900 -3.658 13.078 1.00 86.06 358 SER A C 1
ATOM 2824 O O . SER A 1 358 ? -7.244 -4.101 14.021 1.00 86.06 358 SER A O 1
ATOM 2826 N N . PHE A 1 359 ? -8.831 -4.370 12.445 1.00 78.12 359 PHE A N 1
ATOM 2827 C CA . PHE A 1 359 ? -9.045 -5.782 12.711 1.00 78.12 359 PHE A CA 1
ATOM 2828 C C . PHE A 1 359 ? -7.929 -6.651 12.109 1.00 78.12 359 PHE A C 1
ATOM 2830 O O . PHE A 1 359 ? -7.338 -6.332 11.070 1.00 78.12 359 PHE A O 1
ATOM 2837 N N . GLY A 1 360 ? -7.638 -7.775 12.766 1.00 65.38 360 GLY A N 1
ATOM 2838 C CA . GLY A 1 360 ? -6.644 -8.748 12.302 1.00 65.38 360 GLY A CA 1
ATOM 2839 C C . GLY A 1 360 ? -5.191 -8.323 12.533 1.00 65.38 360 GLY A C 1
ATOM 2840 O O . GLY A 1 360 ? -4.280 -8.907 11.941 1.00 65.38 360 GLY A O 1
ATOM 2841 N N . SER A 1 361 ? -4.950 -7.343 13.409 1.00 58.12 361 SER A N 1
ATOM 2842 C CA . SER A 1 361 ? -3.604 -6.922 13.817 1.00 58.12 361 SER A CA 1
ATOM 2843 C C . SER A 1 361 ? -2.816 -8.047 14.488 1.00 58.12 361 SER A C 1
ATOM 2845 O O . SER A 1 361 ? -1.596 -8.040 14.447 1.00 58.12 361 SER A O 1
ATOM 2847 N N . GLU A 1 362 ? -3.483 -9.069 15.031 1.00 51.34 362 GLU A N 1
ATOM 2848 C CA . GLU A 1 362 ? -2.830 -10.242 15.629 1.00 51.34 362 GLU A CA 1
ATOM 2849 C C . GLU A 1 362 ? -2.078 -11.121 14.610 1.00 51.34 362 GLU A C 1
ATOM 2851 O O . GLU A 1 362 ? -1.178 -11.866 15.005 1.00 51.34 362 GLU A O 1
ATOM 2856 N N . LEU A 1 363 ? -2.436 -11.037 13.319 1.00 48.19 363 LEU A N 1
ATOM 2857 C CA . LEU A 1 363 ? -1.812 -11.772 12.204 1.00 48.19 363 LEU A CA 1
ATOM 2858 C C . LEU A 1 363 ? -0.627 -11.015 11.572 1.00 48.19 363 LEU A C 1
ATOM 2860 O O . LEU A 1 363 ? 0.082 -11.556 10.711 1.00 48.19 363 LEU A O 1
ATOM 2864 N N . SER A 1 364 ? -0.421 -9.765 11.985 1.00 50.78 364 SER A N 1
ATOM 2865 C CA . SER A 1 364 ? 0.646 -8.874 11.533 1.00 50.78 364 SER A CA 1
ATOM 2866 C C . SER A 1 364 ? 1.367 -8.251 12.746 1.00 50.78 364 SER A C 1
ATOM 2868 O O . SER A 1 364 ? 0.985 -8.434 13.899 1.00 50.78 364 SER A O 1
ATOM 2870 N N . ASN A 1 365 ? 2.491 -7.566 12.546 1.00 55.47 365 ASN A N 1
ATOM 2871 C CA . ASN A 1 365 ? 3.225 -6.923 13.652 1.00 55.47 365 ASN A CA 1
ATOM 2872 C C . ASN A 1 365 ? 2.753 -5.479 13.894 1.00 55.47 365 ASN A C 1
ATOM 2874 O O . ASN A 1 365 ? 3.527 -4.636 14.344 1.00 55.47 365 ASN A O 1
ATOM 2878 N N . ARG A 1 366 ? 1.487 -5.186 13.567 1.00 68.31 366 ARG A N 1
ATOM 2879 C CA . ARG A 1 366 ? 0.900 -3.846 13.668 1.00 68.31 366 ARG A CA 1
ATOM 2880 C C . ARG A 1 366 ? 0.147 -3.652 14.981 1.00 68.31 366 ARG A C 1
ATOM 2882 O O . ARG A 1 366 ? -0.344 -4.613 15.567 1.00 68.31 366 ARG A O 1
ATOM 2889 N N . GLY A 1 367 ? 0.045 -2.406 15.435 1.00 64.38 367 GLY A N 1
ATOM 2890 C CA . GLY A 1 367 ? -0.838 -2.053 16.546 1.00 64.38 367 GLY A CA 1
ATOM 2891 C C . GLY A 1 367 ? -2.319 -2.171 16.144 1.00 64.38 367 GLY A C 1
ATOM 2892 O O . GLY A 1 367 ? -2.649 -1.794 15.020 1.00 64.38 367 GLY A O 1
ATOM 2893 N N . PRO A 1 368 ? -3.212 -2.649 17.032 1.00 76.56 368 PRO A N 1
ATOM 2894 C CA . PRO A 1 368 ? -4.651 -2.772 16.755 1.00 76.56 368 PRO A CA 1
ATOM 2895 C C . PRO A 1 368 ? -5.366 -1.421 16.645 1.00 76.56 368 PRO A C 1
ATOM 2897 O O . PRO A 1 368 ? -6.440 -1.328 16.058 1.00 76.56 368 PRO A O 1
ATOM 2900 N N . THR A 1 369 ? -4.797 -0.380 17.249 1.00 84.38 369 THR A N 1
ATOM 2901 C CA . THR A 1 369 ? -5.427 0.928 17.414 1.00 84.38 369 THR A CA 1
ATOM 2902 C C . THR A 1 369 ? -4.437 2.039 17.104 1.00 84.38 369 THR A C 1
ATOM 2904 O O . THR A 1 369 ? -3.252 1.937 17.438 1.00 84.38 369 THR A O 1
ATOM 2907 N N . PHE A 1 370 ? -4.940 3.114 16.518 1.00 87.44 370 PHE A N 1
ATOM 2908 C CA . PHE A 1 370 ? -4.213 4.350 16.276 1.00 87.44 370 PHE A CA 1
ATOM 2909 C C . PHE A 1 370 ? -5.114 5.536 16.616 1.00 87.44 370 PHE A C 1
ATOM 2911 O O . PHE A 1 370 ? -6.320 5.480 16.385 1.00 87.44 370 PHE A O 1
ATOM 2918 N N . ASP A 1 371 ? -4.539 6.596 17.168 1.00 88.75 371 ASP A N 1
ATOM 2919 C CA . ASP A 1 371 ? -5.246 7.843 17.420 1.00 88.75 371 ASP A CA 1
ATOM 2920 C C . ASP A 1 371 ? -4.312 9.041 17.229 1.00 88.75 371 ASP A C 1
ATOM 2922 O O . ASP A 1 371 ? -3.096 8.918 17.402 1.00 88.75 371 ASP A O 1
ATOM 2926 N N . MET A 1 372 ? -4.888 10.177 16.845 1.00 89.44 372 MET A N 1
ATOM 2927 C CA . MET A 1 372 ? -4.196 11.462 16.754 1.00 89.44 372 MET A CA 1
ATOM 2928 C C . MET A 1 372 ? -5.190 12.623 16.800 1.00 89.44 372 MET A C 1
ATOM 2930 O O . MET A 1 372 ? -6.347 12.467 16.400 1.00 89.44 372 MET A O 1
ATOM 2934 N N . ASP A 1 373 ? -4.731 13.794 17.231 1.00 88.50 373 ASP A N 1
ATOM 2935 C CA . ASP A 1 373 ? -5.531 15.014 17.149 1.00 88.50 373 ASP A CA 1
ATOM 2936 C C . ASP A 1 373 ? -5.550 15.493 15.692 1.00 88.50 373 ASP A C 1
ATOM 2938 O O . ASP A 1 373 ? -4.513 15.520 15.026 1.00 88.50 373 ASP A O 1
ATOM 2942 N N . LEU A 1 374 ? -6.709 15.904 15.170 1.00 88.06 374 LEU A N 1
ATOM 2943 C CA . LEU A 1 374 ? -6.785 16.397 13.787 1.00 88.06 374 LEU A CA 1
ATOM 2944 C C . LEU A 1 374 ? -5.982 17.694 13.594 1.00 88.06 374 LEU A C 1
ATOM 2946 O O . LEU A 1 374 ? -5.497 17.963 12.497 1.00 88.06 374 LEU A O 1
ATOM 2950 N N . SER A 1 375 ? -5.748 18.450 14.671 1.00 86.81 375 SER A N 1
ATOM 2951 C CA . SER A 1 375 ? -4.843 19.601 14.670 1.00 86.81 375 SER A CA 1
ATOM 2952 C C . SER A 1 375 ? -3.382 19.237 14.397 1.00 86.81 375 SER A C 1
ATOM 2954 O O . SER A 1 375 ? -2.639 20.100 13.945 1.00 86.81 375 SER A O 1
ATOM 2956 N N . ASP A 1 376 ? -2.954 17.985 14.604 1.00 88.38 376 ASP A N 1
ATOM 2957 C CA . ASP A 1 376 ? -1.590 17.551 14.259 1.00 88.38 376 ASP A CA 1
ATOM 2958 C C . ASP A 1 376 ? -1.346 17.574 12.741 1.00 88.38 376 ASP A C 1
ATOM 2960 O O . ASP A 1 376 ? -0.199 17.656 12.287 1.00 88.38 376 ASP A O 1
ATOM 2964 N N . PHE A 1 377 ? -2.416 17.533 11.939 1.00 90.94 377 PHE A N 1
ATOM 2965 C CA . PHE A 1 377 ? -2.339 17.748 10.496 1.00 90.94 377 PHE A CA 1
ATOM 2966 C C . PHE A 1 377 ? -2.262 19.219 10.100 1.00 90.94 377 PHE A C 1
ATOM 2968 O O . PHE A 1 377 ? -2.088 19.503 8.916 1.00 90.94 377 PHE A O 1
ATOM 2975 N N . LEU A 1 378 ? -2.333 20.150 11.050 1.00 88.12 378 LEU A N 1
ATOM 2976 C CA . LEU A 1 378 ? -2.303 21.584 10.804 1.00 88.12 378 LEU A CA 1
ATOM 2977 C C . LEU A 1 378 ? -1.000 22.207 11.322 1.00 88.12 378 LEU A C 1
ATOM 2979 O O . LEU A 1 378 ? -0.485 21.887 12.391 1.00 88.12 378 LEU A O 1
ATOM 2983 N N . GLN A 1 379 ? -0.453 23.140 10.549 1.00 85.50 379 GLN A N 1
ATOM 2984 C CA . GLN A 1 379 ? 0.595 24.056 10.977 1.00 85.50 379 GLN A CA 1
ATOM 2985 C C . GLN A 1 379 ? 0.031 25.479 10.919 1.00 85.50 379 GLN A C 1
ATOM 2987 O O . GLN A 1 379 ? 0.083 26.139 9.881 1.00 85.50 379 GLN A O 1
ATOM 2992 N N . GLY A 1 380 ? -0.527 25.940 12.041 1.00 83.75 380 GLY A N 1
ATOM 2993 C CA . GLY A 1 380 ? -1.408 27.111 12.047 1.00 83.75 380 GLY A CA 1
ATOM 2994 C C . GLY A 1 380 ? -2.770 26.725 11.471 1.00 83.75 380 GLY A C 1
ATOM 2995 O O . GLY A 1 380 ? -3.343 25.734 11.906 1.00 83.75 380 GLY A O 1
ATOM 2996 N N . GLU A 1 381 ? -3.254 27.460 10.470 1.00 81.06 381 GLU A N 1
ATOM 2997 C CA . GLU A 1 381 ? -4.512 27.150 9.764 1.00 81.06 381 GLU A CA 1
ATOM 2998 C C . GLU A 1 381 ? -4.309 26.296 8.501 1.00 81.06 381 GLU A C 1
ATOM 3000 O O . GLU A 1 381 ? -5.270 25.879 7.867 1.00 81.06 381 GLU A O 1
ATOM 3005 N N . GLN A 1 382 ? -3.060 26.032 8.108 1.00 87.62 382 GLN A N 1
ATOM 3006 C CA . GLN A 1 382 ? -2.748 25.344 6.855 1.00 87.62 382 GLN A CA 1
ATOM 3007 C C . GLN A 1 382 ? -2.338 23.889 7.099 1.00 87.62 382 GLN A C 1
ATOM 3009 O O . GLN A 1 382 ? -1.596 23.625 8.049 1.00 87.62 382 GLN A O 1
ATOM 3014 N N . PRO A 1 383 ? -2.730 22.933 6.237 1.00 91.44 383 PRO A N 1
ATOM 3015 C CA . PRO A 1 383 ? -2.329 21.549 6.423 1.00 91.44 383 PRO A CA 1
ATOM 3016 C C . PRO A 1 383 ? -0.818 21.343 6.233 1.00 91.44 383 PRO A C 1
ATOM 3018 O O . PRO A 1 383 ? -0.179 21.964 5.374 1.00 91.44 383 PRO A O 1
ATOM 3021 N N . ILE A 1 384 ? -0.240 20.426 7.009 1.00 92.75 384 ILE A N 1
ATOM 3022 C CA . ILE A 1 384 ? 1.187 20.091 6.957 1.00 92.75 384 ILE A CA 1
ATOM 3023 C C . ILE A 1 384 ? 1.604 19.548 5.583 1.00 92.75 384 ILE A C 1
ATOM 3025 O O . ILE A 1 384 ? 0.814 18.998 4.817 1.00 92.75 384 ILE A O 1
ATOM 3029 N N . SER A 1 385 ? 2.897 19.645 5.265 1.00 93.56 385 SER A N 1
ATOM 3030 C CA . SER A 1 385 ? 3.423 19.053 4.034 1.00 93.56 385 SER A CA 1
ATOM 3031 C C . SER A 1 385 ? 3.432 17.520 4.089 1.00 93.56 385 SER A C 1
ATOM 3033 O O . SER A 1 385 ? 3.652 16.920 5.143 1.00 93.56 385 SER A O 1
ATOM 3035 N N . TYR A 1 386 ? 3.300 16.868 2.929 1.00 92.25 386 TYR A N 1
ATOM 3036 C CA . TYR A 1 386 ? 3.362 15.402 2.837 1.00 92.25 386 TYR A CA 1
ATOM 3037 C C . TYR A 1 386 ? 4.677 14.821 3.379 1.00 92.25 386 TYR A C 1
ATOM 3039 O O . TYR A 1 386 ? 4.681 13.757 3.990 1.00 92.25 386 TYR A O 1
ATOM 3047 N N . LYS A 1 387 ? 5.788 15.558 3.241 1.00 89.75 387 LYS A N 1
ATOM 3048 C CA . LYS A 1 387 ? 7.083 15.180 3.819 1.00 89.75 387 LYS A CA 1
ATOM 3049 C C . LYS A 1 387 ? 7.032 15.114 5.351 1.00 89.75 387 LYS A C 1
ATOM 3051 O O . LYS A 1 387 ? 7.518 14.145 5.926 1.00 89.75 387 LYS A O 1
ATOM 3056 N N . LYS A 1 388 ? 6.407 16.101 6.006 1.00 91.12 388 LYS A N 1
ATOM 3057 C CA . LYS A 1 388 ? 6.229 16.095 7.467 1.00 91.12 388 LYS A CA 1
ATOM 3058 C C . LYS A 1 388 ? 5.334 14.944 7.922 1.00 91.12 388 LYS A C 1
ATOM 3060 O O . LYS A 1 388 ? 5.649 14.295 8.914 1.00 91.12 388 LYS A O 1
ATOM 3065 N N . ALA A 1 389 ? 4.266 14.653 7.178 1.00 90.62 389 ALA A N 1
ATOM 3066 C CA . ALA A 1 389 ? 3.400 13.510 7.462 1.00 90.62 389 ALA A CA 1
ATOM 3067 C C . ALA A 1 389 ? 4.162 12.177 7.358 1.00 90.62 389 ALA A C 1
ATOM 3069 O O . ALA A 1 389 ? 4.097 11.354 8.270 1.00 90.62 389 ALA A O 1
ATOM 3070 N N . LYS A 1 390 ? 4.968 11.994 6.304 1.00 90.12 390 LYS A N 1
ATOM 3071 C CA . LYS A 1 390 ? 5.849 10.824 6.154 1.00 90.12 390 LYS A CA 1
ATOM 3072 C C . LYS A 1 390 ? 6.799 10.663 7.337 1.00 90.12 390 LYS A C 1
ATOM 3074 O O . LYS A 1 390 ? 6.937 9.568 7.877 1.00 90.12 390 LYS A O 1
ATOM 3079 N N . GLU A 1 391 ? 7.442 11.749 7.757 1.00 89.12 391 GLU A N 1
ATOM 3080 C CA . GLU A 1 391 ? 8.333 11.752 8.921 1.00 89.12 391 GLU A CA 1
ATOM 3081 C C . GLU A 1 391 ? 7.587 11.431 10.223 1.00 89.12 391 GLU A C 1
ATOM 3083 O O . GLU A 1 391 ? 8.143 10.738 11.071 1.00 89.12 391 GLU A O 1
ATOM 3088 N N . TYR A 1 392 ? 6.340 11.885 10.382 1.00 88.81 392 TYR A N 1
ATOM 3089 C CA . TYR A 1 392 ? 5.497 11.582 11.542 1.00 88.81 392 TYR A CA 1
ATOM 3090 C C . TYR A 1 392 ? 5.174 10.085 11.631 1.00 88.81 392 TYR A C 1
ATOM 3092 O O . TYR A 1 392 ? 5.501 9.447 12.634 1.00 88.81 392 TYR A O 1
ATOM 3100 N N . PHE A 1 393 ? 4.626 9.497 10.563 1.00 87.00 393 PHE A N 1
ATOM 3101 C CA . PHE A 1 393 ? 4.248 8.078 10.545 1.00 87.00 393 PHE A CA 1
ATOM 3102 C C . PHE A 1 393 ? 5.450 7.121 10.519 1.00 87.00 393 PHE A C 1
ATOM 3104 O O . PHE A 1 393 ? 5.315 5.947 10.861 1.00 87.00 393 PHE A O 1
ATOM 3111 N N . ALA A 1 394 ? 6.642 7.601 10.154 1.00 83.44 394 ALA A N 1
ATOM 3112 C CA . ALA A 1 394 ? 7.871 6.811 10.208 1.00 83.44 394 ALA A CA 1
ATOM 3113 C C . ALA A 1 394 ? 8.449 6.643 11.629 1.00 83.44 394 ALA A C 1
ATOM 3115 O O . ALA A 1 394 ? 9.343 5.815 11.813 1.00 83.44 394 ALA A O 1
ATOM 3116 N N . ARG A 1 395 ? 7.968 7.400 12.631 1.00 82.44 395 ARG A N 1
ATOM 3117 C CA . ARG A 1 395 ? 8.502 7.374 14.011 1.00 82.44 395 ARG A CA 1
ATOM 3118 C C . ARG A 1 395 ? 8.244 6.056 14.730 1.00 82.44 395 ARG A C 1
ATOM 3120 O O . ARG A 1 395 ? 9.110 5.596 15.472 1.00 82.44 395 ARG A O 1
ATOM 3127 N N . ASP A 1 396 ? 7.068 5.472 14.519 1.00 74.69 396 ASP A N 1
ATOM 3128 C CA . ASP A 1 396 ? 6.679 4.200 15.122 1.00 74.69 396 ASP A CA 1
ATOM 3129 C C . ASP A 1 396 ? 6.364 3.157 14.035 1.00 74.69 396 ASP A C 1
ATOM 3131 O O . ASP A 1 396 ? 5.307 3.211 13.398 1.00 74.69 396 ASP A O 1
ATOM 3135 N N . PRO A 1 397 ? 7.250 2.164 13.831 1.00 70.88 397 PRO A N 1
ATOM 3136 C CA . PRO A 1 397 ? 7.015 1.081 12.883 1.00 70.88 397 PRO A CA 1
ATOM 3137 C C . PRO A 1 397 ? 5.701 0.318 13.109 1.00 70.88 397 PRO A C 1
ATOM 3139 O O . PRO A 1 397 ? 5.107 -0.141 12.135 1.00 70.88 397 PRO A O 1
ATOM 3142 N N . ALA A 1 398 ? 5.224 0.196 14.356 1.00 67.88 398 ALA A N 1
ATOM 3143 C CA . ALA A 1 398 ? 3.991 -0.529 14.677 1.00 67.88 398 ALA A CA 1
ATOM 3144 C C . ALA A 1 398 ? 2.724 0.233 14.254 1.00 67.88 398 ALA A C 1
ATOM 3146 O O . ALA A 1 398 ? 1.667 -0.380 14.081 1.00 67.88 398 ALA A O 1
ATOM 3147 N N . GLN A 1 399 ? 2.831 1.550 14.066 1.00 77.75 399 GLN A N 1
ATOM 3148 C CA . GLN A 1 399 ? 1.740 2.439 13.659 1.00 77.75 399 GLN A CA 1
ATOM 3149 C C . GLN A 1 399 ? 1.877 2.935 12.217 1.00 77.75 399 GLN A C 1
ATOM 3151 O O . GLN A 1 399 ? 0.995 3.630 11.724 1.00 77.75 399 GLN A O 1
ATOM 3156 N N . LYS A 1 400 ? 2.929 2.530 11.493 1.00 81.94 400 LYS A N 1
ATOM 3157 C CA . LYS A 1 400 ? 3.154 2.938 10.098 1.00 81.94 400 LYS A CA 1
ATOM 3158 C C . LYS A 1 400 ? 1.968 2.622 9.177 1.00 81.94 400 LYS A C 1
ATOM 3160 O O . LYS A 1 400 ? 1.739 3.339 8.211 1.00 81.94 400 LYS A O 1
ATOM 3165 N N . TRP A 1 401 ? 1.196 1.576 9.478 1.00 85.94 401 TRP A N 1
ATOM 3166 C CA . TRP A 1 401 ? -0.012 1.224 8.724 1.00 85.94 401 TRP A CA 1
ATOM 3167 C C . TRP A 1 401 ? -1.090 2.318 8.766 1.00 85.94 401 TRP A C 1
ATOM 3169 O O . TRP A 1 401 ? -1.857 2.450 7.818 1.00 85.94 401 TRP A O 1
ATOM 3179 N N . ALA A 1 402 ? -1.134 3.128 9.829 1.00 89.50 402 ALA A N 1
ATOM 3180 C CA . ALA A 1 402 ? -2.102 4.210 9.950 1.00 89.50 402 ALA A CA 1
ATOM 3181 C C . ALA A 1 402 ? -1.902 5.276 8.865 1.00 89.50 402 ALA A C 1
ATOM 3183 O O . ALA A 1 402 ? -2.861 5.949 8.508 1.00 89.50 402 ALA A O 1
ATOM 3184 N N . ALA A 1 403 ? -0.703 5.379 8.276 1.00 91.38 403 ALA A N 1
ATOM 3185 C CA . ALA A 1 403 ? -0.418 6.286 7.168 1.00 91.38 403 ALA A CA 1
ATOM 3186 C C . ALA A 1 403 ? -1.320 6.046 5.943 1.00 91.38 403 ALA A C 1
ATOM 3188 O O . ALA A 1 403 ? -1.718 7.015 5.302 1.00 91.38 403 ALA A O 1
ATOM 3189 N N . TYR A 1 404 ? -1.685 4.788 5.652 1.00 91.75 404 TYR A N 1
ATOM 3190 C CA . TYR A 1 404 ? -2.576 4.438 4.534 1.00 91.75 404 TYR A CA 1
ATOM 3191 C C . TYR A 1 404 ? -4.007 4.958 4.736 1.00 91.75 404 TYR A C 1
ATOM 3193 O O . TYR A 1 404 ? -4.711 5.236 3.773 1.00 91.75 404 TYR A O 1
ATOM 3201 N N . VAL A 1 405 ? -4.439 5.097 5.993 1.00 94.62 405 VAL A N 1
ATOM 3202 C CA . VAL A 1 405 ? -5.798 5.524 6.349 1.00 94.62 405 VAL A CA 1
ATOM 3203 C C . VAL A 1 405 ? -5.805 7.015 6.670 1.00 94.62 405 VAL A C 1
ATOM 3205 O O . VAL A 1 405 ? -6.425 7.799 5.963 1.00 94.62 405 VAL A O 1
ATOM 3208 N N . ALA A 1 406 ? -5.048 7.442 7.682 1.00 93.81 406 ALA A N 1
ATOM 3209 C CA . ALA A 1 406 ? -4.974 8.832 8.124 1.00 93.81 406 ALA A CA 1
ATOM 3210 C C . ALA A 1 406 ? -4.389 9.768 7.050 1.00 93.81 406 ALA A C 1
ATOM 3212 O O . ALA A 1 406 ? -4.737 10.945 6.996 1.00 93.81 406 ALA A O 1
ATOM 3213 N N . GLY A 1 407 ? -3.544 9.249 6.151 1.00 93.50 407 GLY A N 1
ATOM 3214 C CA . GLY A 1 407 ? -3.038 10.015 5.016 1.00 93.50 407 GLY A CA 1
ATOM 3215 C C . GLY A 1 407 ? -4.139 10.485 4.064 1.00 93.50 407 GLY A C 1
ATOM 3216 O O . GLY A 1 407 ? -4.009 11.566 3.498 1.00 93.50 407 GLY A O 1
ATOM 3217 N N . THR A 1 408 ? -5.244 9.740 3.931 1.00 94.94 408 THR A N 1
ATOM 3218 C CA . THR A 1 408 ? -6.379 10.143 3.078 1.00 94.94 408 THR A CA 1
ATOM 3219 C C . THR A 1 408 ? -7.029 11.440 3.566 1.00 94.94 408 THR A C 1
ATOM 3221 O O . THR A 1 408 ? -7.329 12.309 2.753 1.00 94.94 408 THR A O 1
ATOM 3224 N N . ILE A 1 409 ? -7.133 11.634 4.886 1.00 94.38 409 ILE A N 1
ATOM 3225 C CA . ILE A 1 409 ? -7.668 12.857 5.504 1.00 94.38 409 ILE A CA 1
ATOM 3226 C C . ILE A 1 409 ? -6.794 14.053 5.131 1.00 94.38 409 ILE A C 1
ATOM 3228 O O . ILE A 1 409 ? -7.298 15.046 4.615 1.00 94.38 409 ILE A O 1
ATOM 3232 N N . LEU A 1 410 ? -5.472 13.940 5.302 1.00 94.19 410 LEU A N 1
ATOM 3233 C CA . LEU A 1 410 ? -4.541 15.011 4.935 1.00 94.19 410 LEU A CA 1
ATOM 3234 C C . LEU A 1 410 ? -4.631 15.374 3.444 1.00 94.19 410 LEU A C 1
ATOM 3236 O O . LEU A 1 410 ? -4.516 16.544 3.085 1.00 94.19 410 LEU A O 1
ATOM 3240 N N . VAL A 1 411 ? -4.834 14.384 2.574 1.00 94.25 411 VAL A N 1
ATOM 3241 C CA . VAL A 1 411 ? -5.008 14.614 1.133 1.00 94.25 411 VAL A CA 1
ATOM 3242 C C . VAL A 1 411 ? -6.294 15.383 0.848 1.00 94.25 411 VAL A C 1
ATOM 3244 O O . VAL A 1 411 ? -6.247 16.361 0.107 1.00 94.25 411 VAL A O 1
ATOM 3247 N N . LEU A 1 412 ? -7.410 15.025 1.487 1.00 93.50 412 LEU A N 1
ATOM 3248 C CA . LEU A 1 412 ? -8.666 15.775 1.371 1.00 93.50 412 LEU A CA 1
ATOM 3249 C C . LEU A 1 412 ? -8.522 17.221 1.873 1.00 93.50 412 LEU A C 1
ATOM 3251 O O . LEU A 1 412 ? -9.029 18.143 1.236 1.00 93.50 412 LEU A O 1
ATOM 3255 N N . MET A 1 413 ? -7.776 17.444 2.960 1.00 93.06 413 MET A N 1
ATOM 3256 C CA . MET A 1 413 ? -7.502 18.797 3.466 1.00 93.06 413 MET A CA 1
ATOM 3257 C C . MET A 1 413 ? -6.701 19.640 2.469 1.00 93.06 413 MET A C 1
ATOM 3259 O O . MET A 1 413 ? -6.969 20.827 2.309 1.00 93.06 413 MET A O 1
ATOM 3263 N N . ARG A 1 414 ? -5.698 19.048 1.808 1.00 93.12 414 ARG A N 1
ATOM 3264 C CA . ARG A 1 414 ? -4.772 19.786 0.932 1.00 93.12 414 ARG A CA 1
ATOM 3265 C C . ARG A 1 414 ? -5.271 19.965 -0.488 1.00 93.12 414 ARG A C 1
ATOM 3267 O O . ARG A 1 414 ? -5.128 21.054 -1.030 1.00 93.12 414 ARG A O 1
ATOM 3274 N N . GLU A 1 415 ? -5.789 18.903 -1.090 1.00 92.00 415 GLU A N 1
ATOM 3275 C CA . GLU A 1 415 ? -6.151 18.899 -2.510 1.00 92.00 415 GLU A CA 1
ATOM 3276 C C . GLU A 1 415 ? -7.593 19.374 -2.724 1.00 92.00 415 GLU A C 1
ATOM 3278 O O . GLU A 1 415 ? -7.882 19.993 -3.744 1.00 92.00 415 GLU A O 1
ATOM 3283 N N . LEU A 1 416 ? -8.488 19.132 -1.756 1.00 89.75 416 LEU A N 1
ATOM 3284 C CA . LEU A 1 416 ? -9.901 19.526 -1.834 1.00 89.75 416 LEU A CA 1
ATOM 3285 C C . LEU A 1 416 ? -10.298 20.615 -0.822 1.00 89.75 416 LEU A C 1
ATOM 3287 O O . LEU A 1 416 ? -11.455 21.024 -0.799 1.00 89.75 416 LEU A O 1
ATOM 3291 N N . GLY A 1 417 ? -9.368 21.100 0.010 1.00 88.38 417 GLY A N 1
ATOM 3292 C CA . GLY A 1 417 ? -9.634 22.184 0.966 1.00 88.38 417 GLY A CA 1
ATOM 3293 C C . GLY A 1 417 ? -10.633 21.820 2.071 1.00 88.38 417 GLY A C 1
ATOM 3294 O O . GLY A 1 417 ? -11.288 22.702 2.629 1.00 88.38 417 GLY A O 1
ATOM 3295 N N . VAL A 1 418 ? -10.794 20.529 2.370 1.00 89.38 418 VAL A N 1
ATOM 3296 C CA . VAL A 1 418 ? -11.782 20.047 3.344 1.00 89.38 418 VAL A CA 1
ATOM 3297 C C . VAL A 1 418 ? -11.320 20.371 4.762 1.00 89.38 418 VAL A C 1
ATOM 3299 O O . VAL A 1 418 ? -10.212 20.013 5.160 1.00 89.38 418 VAL A O 1
ATOM 3302 N N . HIS A 1 419 ? -12.191 21.006 5.542 1.00 87.00 419 HIS A N 1
ATOM 3303 C CA . HIS A 1 419 ? -11.945 21.299 6.951 1.00 87.00 419 HIS A CA 1
ATOM 3304 C C . HIS A 1 419 ? -12.695 20.288 7.822 1.00 87.00 419 HIS A C 1
ATOM 3306 O O . HIS A 1 419 ? -13.908 20.118 7.699 1.00 87.00 419 HIS A O 1
ATOM 3312 N N . PHE A 1 420 ? -11.962 19.590 8.688 1.00 87.88 420 PHE A N 1
ATOM 3313 C CA . PHE A 1 420 ? -12.517 18.563 9.567 1.00 87.88 420 PHE A CA 1
ATOM 3314 C C . PHE A 1 420 ? -12.740 19.140 10.968 1.00 87.88 420 PHE A C 1
ATOM 3316 O O . PHE A 1 420 ? -11.850 19.109 11.814 1.00 87.88 420 PHE A O 1
ATOM 3323 N N . GLU A 1 421 ? -13.934 19.687 11.195 1.00 85.50 421 GLU A N 1
ATOM 3324 C CA . GLU A 1 421 ? -14.360 20.210 12.505 1.00 85.50 421 GLU A CA 1
ATOM 3325 C C . GLU A 1 421 ? -14.882 19.105 13.433 1.00 85.50 421 GLU A C 1
ATOM 3327 O O . GLU A 1 421 ? -14.821 19.221 14.653 1.00 85.50 421 GLU A O 1
ATOM 3332 N N . ASN A 1 422 ? -15.365 18.010 12.847 1.00 88.12 422 ASN A N 1
ATOM 3333 C CA . ASN A 1 422 ? -15.845 16.846 13.575 1.00 88.12 422 ASN A CA 1
ATOM 3334 C C . ASN A 1 422 ? -14.731 15.825 13.774 1.00 88.12 422 ASN A C 1
ATOM 3336 O O . ASN A 1 422 ? -13.842 15.660 12.935 1.00 88.12 422 ASN A O 1
ATOM 3340 N N . SER A 1 423 ? -14.829 15.085 14.868 1.00 89.94 423 SER A N 1
ATOM 3341 C CA . SER A 1 423 ? -14.007 13.912 15.098 1.00 89.94 423 SER A CA 1
ATOM 3342 C C . SER A 1 423 ? -14.384 12.764 14.168 1.00 89.94 423 SER A C 1
ATOM 3344 O O . SER A 1 423 ? -15.532 12.640 13.736 1.00 89.94 423 SER A O 1
ATOM 3346 N N . ILE A 1 424 ? -13.421 11.884 13.896 1.00 92.31 424 ILE A N 1
ATOM 3347 C CA . ILE A 1 424 ? -13.575 10.786 12.940 1.00 92.31 424 ILE A CA 1
ATOM 3348 C C . ILE A 1 424 ? -13.215 9.470 13.618 1.00 92.31 424 ILE A C 1
ATOM 3350 O O . ILE A 1 424 ? -12.123 9.292 14.161 1.00 92.31 424 ILE A O 1
ATOM 3354 N N . SER A 1 425 ? -14.152 8.534 13.568 1.00 92.56 425 SER A N 1
ATOM 3355 C CA . SER A 1 425 ? -14.009 7.177 14.086 1.00 92.56 425 SER A CA 1
ATOM 3356 C C . SER A 1 425 ? -13.998 6.194 12.926 1.00 92.56 425 SER A C 1
ATOM 3358 O O . SER A 1 425 ? -14.923 6.199 12.118 1.00 92.56 425 SER A O 1
ATOM 3360 N N . ILE A 1 426 ? -12.946 5.378 12.819 1.00 93.06 426 ILE A N 1
ATOM 3361 C CA . ILE A 1 426 ? -12.726 4.470 11.690 1.00 93.06 426 ILE A CA 1
ATOM 3362 C C . ILE A 1 426 ? -12.484 3.042 12.177 1.00 93.06 426 ILE A C 1
ATOM 3364 O O . ILE A 1 426 ? -11.650 2.796 13.050 1.00 93.06 426 ILE A O 1
ATOM 3368 N N . VAL A 1 427 ? -13.150 2.079 11.546 1.00 91.56 427 VAL A N 1
ATOM 3369 C CA . VAL A 1 427 ? -12.875 0.647 11.695 1.00 91.56 427 VAL A CA 1
ATOM 3370 C C . VAL A 1 427 ? -12.483 0.067 10.343 1.00 91.56 427 VAL A C 1
ATOM 3372 O O . VAL A 1 427 ? -13.214 0.211 9.370 1.00 91.56 427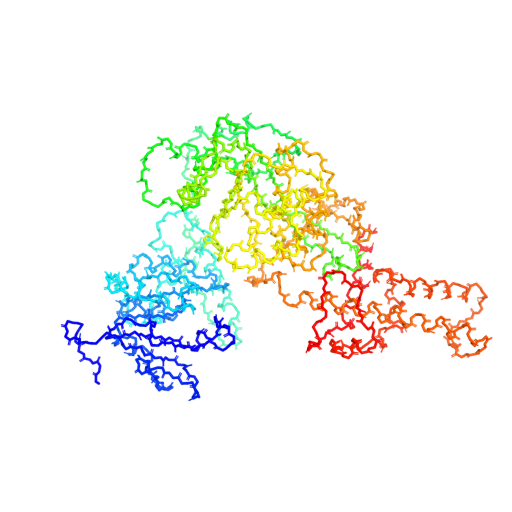 VAL A O 1
ATOM 3375 N N . VAL A 1 428 ? -11.343 -0.622 10.294 1.00 91.06 428 VAL A N 1
ATOM 3376 C CA . VAL A 1 428 ? -10.799 -1.255 9.086 1.00 91.06 428 VAL A CA 1
ATOM 3377 C C . VAL A 1 428 ? -10.784 -2.770 9.261 1.00 91.06 428 VAL A C 1
ATOM 3379 O O . VAL A 1 428 ? -10.220 -3.282 10.230 1.00 91.06 428 VAL A O 1
ATOM 3382 N N . SER A 1 429 ? -11.346 -3.501 8.302 1.00 89.62 429 SER A N 1
ATOM 3383 C CA . SER A 1 429 ? -11.263 -4.961 8.210 1.00 89.62 429 SER A CA 1
ATOM 3384 C C . SER A 1 429 ? -10.863 -5.358 6.800 1.00 89.62 429 SER A C 1
ATOM 3386 O O . SER A 1 429 ? -11.465 -4.888 5.847 1.00 89.62 429 SER A O 1
ATOM 3388 N N . SER A 1 430 ? -9.861 -6.218 6.639 1.00 88.38 430 SER A N 1
ATOM 3389 C CA . SER A 1 430 ? -9.438 -6.658 5.309 1.00 88.38 430 SER A CA 1
ATOM 3390 C C . SER A 1 430 ? -9.266 -8.164 5.253 1.00 88.38 430 SER A C 1
ATOM 3392 O O . SER A 1 430 ? -8.593 -8.757 6.099 1.00 88.38 430 SER A O 1
ATOM 3394 N N . ALA A 1 431 ? -9.870 -8.769 4.232 1.00 86.88 431 ALA A N 1
ATOM 3395 C CA . ALA A 1 431 ? -9.638 -10.156 3.851 1.00 86.88 431 ALA A CA 1
ATOM 3396 C C . ALA A 1 431 ? -8.531 -10.287 2.788 1.00 86.88 431 ALA A C 1
ATOM 3398 O O . ALA A 1 431 ? -8.117 -11.406 2.480 1.00 86.88 431 ALA A O 1
ATOM 3399 N N . VAL A 1 432 ? -8.042 -9.168 2.235 1.00 85.50 432 VAL A N 1
ATOM 3400 C CA . VAL A 1 432 ? -6.999 -9.162 1.201 1.00 85.50 432 VAL A CA 1
ATOM 3401 C C . VAL A 1 432 ? -5.677 -9.665 1.793 1.00 85.50 432 VAL A C 1
ATOM 3403 O O . VAL A 1 432 ? -5.187 -9.090 2.769 1.00 85.50 432 VAL A O 1
ATOM 3406 N N . PRO A 1 433 ? -5.052 -10.705 1.211 1.00 80.81 433 PRO A N 1
ATOM 3407 C CA . PRO A 1 433 ? -3.780 -11.222 1.702 1.00 80.81 433 PRO A CA 1
ATOM 3408 C C . PRO A 1 433 ? -2.653 -10.175 1.720 1.00 80.81 433 PRO A C 1
ATOM 3410 O O . PRO A 1 433 ? -2.232 -9.645 0.690 1.00 80.81 433 PRO A O 1
ATOM 3413 N N . GLU A 1 434 ? -2.106 -9.918 2.906 1.00 77.06 434 GLU A N 1
ATOM 3414 C CA . GLU A 1 434 ? -1.032 -8.940 3.105 1.00 77.06 434 GLU A CA 1
ATOM 3415 C C . GLU A 1 434 ? 0.325 -9.438 2.593 1.00 77.06 434 GLU A C 1
ATOM 3417 O O . GLU A 1 434 ? 0.764 -10.551 2.901 1.00 77.06 434 GLU A O 1
ATOM 3422 N N . GLY A 1 435 ? 1.036 -8.584 1.848 1.00 70.00 435 GLY A N 1
ATOM 3423 C CA . GLY A 1 435 ? 2.397 -8.875 1.375 1.00 70.00 435 GLY A CA 1
ATOM 3424 C C . GLY A 1 435 ? 2.476 -9.988 0.323 1.00 70.00 435 GLY A C 1
ATOM 3425 O O . GLY A 1 435 ? 3.543 -10.573 0.124 1.00 70.00 435 GLY A O 1
ATOM 3426 N N . LYS A 1 436 ? 1.348 -10.293 -0.332 1.00 73.06 436 LYS A N 1
ATOM 3427 C CA . LYS A 1 436 ? 1.219 -11.328 -1.372 1.00 73.06 436 LYS A CA 1
ATOM 3428 C C . LYS A 1 436 ? 1.148 -10.778 -2.796 1.00 73.06 436 LYS A C 1
ATOM 3430 O O . LYS A 1 436 ? 0.899 -11.527 -3.728 1.00 73.06 436 LYS A O 1
ATOM 3435 N N . GLY A 1 437 ? 1.369 -9.474 -2.970 1.00 74.62 437 GLY A N 1
ATOM 3436 C CA . GLY A 1 437 ? 1.346 -8.839 -4.290 1.00 74.62 437 GLY A CA 1
ATOM 3437 C C . GLY A 1 437 ? -0.054 -8.668 -4.883 1.00 74.62 437 GLY A C 1
ATOM 3438 O O . GLY A 1 437 ? -0.161 -8.466 -6.083 1.00 74.62 437 GLY A O 1
ATOM 3439 N N . VAL A 1 438 ? -1.108 -8.716 -4.059 1.00 81.31 438 VAL A N 1
ATOM 3440 C CA . VAL A 1 438 ? -2.524 -8.569 -4.465 1.00 81.31 438 VAL A CA 1
ATOM 3441 C C . VAL A 1 438 ? -3.148 -7.224 -4.050 1.00 81.31 438 VAL A C 1
ATOM 3443 O O . VAL A 1 438 ? -4.362 -7.104 -3.907 1.00 81.31 438 VAL A O 1
ATOM 3446 N N . SER A 1 439 ? -2.304 -6.208 -3.834 1.00 84.38 439 SER A N 1
ATOM 3447 C CA . SER A 1 439 ? -2.698 -4.813 -3.546 1.00 84.38 439 SER A CA 1
ATOM 3448 C C . SER A 1 439 ? -3.511 -4.589 -2.279 1.00 84.38 439 SER A C 1
ATOM 3450 O O . SER A 1 439 ? -4.487 -3.843 -2.260 1.00 84.38 439 SER A O 1
ATOM 3452 N N . SER A 1 440 ? -3.068 -5.188 -1.174 1.00 84.81 440 SER A N 1
ATOM 3453 C CA . SER A 1 440 ? -3.676 -4.937 0.133 1.00 84.81 440 SER A CA 1
ATOM 3454 C C . SER A 1 440 ? -3.575 -3.470 0.580 1.00 84.81 440 SER A C 1
ATOM 3456 O O . SER A 1 440 ? -4.444 -3.031 1.323 1.00 84.81 440 SER A O 1
ATOM 3458 N N . SER A 1 441 ? -2.546 -2.713 0.162 1.00 87.94 441 SER A N 1
ATOM 3459 C CA . SER A 1 441 ? -2.427 -1.281 0.492 1.00 87.94 441 SER A CA 1
ATOM 3460 C C . SER A 1 441 ? -3.468 -0.453 -0.256 1.00 87.94 441 SER A C 1
ATOM 3462 O O . SER A 1 441 ? -4.291 0.188 0.387 1.00 87.94 441 SER A O 1
ATOM 3464 N N . ALA A 1 442 ? -3.518 -0.572 -1.585 1.00 90.00 442 ALA A N 1
ATOM 3465 C CA . ALA A 1 442 ? -4.472 0.159 -2.413 1.00 90.00 442 ALA A CA 1
ATOM 3466 C C . ALA A 1 442 ? -5.928 -0.097 -1.996 1.00 90.00 442 ALA A C 1
ATOM 3468 O O . ALA A 1 442 ? -6.697 0.851 -1.892 1.00 90.00 442 ALA A O 1
ATOM 3469 N N . ALA A 1 443 ? -6.293 -1.344 -1.674 1.00 93.06 443 ALA A N 1
ATOM 3470 C CA . ALA A 1 443 ? -7.631 -1.662 -1.170 1.00 93.06 443 ALA A CA 1
ATOM 3471 C C . ALA A 1 443 ? -7.956 -0.912 0.138 1.00 93.06 443 ALA A C 1
ATOM 3473 O O . ALA A 1 443 ? -9.052 -0.381 0.300 1.00 93.06 443 ALA A O 1
ATOM 3474 N N . VAL A 1 444 ? -7.006 -0.825 1.076 1.00 93.38 444 VAL A N 1
ATOM 3475 C CA . VAL A 1 444 ? -7.203 -0.087 2.335 1.00 93.38 444 VAL A CA 1
ATOM 3476 C C . VAL A 1 444 ? -7.335 1.410 2.073 1.00 93.38 444 VAL A C 1
ATOM 3478 O O . VAL A 1 444 ? -8.241 2.047 2.612 1.00 93.38 444 VAL A O 1
ATOM 3481 N N . GLU A 1 445 ? -6.455 1.976 1.251 1.00 95.06 445 GLU A N 1
ATOM 3482 C CA . GLU A 1 445 ? -6.458 3.408 0.961 1.00 95.06 445 GLU A CA 1
ATOM 3483 C C . GLU A 1 445 ? -7.729 3.838 0.207 1.00 95.06 445 GLU A C 1
ATOM 3485 O O . GLU A 1 445 ? -8.354 4.835 0.569 1.00 95.06 445 GLU A O 1
ATOM 3490 N N . VAL A 1 446 ? -8.144 3.066 -0.805 1.00 95.25 446 VAL A N 1
ATOM 3491 C CA . VAL A 1 446 ? -9.345 3.329 -1.612 1.00 95.25 446 VAL A CA 1
ATOM 3492 C C . VAL A 1 446 ? -10.609 3.203 -0.770 1.00 95.25 446 VAL A C 1
ATOM 3494 O O . VAL A 1 446 ? -11.451 4.102 -0.817 1.00 95.25 446 VAL A O 1
ATOM 3497 N N . ALA A 1 447 ? -10.741 2.143 0.036 1.00 95.00 447 ALA A N 1
ATOM 3498 C CA . ALA A 1 447 ? -11.890 1.994 0.929 1.00 95.00 447 ALA A CA 1
ATOM 3499 C C . ALA A 1 447 ? -11.947 3.136 1.956 1.00 95.00 447 ALA A C 1
ATOM 3501 O O . ALA A 1 447 ? -13.014 3.695 2.199 1.00 95.00 447 ALA A O 1
ATOM 3502 N N . SER A 1 448 ? -10.799 3.538 2.510 1.00 95.69 448 SER A N 1
ATOM 3503 C CA . SER A 1 448 ? -10.731 4.636 3.483 1.00 95.69 448 SER A CA 1
ATOM 3504 C C . SER A 1 448 ? -11.136 5.969 2.862 1.00 95.69 448 SER A C 1
ATOM 3506 O O . SER A 1 448 ? -12.018 6.645 3.388 1.00 95.69 448 SER A O 1
ATOM 3508 N N . MET A 1 449 ? -10.543 6.322 1.718 1.00 95.25 449 MET A N 1
ATOM 3509 C CA . MET A 1 449 ? -10.858 7.559 1.004 1.00 95.25 449 MET A CA 1
ATOM 3510 C C . MET A 1 449 ? -12.336 7.606 0.600 1.00 95.25 449 MET A C 1
ATOM 3512 O O . MET A 1 449 ? -12.981 8.632 0.793 1.00 95.25 449 MET A O 1
ATOM 3516 N N . SER A 1 450 ? -12.886 6.492 0.107 1.00 94.25 450 SER A N 1
ATOM 3517 C CA . SER A 1 450 ? -14.291 6.409 -0.314 1.00 94.25 450 SER A CA 1
ATOM 3518 C C . SER A 1 450 ? -15.254 6.586 0.861 1.00 94.25 450 SER A C 1
ATOM 3520 O O . SER A 1 450 ? -16.199 7.363 0.757 1.00 94.25 450 SER A O 1
ATOM 3522 N N . ALA A 1 451 ? -15.002 5.929 2.000 1.00 93.69 451 ALA A N 1
ATOM 3523 C CA . ALA A 1 451 ? -15.856 6.060 3.184 1.00 93.69 451 ALA A CA 1
ATOM 3524 C C . ALA A 1 451 ? -15.803 7.476 3.782 1.00 93.69 451 ALA A C 1
ATOM 3526 O O . ALA A 1 451 ? -16.836 8.032 4.154 1.00 93.69 451 ALA A O 1
ATOM 3527 N N . ILE A 1 452 ? -14.613 8.084 3.848 1.00 94.12 452 ILE A N 1
ATOM 3528 C CA . ILE A 1 452 ? -14.450 9.448 4.369 1.00 94.12 452 ILE A CA 1
ATOM 3529 C C . ILE A 1 452 ? -15.108 10.456 3.421 1.00 94.12 452 ILE A C 1
ATOM 3531 O O . ILE A 1 452 ? -15.877 11.297 3.887 1.00 94.12 452 ILE A O 1
ATOM 3535 N N . ALA A 1 453 ? -14.871 10.347 2.111 1.00 92.94 453 ALA A N 1
ATOM 3536 C CA . ALA A 1 453 ? -15.490 11.214 1.111 1.00 92.94 453 ALA A CA 1
ATOM 3537 C C . ALA A 1 453 ? -17.022 11.133 1.163 1.00 92.94 453 ALA A C 1
ATOM 3539 O O . ALA A 1 453 ? -17.671 12.172 1.284 1.00 92.94 453 ALA A O 1
ATOM 3540 N N . ALA A 1 454 ? -17.579 9.916 1.185 1.00 90.88 454 ALA A N 1
ATOM 3541 C CA . ALA A 1 454 ? -19.018 9.690 1.304 1.00 90.88 454 ALA A CA 1
ATOM 3542 C C . ALA A 1 454 ? -19.579 10.305 2.588 1.00 90.88 454 ALA A C 1
ATOM 3544 O O . ALA A 1 454 ? -20.562 11.039 2.532 1.00 90.88 454 ALA A O 1
ATOM 3545 N N . SER A 1 455 ? -18.902 10.100 3.725 1.00 91.25 455 SER A N 1
ATOM 3546 C CA . SER A 1 455 ? -19.344 10.697 4.982 1.00 91.25 455 SER A CA 1
ATOM 3547 C C . SER A 1 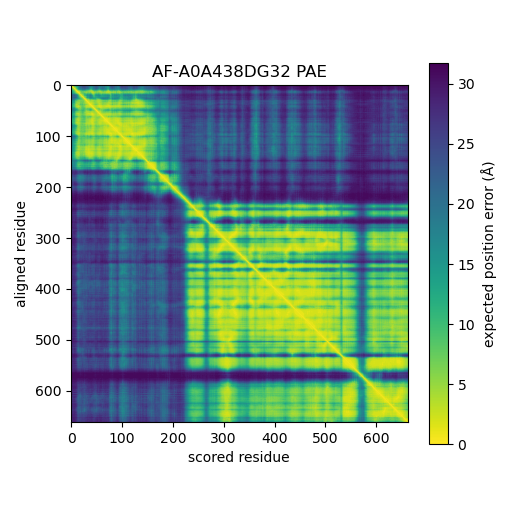455 ? -19.425 12.221 4.864 1.00 91.25 455 SER A C 1
ATOM 3549 O O . SER A 1 455 ? -20.413 12.808 5.282 1.00 91.25 455 SER A O 1
ATOM 3551 N N . HIS A 1 456 ? -18.453 12.888 4.240 1.00 89.56 456 HIS A N 1
ATOM 3552 C CA . HIS A 1 456 ? -18.429 14.347 4.079 1.00 89.56 456 HIS A CA 1
ATOM 3553 C C . HIS A 1 456 ? -19.247 14.872 2.884 1.00 89.56 456 HIS A C 1
ATOM 3555 O O . HIS A 1 456 ? -19.175 16.065 2.593 1.00 89.56 456 HIS A O 1
ATOM 3561 N N . GLY A 1 457 ? -20.023 14.019 2.203 1.00 88.12 457 GLY A N 1
ATOM 3562 C CA . GLY A 1 457 ? -20.809 14.407 1.027 1.00 88.12 457 GLY A CA 1
ATOM 3563 C C . GLY A 1 457 ? -19.949 14.849 -0.163 1.00 88.12 457 GLY A C 1
ATOM 3564 O O . GLY A 1 457 ? -20.402 15.623 -1.005 1.00 88.12 457 GLY A O 1
ATOM 3565 N N . LEU A 1 458 ? -18.691 14.404 -0.221 1.00 90.12 458 LEU A N 1
ATOM 3566 C CA . LEU A 1 458 ? -17.754 14.745 -1.285 1.00 90.12 458 LEU A CA 1
ATOM 3567 C C . LEU A 1 458 ? -17.936 13.780 -2.453 1.00 90.12 458 LEU A C 1
ATOM 3569 O O . LEU A 1 458 ? -17.726 12.576 -2.314 1.00 90.12 458 LEU A O 1
ATOM 3573 N N . ASN A 1 459 ? -18.263 14.321 -3.624 1.00 87.69 459 ASN A N 1
ATOM 3574 C CA . ASN A 1 459 ? -18.315 13.544 -4.854 1.00 87.69 459 ASN A CA 1
ATOM 3575 C C . ASN A 1 459 ? -16.961 13.618 -5.573 1.00 87.69 459 ASN A C 1
ATOM 3577 O O . ASN A 1 459 ? -16.627 14.640 -6.173 1.00 87.69 459 ASN A O 1
ATOM 3581 N N . ILE A 1 460 ? -16.172 12.546 -5.485 1.00 90.19 460 ILE A N 1
ATOM 3582 C CA . ILE A 1 460 ? -14.853 12.440 -6.117 1.00 90.19 460 ILE A CA 1
ATOM 3583 C C . ILE A 1 460 ? -14.956 11.440 -7.264 1.00 90.19 460 ILE A C 1
ATOM 3585 O O . ILE A 1 460 ? -15.376 10.301 -7.060 1.00 90.19 460 ILE A O 1
ATOM 3589 N N . ALA A 1 461 ? -14.541 11.843 -8.466 1.00 89.88 461 ALA A N 1
ATOM 3590 C CA . ALA A 1 461 ? -14.543 10.935 -9.603 1.00 89.88 461 ALA A CA 1
ATOM 3591 C C . ALA A 1 461 ? -13.624 9.721 -9.330 1.00 89.88 461 ALA A C 1
ATOM 3593 O O . ALA A 1 461 ? -12.522 9.900 -8.804 1.00 89.88 461 ALA A O 1
ATOM 3594 N N . PRO A 1 462 ? -14.014 8.498 -9.741 1.00 87.81 462 PRO A N 1
ATOM 3595 C CA . PRO A 1 462 ? -13.236 7.267 -9.552 1.00 87.81 462 PRO A CA 1
ATOM 3596 C C . PRO A 1 462 ? -11.744 7.399 -9.896 1.00 87.81 462 PRO A C 1
ATOM 3598 O O . PRO A 1 462 ? -10.856 7.022 -9.127 1.00 87.81 462 PRO A O 1
ATOM 3601 N N . ARG A 1 463 ? -11.463 8.012 -11.049 1.00 87.81 463 ARG A N 1
ATOM 3602 C CA . ARG A 1 463 ? -10.104 8.243 -11.541 1.00 87.81 463 ARG A CA 1
ATOM 3603 C C . ARG A 1 463 ? -9.307 9.180 -10.632 1.00 87.81 463 ARG A C 1
ATOM 3605 O O . ARG A 1 463 ? -8.143 8.899 -10.345 1.00 87.81 463 ARG A O 1
ATOM 3612 N N . ASP A 1 464 ? -9.928 10.263 -10.178 1.00 90.19 464 ASP A N 1
ATOM 3613 C CA . ASP A 1 464 ? -9.280 11.256 -9.321 1.00 90.19 464 ASP A CA 1
ATOM 3614 C C . ASP A 1 464 ? -9.013 10.675 -7.935 1.00 90.19 464 ASP A C 1
ATOM 3616 O O . ASP A 1 464 ? -7.922 10.857 -7.399 1.00 90.19 464 ASP A O 1
ATOM 3620 N N . LEU A 1 465 ? -9.943 9.878 -7.396 1.00 91.62 465 LEU A N 1
ATOM 3621 C CA . LEU A 1 465 ? -9.752 9.150 -6.142 1.00 91.62 465 LEU A CA 1
ATOM 3622 C C . LEU A 1 465 ? -8.525 8.236 -6.223 1.00 91.62 465 LEU A C 1
ATOM 3624 O O . LEU A 1 465 ? -7.631 8.327 -5.377 1.00 91.62 465 LEU A O 1
ATOM 3628 N N . ALA A 1 466 ? -8.444 7.403 -7.266 1.00 90.75 466 ALA A N 1
ATOM 3629 C CA . ALA A 1 466 ? -7.300 6.520 -7.485 1.00 90.75 466 ALA A CA 1
ATOM 3630 C C . ALA A 1 466 ? -5.988 7.311 -7.615 1.00 90.75 466 ALA A C 1
ATOM 3632 O O . ALA A 1 466 ? -4.962 6.924 -7.048 1.00 90.75 466 ALA A O 1
ATOM 3633 N N . TYR A 1 467 ? -6.016 8.443 -8.323 1.00 89.25 467 TYR A N 1
ATOM 3634 C CA . TYR A 1 467 ? -4.848 9.295 -8.515 1.00 89.25 467 TYR A CA 1
ATOM 3635 C C . TYR A 1 467 ? -4.397 9.983 -7.220 1.00 89.25 467 TYR A C 1
ATOM 3637 O O . TYR A 1 467 ? -3.203 9.958 -6.907 1.00 89.25 467 TYR A O 1
ATOM 3645 N N . PHE A 1 468 ? -5.325 10.550 -6.444 1.00 90.31 468 PHE A N 1
ATOM 3646 C CA . PHE A 1 468 ? -5.041 11.203 -5.167 1.00 90.31 468 PHE A CA 1
ATOM 3647 C C . PHE A 1 468 ? -4.426 10.228 -4.172 1.00 90.31 468 PHE A C 1
ATOM 3649 O O . PHE A 1 468 ? -3.356 10.494 -3.615 1.00 90.31 468 PHE A O 1
ATOM 3656 N N . VAL A 1 469 ? -5.066 9.072 -4.006 1.00 90.69 469 VAL A N 1
ATOM 3657 C CA . VAL A 1 469 ? -4.589 8.008 -3.128 1.00 90.69 469 VAL A CA 1
ATOM 3658 C C . VAL A 1 469 ? -3.194 7.551 -3.551 1.00 90.69 469 VAL A C 1
ATOM 3660 O O . VAL A 1 469 ? -2.248 7.639 -2.768 1.00 90.69 469 VAL A O 1
ATOM 3663 N N . LYS A 1 470 ? -3.014 7.184 -4.823 1.00 89.25 470 LYS A N 1
ATOM 3664 C CA . LYS A 1 470 ? -1.714 6.738 -5.327 1.00 89.25 470 LYS A CA 1
ATOM 3665 C C . LYS A 1 470 ? -0.625 7.790 -5.142 1.00 89.25 470 LYS A C 1
ATOM 3667 O O . LYS A 1 470 ? 0.495 7.488 -4.725 1.00 89.25 470 LYS A O 1
ATOM 3672 N N . ARG A 1 471 ? -0.878 9.028 -5.569 1.00 85.38 471 ARG A N 1
ATOM 3673 C CA . ARG A 1 471 ? 0.166 10.058 -5.650 1.00 85.38 471 ARG A CA 1
ATOM 3674 C C . ARG A 1 471 ? 0.500 10.600 -4.273 1.00 85.38 471 ARG A C 1
ATOM 3676 O O . ARG A 1 471 ? 1.674 10.797 -3.980 1.00 85.38 471 ARG A O 1
ATOM 3683 N N . HIS A 1 472 ? -0.498 10.850 -3.442 1.00 88.88 472 HIS A N 1
ATOM 3684 C CA . HIS A 1 472 ? -0.288 11.577 -2.201 1.00 88.88 472 HIS A CA 1
ATOM 3685 C C . HIS A 1 472 ? -0.218 10.645 -0.992 1.00 88.88 472 HIS A C 1
ATOM 3687 O O . HIS A 1 472 ? 0.676 10.830 -0.168 1.00 88.88 472 HIS A O 1
ATOM 3693 N N . VAL A 1 473 ? -1.050 9.603 -0.917 1.00 90.62 473 VAL A N 1
ATOM 3694 C CA . VAL A 1 473 ? -1.006 8.640 0.197 1.00 90.62 473 VAL A CA 1
ATOM 3695 C C . VAL A 1 473 ? 0.152 7.658 0.010 1.00 90.62 473 VAL A C 1
ATOM 3697 O O . VAL A 1 473 ? 1.136 7.745 0.748 1.00 90.62 473 VAL A O 1
ATOM 3700 N N . GLU A 1 474 ? 0.109 6.814 -1.020 1.00 89.75 474 GLU A N 1
ATOM 3701 C CA . GLU A 1 474 ? 1.083 5.730 -1.232 1.00 89.75 474 GLU A CA 1
ATOM 3702 C C . GLU A 1 474 ? 2.503 6.288 -1.500 1.00 89.75 474 GLU A C 1
ATOM 3704 O O . GLU A 1 474 ? 3.474 5.954 -0.813 1.00 89.75 474 GLU A O 1
ATOM 3709 N N . ASN A 1 475 ? 2.645 7.225 -2.447 1.00 87.75 475 ASN A N 1
ATOM 3710 C CA . ASN A 1 475 ? 3.964 7.745 -2.838 1.00 87.75 475 ASN A CA 1
ATOM 3711 C C . ASN A 1 475 ? 4.542 8.786 -1.860 1.00 87.75 475 ASN A C 1
ATOM 3713 O O . ASN A 1 475 ? 5.711 8.681 -1.482 1.00 87.75 475 ASN A O 1
ATOM 3717 N N . HIS A 1 476 ? 3.775 9.805 -1.451 1.00 87.69 476 HIS A N 1
ATOM 3718 C CA . HIS A 1 476 ? 4.337 10.907 -0.655 1.00 87.69 476 HIS A CA 1
ATOM 3719 C C . HIS A 1 476 ? 4.280 10.682 0.860 1.00 87.69 476 HIS A C 1
ATOM 3721 O O . HIS A 1 476 ? 5.264 10.993 1.533 1.00 87.69 476 HIS A O 1
ATOM 3727 N N . ILE A 1 477 ? 3.172 10.163 1.402 1.00 89.12 477 ILE A N 1
ATOM 3728 C CA . ILE A 1 477 ? 2.992 9.985 2.854 1.00 89.12 477 ILE A CA 1
ATOM 3729 C C . ILE A 1 477 ? 3.589 8.650 3.313 1.00 89.12 477 ILE A C 1
ATOM 3731 O O . ILE A 1 477 ? 4.436 8.624 4.205 1.00 89.12 477 ILE A O 1
ATOM 3735 N N . VAL A 1 478 ? 3.204 7.537 2.689 1.00 87.88 478 VAL A N 1
ATOM 3736 C CA . VAL A 1 478 ? 3.731 6.200 3.017 1.00 87.88 478 VAL A CA 1
ATOM 3737 C C . VAL A 1 478 ? 5.172 6.055 2.520 1.00 87.88 478 VAL A C 1
ATOM 3739 O O . VAL A 1 478 ? 6.032 5.495 3.215 1.00 87.88 478 VAL A O 1
ATOM 3742 N N . GLY A 1 479 ? 5.465 6.613 1.342 1.00 84.62 479 GLY A N 1
ATOM 3743 C CA . GLY A 1 479 ? 6.797 6.608 0.746 1.00 84.62 479 GLY A CA 1
ATOM 3744 C C . GLY A 1 479 ? 7.090 5.405 -0.146 1.00 84.62 479 GLY A C 1
ATOM 3745 O O . GLY A 1 479 ? 8.270 5.120 -0.362 1.00 84.62 479 GLY A O 1
ATOM 3746 N N . ALA A 1 480 ? 6.069 4.681 -0.602 1.00 83.88 480 ALA A N 1
ATOM 3747 C CA . ALA A 1 480 ? 6.214 3.534 -1.486 1.00 83.88 480 ALA A CA 1
ATOM 3748 C C . ALA A 1 480 ? 6.239 4.002 -2.953 1.00 83.88 480 ALA A C 1
ATOM 3750 O O . ALA A 1 480 ? 5.298 4.659 -3.390 1.00 83.88 480 ALA A O 1
ATOM 3751 N N . PRO A 1 481 ? 7.294 3.694 -3.732 1.00 80.69 481 PRO A N 1
ATOM 3752 C CA . PRO A 1 481 ? 7.479 4.252 -5.069 1.00 80.69 481 PRO A CA 1
ATOM 3753 C C . PRO A 1 481 ? 6.670 3.512 -6.152 1.00 80.69 481 PRO A C 1
ATOM 3755 O O . PRO A 1 481 ? 7.215 3.160 -7.201 1.00 80.69 481 PRO A O 1
ATOM 3758 N N . CYS A 1 482 ? 5.382 3.270 -5.917 1.00 81.62 482 CYS A N 1
ATOM 3759 C CA . CYS A 1 482 ? 4.496 2.472 -6.771 1.00 81.62 482 CYS A CA 1
ATOM 3760 C C . CYS A 1 482 ? 3.800 3.315 -7.862 1.00 81.62 482 CYS A C 1
ATOM 3762 O O . CYS A 1 482 ? 3.702 4.550 -7.774 1.00 81.62 482 CYS A O 1
ATOM 3764 N N . GLY A 1 483 ? 3.341 2.665 -8.935 1.00 83.75 483 GLY A N 1
ATOM 3765 C CA . GLY A 1 483 ? 2.458 3.276 -9.929 1.00 83.75 483 GLY A CA 1
ATOM 3766 C C . GLY A 1 483 ? 0.988 3.194 -9.511 1.00 83.75 483 GLY A C 1
ATOM 3767 O O . GLY A 1 483 ? 0.681 3.077 -8.333 1.00 83.75 483 GLY A O 1
ATOM 3768 N N . VAL A 1 484 ? 0.083 3.391 -10.472 1.00 87.00 484 VAL A N 1
ATOM 3769 C CA . VAL A 1 484 ? -1.364 3.654 -10.257 1.00 87.00 484 VAL A CA 1
ATOM 3770 C C . VAL A 1 484 ? -2.274 2.472 -10.548 1.00 87.00 484 VAL A C 1
ATOM 3772 O O . VAL A 1 484 ? -3.476 2.531 -10.310 1.00 87.00 484 VAL A O 1
ATOM 3775 N N . MET A 1 485 ? -1.690 1.394 -11.054 1.00 89.75 485 MET A N 1
ATOM 3776 C CA . MET A 1 485 ? -2.393 0.198 -11.491 1.00 89.75 485 MET A CA 1
ATOM 3777 C C . MET A 1 485 ? -3.285 -0.387 -10.390 1.00 89.75 485 MET A C 1
ATOM 3779 O O . MET A 1 485 ? -4.447 -0.698 -10.630 1.00 89.75 485 MET A O 1
ATOM 3783 N N . ASP A 1 486 ? -2.752 -0.469 -9.174 1.00 90.94 486 ASP A N 1
ATOM 3784 C CA . ASP A 1 486 ? -3.408 -1.081 -8.023 1.00 90.94 486 ASP A CA 1
ATOM 3785 C C . ASP A 1 486 ? -4.655 -0.303 -7.592 1.00 90.94 486 ASP A C 1
ATOM 3787 O O . ASP A 1 486 ? -5.741 -0.873 -7.475 1.00 90.94 486 ASP A O 1
ATOM 3791 N N . GLN A 1 487 ? -4.510 1.010 -7.397 1.00 91.81 487 GLN A N 1
ATOM 3792 C CA . GLN A 1 487 ? -5.611 1.893 -7.021 1.00 91.81 487 GLN A CA 1
ATOM 3793 C C . GLN A 1 487 ? -6.668 1.954 -8.128 1.00 91.81 487 GLN A C 1
ATOM 3795 O O . GLN A 1 487 ? -7.857 1.881 -7.836 1.00 91.81 487 GLN A O 1
ATOM 3800 N N . MET A 1 488 ? -6.256 2.024 -9.398 1.00 91.81 488 MET A N 1
ATOM 3801 C CA . MET A 1 488 ? -7.199 2.071 -10.518 1.00 91.81 488 MET A CA 1
ATOM 3802 C C . MET A 1 488 ? -7.998 0.773 -10.649 1.00 91.81 488 MET A C 1
ATOM 3804 O O . MET A 1 488 ? -9.206 0.823 -10.848 1.00 91.81 488 MET A O 1
ATOM 3808 N N . ALA A 1 489 ? -7.351 -0.385 -10.496 1.00 92.25 489 ALA A N 1
ATOM 3809 C CA . ALA A 1 489 ? -8.033 -1.676 -10.515 1.00 92.25 489 ALA A CA 1
ATOM 3810 C C . ALA A 1 489 ? -9.022 -1.830 -9.354 1.00 92.25 489 ALA A C 1
ATOM 3812 O O . ALA A 1 489 ? -10.095 -2.398 -9.537 1.00 92.25 489 ALA A O 1
ATOM 3813 N N . SER A 1 490 ? -8.671 -1.310 -8.177 1.00 92.75 490 SER A N 1
ATOM 3814 C CA . SER A 1 490 ? -9.532 -1.364 -6.995 1.00 92.75 490 SER A CA 1
ATOM 3815 C C . SER A 1 490 ? -10.779 -0.479 -7.146 1.00 92.75 490 SER A C 1
ATOM 3817 O O . SER A 1 490 ? -11.857 -0.868 -6.706 1.00 92.75 490 SER A O 1
ATOM 3819 N N . VAL A 1 491 ? -10.652 0.682 -7.801 1.00 91.44 491 VAL A N 1
ATOM 3820 C CA . VAL A 1 491 ? -11.759 1.639 -7.965 1.00 91.44 491 VAL A CA 1
ATOM 3821 C C . VAL A 1 491 ? -12.609 1.354 -9.208 1.00 91.44 491 VAL A C 1
ATOM 3823 O O . VAL A 1 491 ? -13.832 1.393 -9.136 1.00 91.44 491 VAL A O 1
ATOM 3826 N N . CYS A 1 492 ? -11.974 1.105 -10.355 1.00 90.94 492 CYS A N 1
ATOM 3827 C CA . CYS A 1 492 ? -12.631 1.058 -11.667 1.00 90.94 492 CYS A CA 1
ATOM 3828 C C . CYS A 1 492 ? -12.856 -0.370 -12.190 1.00 90.94 492 CYS A C 1
ATOM 3830 O O . CYS A 1 492 ? -13.333 -0.542 -13.309 1.00 90.94 492 CYS A O 1
ATOM 3832 N N . GLY A 1 493 ? -12.451 -1.395 -11.438 1.00 89.62 493 GLY A N 1
ATOM 3833 C CA . GLY A 1 493 ? -12.613 -2.787 -11.844 1.00 89.62 493 GLY A CA 1
ATOM 3834 C C . GLY A 1 493 ? -14.063 -3.263 -11.744 1.00 89.62 493 GLY A C 1
ATOM 3835 O O . GLY A 1 493 ? -14.772 -2.934 -10.797 1.00 89.62 493 GLY A O 1
ATOM 3836 N N . GLU A 1 494 ? -14.475 -4.114 -12.683 1.00 88.44 494 GLU A N 1
ATOM 3837 C CA . GLU A 1 494 ? -15.758 -4.821 -12.636 1.00 88.44 494 GLU A CA 1
ATOM 3838 C C . GLU A 1 494 ? -15.556 -6.328 -12.456 1.00 88.44 494 GLU A C 1
ATOM 3840 O O . GLU A 1 494 ? -14.539 -6.903 -12.858 1.00 88.44 494 GLU A O 1
ATOM 3845 N N . ALA A 1 495 ? -16.549 -6.987 -11.859 1.00 85.50 495 ALA A N 1
ATOM 3846 C CA . ALA A 1 495 ? -16.534 -8.432 -11.684 1.00 85.50 495 ALA A CA 1
ATOM 3847 C C . ALA A 1 495 ? -16.443 -9.156 -13.039 1.00 85.50 495 ALA A C 1
ATOM 3849 O O . ALA A 1 495 ? -17.152 -8.821 -13.986 1.00 85.50 495 ALA A O 1
ATOM 3850 N N . ASN A 1 496 ? -15.595 -10.188 -13.106 1.00 85.62 496 ASN A N 1
ATOM 3851 C CA . ASN A 1 496 ? -15.388 -11.043 -14.285 1.00 85.62 496 ASN A CA 1
ATOM 3852 C C . ASN A 1 496 ? -14.913 -10.316 -15.560 1.00 85.62 496 ASN A C 1
ATOM 3854 O O . ASN A 1 496 ? -15.043 -10.856 -16.659 1.00 85.62 496 ASN A O 1
ATOM 3858 N N . LYS A 1 497 ? -14.334 -9.118 -15.427 1.00 90.75 497 LYS A N 1
ATOM 3859 C CA . LYS A 1 497 ? -13.740 -8.370 -16.540 1.00 90.75 497 LYS A CA 1
ATOM 3860 C C . LYS A 1 497 ? -12.300 -7.977 -16.221 1.00 90.75 497 LYS A C 1
ATOM 3862 O O . LYS A 1 497 ? -11.931 -7.794 -15.061 1.00 90.75 497 LYS A O 1
ATOM 3867 N N . LEU A 1 498 ? -11.484 -7.841 -17.262 1.00 92.81 498 LEU A N 1
ATOM 3868 C CA . LEU A 1 498 ? -10.146 -7.267 -17.160 1.00 92.81 498 LEU A CA 1
ATOM 3869 C C . LEU A 1 498 ? -10.230 -5.764 -17.404 1.00 92.81 498 LEU A C 1
ATOM 3871 O O . LEU A 1 498 ? -10.712 -5.320 -18.442 1.00 92.81 498 LEU A O 1
ATOM 3875 N N . LEU A 1 499 ? -9.723 -4.975 -16.468 1.00 92.62 499 LEU A N 1
ATOM 3876 C CA . LEU A 1 499 ? -9.537 -3.545 -16.636 1.00 92.62 499 LEU A CA 1
ATOM 3877 C C . LEU A 1 499 ? -8.304 -3.290 -17.502 1.00 92.62 499 LEU A C 1
ATOM 3879 O O . LEU A 1 499 ? -7.177 -3.521 -17.056 1.00 92.62 499 LEU A O 1
ATOM 3883 N N . ALA A 1 500 ? -8.527 -2.793 -18.716 1.00 92.12 500 ALA A N 1
ATOM 3884 C CA . ALA A 1 500 ? -7.472 -2.340 -19.606 1.00 92.12 500 ALA A CA 1
ATOM 3885 C C . ALA A 1 500 ? -7.187 -0.857 -19.365 1.00 92.12 500 ALA A C 1
ATOM 3887 O O . ALA A 1 500 ? -8.078 -0.013 -19.471 1.00 92.12 500 ALA A O 1
ATOM 3888 N N . MET A 1 501 ? -5.935 -0.524 -19.054 1.00 90.00 501 MET A N 1
ATOM 3889 C CA . MET A 1 501 ? -5.534 0.864 -18.828 1.00 90.00 501 MET A CA 1
ATOM 3890 C C . MET A 1 501 ? -4.110 1.152 -19.299 1.00 90.00 501 MET A C 1
ATOM 3892 O O . MET A 1 501 ? -3.214 0.313 -19.178 1.00 90.00 501 MET A O 1
ATOM 3896 N N . VAL A 1 502 ? -3.889 2.368 -19.789 1.00 87.94 502 VAL A N 1
ATOM 3897 C CA . VAL A 1 502 ? -2.565 2.892 -20.128 1.00 87.94 502 VAL A CA 1
ATOM 3898 C C . VAL A 1 502 ? -2.074 3.736 -18.963 1.00 87.94 502 VAL A C 1
ATOM 3900 O O . VAL A 1 502 ? -2.736 4.675 -18.517 1.00 87.94 502 VAL A O 1
ATOM 3903 N N . CYS A 1 503 ? -0.880 3.441 -18.454 1.00 84.44 503 CYS A N 1
ATOM 3904 C CA . CYS A 1 503 ? -0.328 4.202 -17.334 1.00 84.44 503 CYS A CA 1
ATOM 3905 C C . CYS A 1 503 ? 0.216 5.598 -17.730 1.00 84.44 503 CYS A C 1
ATOM 3907 O O . CYS A 1 503 ? 0.750 6.306 -16.879 1.00 84.44 503 CYS A O 1
ATOM 3909 N N . GLN A 1 504 ? 0.013 6.023 -18.983 1.00 73.19 504 GLN A N 1
ATOM 3910 C CA . GLN A 1 504 ? 0.159 7.397 -19.489 1.00 73.19 504 GLN A CA 1
ATOM 3911 C C . GLN A 1 504 ? -1.228 7.924 -19.874 1.00 73.19 504 GLN A C 1
ATOM 3913 O O . GLN A 1 504 ? -1.819 7.369 -20.792 1.00 73.19 504 GLN A O 1
ATOM 3918 N N . PRO A 1 505 ? -1.780 8.970 -19.254 1.00 68.25 505 PRO A N 1
ATOM 3919 C CA . PRO A 1 505 ? -1.584 9.497 -17.908 1.00 68.25 505 PRO A CA 1
ATOM 3920 C C . PRO A 1 505 ? -2.575 8.834 -16.924 1.00 68.25 505 PRO A C 1
ATOM 3922 O O . PRO A 1 505 ? -3.419 9.506 -16.326 1.00 68.25 505 PRO A O 1
ATOM 3925 N N . ALA A 1 506 ? -2.504 7.505 -16.771 1.00 81.12 506 ALA A N 1
ATOM 3926 C CA . ALA A 1 506 ? -3.499 6.703 -16.044 1.00 81.12 506 ALA A CA 1
ATOM 3927 C C . ALA A 1 506 ? -4.900 6.785 -16.684 1.00 81.12 506 ALA A C 1
ATOM 3929 O O . ALA A 1 506 ? -5.865 7.242 -16.064 1.00 81.12 506 ALA A O 1
ATOM 3930 N N . GLU A 1 507 ? -4.985 6.387 -17.950 1.00 85.00 507 GLU A N 1
ATOM 3931 C CA . GLU A 1 507 ? -6.220 6.358 -18.731 1.00 85.00 507 GLU A CA 1
ATOM 3932 C C . GLU A 1 507 ? -6.795 4.942 -18.774 1.00 85.00 507 GLU A C 1
ATOM 3934 O O . GLU A 1 507 ? -6.097 3.985 -19.111 1.00 85.00 507 GLU A O 1
ATOM 3939 N N . VAL A 1 508 ? -8.072 4.808 -18.421 1.00 88.06 508 VAL A N 1
ATOM 3940 C CA . VAL A 1 508 ? -8.812 3.551 -18.552 1.00 88.06 508 VAL A CA 1
ATOM 3941 C C . VAL A 1 508 ? -9.303 3.443 -19.991 1.00 88.06 508 VAL A C 1
ATOM 3943 O O . VAL A 1 508 ? -10.088 4.276 -20.429 1.00 88.06 508 VAL A O 1
ATOM 3946 N N . LEU A 1 509 ? -8.847 2.419 -20.714 1.00 87.69 509 LEU A N 1
ATOM 3947 C CA . LEU A 1 509 ? -9.289 2.147 -22.085 1.00 87.69 509 LEU A CA 1
ATOM 3948 C C . LEU A 1 509 ? -10.661 1.469 -22.114 1.00 87.69 509 LEU A C 1
ATOM 3950 O O . LEU A 1 509 ? -11.413 1.628 -23.070 1.00 87.69 509 LEU A O 1
ATOM 3954 N N . GLY A 1 510 ? -10.974 0.699 -21.073 1.00 89.06 510 GLY A N 1
ATOM 3955 C CA . GLY A 1 510 ? -12.244 0.006 -20.930 1.00 89.06 510 GLY A CA 1
ATOM 3956 C C . GLY A 1 510 ? -12.104 -1.316 -20.189 1.00 89.06 510 GLY A C 1
ATOM 3957 O O . GLY A 1 510 ? -11.063 -1.633 -19.606 1.00 89.06 510 GLY A O 1
ATOM 3958 N N . LEU A 1 511 ? -13.182 -2.089 -20.224 1.00 91.19 511 LEU A N 1
ATOM 3959 C CA . LEU A 1 511 ? -13.269 -3.404 -19.610 1.00 91.19 511 LEU A CA 1
ATOM 3960 C C . LEU A 1 511 ? -13.345 -4.465 -20.703 1.00 91.19 511 LEU A C 1
ATOM 3962 O O . LEU A 1 511 ? -14.162 -4.368 -21.615 1.00 91.19 511 LEU A O 1
ATOM 3966 N N . VAL A 1 512 ? -12.499 -5.478 -20.589 1.00 90.94 512 VAL A N 1
ATOM 3967 C CA . VAL A 1 512 ? -12.423 -6.603 -21.518 1.00 90.94 512 VAL A CA 1
ATOM 3968 C C . VAL A 1 512 ? -13.114 -7.797 -20.879 1.00 90.94 512 VAL A C 1
ATOM 3970 O O . VAL A 1 512 ? -12.783 -8.186 -19.756 1.00 90.94 512 VAL A O 1
ATOM 3973 N N . GLU A 1 513 ? -14.081 -8.378 -21.580 1.00 90.69 513 GLU A N 1
ATOM 3974 C CA . GLU A 1 513 ? -14.743 -9.593 -21.116 1.00 90.69 513 GLU A CA 1
ATOM 3975 C C . GLU A 1 513 ? -13.780 -10.779 -21.142 1.00 90.69 513 GLU A C 1
ATOM 3977 O O . GLU A 1 513 ? -13.018 -10.971 -22.090 1.00 90.69 513 GLU A O 1
ATOM 3982 N N . ILE A 1 514 ? -13.820 -11.590 -20.086 1.00 88.62 514 ILE A N 1
ATOM 3983 C CA . ILE A 1 514 ? -13.038 -12.820 -20.021 1.00 88.62 514 ILE A CA 1
ATOM 3984 C C . ILE A 1 514 ? -13.824 -13.907 -20.766 1.00 88.62 514 ILE A C 1
ATOM 3986 O O . ILE A 1 514 ? -14.958 -14.201 -20.376 1.00 88.62 514 ILE A O 1
ATOM 3990 N N . PRO A 1 515 ? -13.257 -14.538 -21.813 1.00 88.38 515 PRO A N 1
ATOM 3991 C CA . PRO A 1 515 ? -13.924 -15.636 -22.501 1.00 88.38 515 PRO A CA 1
ATOM 3992 C C . PRO A 1 515 ? -14.298 -16.757 -21.526 1.00 88.38 515 PRO A C 1
ATOM 3994 O O . PRO A 1 515 ? -13.493 -17.141 -20.682 1.00 88.38 515 PRO A O 1
ATOM 3997 N N . SER A 1 516 ? -15.491 -17.337 -21.672 1.00 87.38 516 SER A N 1
ATOM 3998 C CA . SER A 1 516 ? -16.058 -18.307 -20.713 1.00 87.38 516 SER A CA 1
ATOM 3999 C C . SER A 1 516 ? -15.221 -19.573 -20.483 1.00 87.38 516 SER A C 1
ATOM 4001 O O . SER A 1 516 ? -15.402 -20.263 -19.482 1.00 87.38 516 SER A O 1
ATOM 4003 N N . HIS A 1 517 ? -14.301 -19.883 -21.397 1.00 89.12 517 HIS A N 1
ATOM 4004 C CA . HIS A 1 517 ? -13.384 -21.019 -21.317 1.00 89.12 517 HIS A CA 1
ATOM 4005 C C . HIS A 1 517 ? -12.018 -20.669 -20.691 1.00 89.12 517 HIS A C 1
ATOM 4007 O O . HIS A 1 517 ? -11.158 -21.543 -20.595 1.00 89.12 517 HIS A O 1
ATOM 4013 N N . ILE A 1 518 ? -11.799 -19.416 -20.277 1.00 88.31 518 ILE A N 1
ATOM 4014 C CA . ILE A 1 518 ? -10.560 -18.929 -19.657 1.00 88.31 518 ILE A CA 1
ATOM 4015 C C . ILE A 1 518 ? -10.823 -18.591 -18.189 1.00 88.31 518 ILE A C 1
ATOM 4017 O O . ILE A 1 518 ? -11.823 -17.968 -17.843 1.00 88.31 518 ILE A O 1
ATOM 4021 N N . GLN A 1 519 ? -9.896 -18.981 -17.311 1.00 87.69 519 GLN A N 1
ATOM 4022 C CA . GLN A 1 519 ? -9.911 -18.610 -15.897 1.00 87.69 519 GLN A CA 1
ATOM 4023 C C . GLN A 1 519 ? -8.510 -18.239 -15.421 1.00 87.69 519 GLN A C 1
ATOM 4025 O O . GLN A 1 519 ? -7.521 -18.855 -15.822 1.00 87.69 519 GLN A O 1
ATOM 4030 N N . PHE A 1 520 ? -8.435 -17.260 -14.522 1.00 88.06 520 PHE A N 1
ATOM 4031 C CA . PHE A 1 520 ? -7.186 -16.810 -13.915 1.00 88.06 520 PHE A CA 1
ATOM 4032 C C . PHE A 1 520 ? -7.095 -17.277 -12.466 1.00 88.06 520 PHE A C 1
ATOM 4034 O O . PHE A 1 520 ? -8.040 -17.133 -11.694 1.00 88.06 520 PHE A O 1
ATOM 4041 N N . TRP A 1 521 ? -5.932 -17.810 -12.095 1.00 85.25 521 TRP A N 1
ATOM 4042 C CA . TRP A 1 521 ? -5.668 -18.337 -10.760 1.00 85.25 521 TRP A CA 1
ATOM 4043 C C . TRP A 1 521 ? -4.454 -17.633 -10.159 1.00 85.25 521 TRP A C 1
ATOM 4045 O O . TRP A 1 521 ? -3.363 -17.663 -10.728 1.00 85.25 521 TRP A O 1
ATOM 4055 N N . GLY A 1 522 ? -4.638 -17.013 -8.994 1.00 83.69 522 GLY A N 1
ATOM 4056 C CA . GLY A 1 522 ? -3.539 -16.502 -8.178 1.00 83.69 522 GLY A CA 1
ATOM 4057 C C . GLY A 1 522 ? -3.041 -17.591 -7.233 1.00 83.69 522 GLY A C 1
ATOM 4058 O O . GLY A 1 522 ? -3.785 -18.028 -6.358 1.00 83.69 522 GLY A O 1
ATOM 4059 N N . ILE A 1 523 ? -1.792 -18.028 -7.396 1.00 83.00 523 ILE A N 1
ATOM 4060 C CA . ILE A 1 523 ? -1.178 -19.047 -6.536 1.00 83.00 523 ILE A CA 1
ATOM 4061 C C . ILE A 1 523 ? -0.192 -18.358 -5.590 1.00 83.00 523 ILE A C 1
ATOM 4063 O O . ILE A 1 523 ? 0.807 -17.788 -6.028 1.00 83.00 523 ILE A O 1
ATOM 4067 N N . ASP A 1 524 ? -0.472 -18.406 -4.287 1.00 80.69 524 ASP A N 1
ATOM 4068 C CA . ASP A 1 524 ? 0.432 -17.880 -3.261 1.00 80.69 524 ASP A CA 1
ATOM 4069 C C . ASP A 1 524 ? 1.681 -18.769 -3.153 1.00 80.69 524 ASP A C 1
ATOM 4071 O O . ASP A 1 524 ? 1.590 -19.951 -2.830 1.00 80.69 524 ASP A O 1
ATOM 4075 N N . SER A 1 525 ? 2.861 -18.187 -3.376 1.00 75.75 525 SER A N 1
ATOM 4076 C CA . SER A 1 525 ? 4.151 -18.880 -3.258 1.00 75.75 525 SER A CA 1
ATOM 4077 C C . SER A 1 525 ? 4.544 -19.225 -1.815 1.00 75.75 525 SER A C 1
ATOM 4079 O O . SER A 1 525 ? 5.566 -19.870 -1.588 1.00 75.75 525 SER A O 1
ATOM 4081 N N . GLY A 1 526 ? 3.798 -18.740 -0.819 1.00 68.50 526 GLY A N 1
ATOM 4082 C CA . GLY A 1 526 ? 4.116 -18.868 0.604 1.00 68.50 526 GLY A CA 1
ATOM 4083 C C . GLY A 1 526 ? 5.127 -17.828 1.102 1.00 68.50 526 GLY A C 1
ATOM 4084 O O . GLY A 1 526 ? 5.187 -17.555 2.302 1.00 68.50 526 GLY A O 1
ATOM 4085 N N . ILE A 1 527 ? 5.842 -17.153 0.198 1.00 65.88 527 ILE A N 1
ATOM 4086 C CA . ILE A 1 527 ? 6.824 -16.111 0.518 1.00 65.88 527 ILE A CA 1
ATOM 4087 C C . ILE A 1 527 ? 6.094 -14.775 0.730 1.00 65.88 527 ILE A C 1
ATOM 4089 O O . ILE A 1 527 ? 5.162 -14.437 0.001 1.00 65.88 527 ILE A O 1
ATOM 4093 N N . ARG A 1 528 ? 6.471 -14.015 1.766 1.00 55.44 528 ARG A N 1
ATOM 4094 C CA . ARG A 1 528 ? 6.007 -12.629 1.953 1.00 55.44 528 ARG A CA 1
ATOM 4095 C C . ARG A 1 528 ? 7.049 -11.686 1.364 1.00 55.44 528 ARG A C 1
ATOM 4097 O O . ARG A 1 528 ? 8.182 -11.665 1.839 1.00 55.44 528 ARG A O 1
ATOM 4104 N N . HIS A 1 529 ? 6.654 -10.885 0.381 1.00 53.38 529 HIS A N 1
ATOM 4105 C CA . HIS A 1 529 ? 7.462 -9.759 -0.074 1.00 53.38 529 HIS A CA 1
ATOM 4106 C C . HIS A 1 529 ? 7.039 -8.523 0.721 1.00 53.38 529 HIS A C 1
ATOM 4108 O O . HIS A 1 529 ? 5.851 -8.197 0.795 1.00 53.38 529 HIS A O 1
ATOM 4114 N N . SER A 1 530 ? 7.988 -7.815 1.332 1.00 48.06 530 SER A N 1
ATOM 4115 C CA . SER A 1 530 ? 7.708 -6.452 1.770 1.00 48.06 530 SER A CA 1
ATOM 4116 C C . SER A 1 530 ? 7.561 -5.603 0.506 1.00 48.06 530 SER A C 1
ATOM 4118 O O . SER A 1 530 ? 8.510 -5.423 -0.248 1.00 48.06 530 SER A O 1
ATOM 4120 N N . VAL A 1 531 ? 6.355 -5.096 0.242 1.00 44.53 531 VAL A N 1
ATOM 4121 C CA . VAL A 1 531 ? 6.064 -4.249 -0.936 1.00 44.53 531 VAL A CA 1
ATOM 4122 C C . VAL A 1 531 ? 6.838 -2.915 -0.876 1.00 44.53 531 VAL A C 1
ATOM 4124 O O . VAL A 1 531 ? 7.039 -2.256 -1.884 1.00 44.53 531 VAL A O 1
ATOM 4127 N N . GLY A 1 532 ? 7.409 -2.572 0.287 1.00 40.12 532 GLY A N 1
ATOM 4128 C CA . GLY A 1 532 ? 8.410 -1.507 0.444 1.00 40.12 532 GLY A CA 1
ATOM 4129 C C . GLY A 1 532 ? 9.868 -1.947 0.235 1.00 40.12 532 GLY A C 1
ATOM 4130 O O . GLY A 1 532 ? 10.777 -1.256 0.694 1.00 40.12 532 GLY A O 1
ATOM 4131 N N . GLY A 1 533 ? 10.107 -3.118 -0.359 1.00 41.69 533 GLY A N 1
ATOM 4132 C CA . GLY A 1 533 ? 11.431 -3.705 -0.529 1.00 41.69 533 GLY A CA 1
ATOM 4133 C C . GLY A 1 533 ? 12.322 -2.848 -1.421 1.00 41.69 533 GLY A C 1
ATOM 4134 O O . GLY A 1 533 ? 11.904 -2.380 -2.481 1.00 41.69 533 GLY A O 1
ATOM 4135 N N . ALA A 1 534 ? 13.577 -2.682 -1.003 1.00 50.41 534 ALA A N 1
ATOM 4136 C CA . ALA A 1 534 ? 14.623 -1.970 -1.733 1.00 50.41 534 ALA A CA 1
ATOM 4137 C C . ALA A 1 534 ? 14.750 -2.407 -3.210 1.00 50.41 534 ALA A C 1
ATOM 4139 O O . ALA A 1 534 ? 15.331 -1.673 -4.008 1.00 50.41 534 ALA A O 1
ATOM 4140 N N . ASP A 1 535 ? 14.217 -3.573 -3.577 1.00 67.62 535 ASP A N 1
ATOM 4141 C CA . ASP A 1 535 ? 14.251 -4.145 -4.919 1.00 67.62 535 ASP A CA 1
ATOM 4142 C C . ASP A 1 535 ? 13.297 -3.440 -5.895 1.00 67.62 535 ASP A C 1
ATOM 4144 O O . ASP A 1 535 ? 13.753 -3.043 -6.966 1.00 67.62 535 ASP A O 1
ATOM 4148 N N . TYR A 1 536 ? 12.039 -3.150 -5.527 1.00 78.06 536 TYR A N 1
ATOM 4149 C CA . TYR A 1 536 ? 11.107 -2.439 -6.425 1.00 78.06 536 TYR A CA 1
ATOM 4150 C C . TYR A 1 536 ? 11.629 -1.045 -6.781 1.00 78.06 536 TYR A C 1
ATOM 4152 O O . TYR A 1 536 ? 11.712 -0.673 -7.952 1.00 78.06 536 TYR A O 1
ATOM 4160 N N . GLY A 1 537 ? 12.055 -0.293 -5.759 1.00 85.50 537 GLY A N 1
ATOM 4161 C CA . GLY A 1 537 ? 12.655 1.026 -5.948 1.00 85.50 537 GLY A CA 1
ATOM 4162 C C . GLY A 1 537 ? 13.892 0.971 -6.846 1.00 85.50 537 GLY A C 1
ATOM 4163 O O . GLY A 1 537 ? 14.067 1.844 -7.686 1.00 85.50 537 GLY A O 1
ATOM 4164 N N . SER A 1 538 ? 14.713 -0.080 -6.738 1.00 87.38 538 SER A N 1
ATOM 4165 C CA . SER A 1 538 ? 15.897 -0.230 -7.592 1.00 87.38 538 SER A CA 1
ATOM 4166 C C . SER A 1 538 ? 15.572 -0.532 -9.053 1.00 87.38 538 SER A C 1
ATOM 4168 O O . SER A 1 538 ? 16.245 0.002 -9.931 1.00 87.38 538 SER A O 1
ATOM 4170 N N . VAL A 1 539 ? 14.530 -1.327 -9.320 1.00 89.12 539 VAL A N 1
ATOM 4171 C CA . VAL A 1 539 ? 14.065 -1.608 -10.688 1.00 89.12 539 VAL A CA 1
ATOM 4172 C C . VAL A 1 539 ? 13.474 -0.342 -11.305 1.00 89.12 539 VAL A C 1
ATOM 4174 O O . VAL A 1 539 ? 13.807 0.001 -12.440 1.00 89.12 539 VAL A O 1
ATOM 4177 N N . ARG A 1 540 ? 12.675 0.416 -10.538 1.00 89.94 540 ARG A N 1
ATOM 4178 C CA . ARG A 1 540 ? 12.163 1.719 -10.976 1.00 89.94 540 ARG A CA 1
ATOM 4179 C C . ARG A 1 540 ? 13.302 2.677 -11.306 1.00 89.94 540 ARG A C 1
ATOM 4181 O O . ARG A 1 540 ? 13.350 3.167 -12.430 1.00 89.94 540 ARG A O 1
ATOM 4188 N N . ILE A 1 541 ? 14.252 2.874 -10.388 1.00 92.00 541 ILE A N 1
ATOM 4189 C CA . ILE A 1 541 ? 15.425 3.726 -10.633 1.00 92.00 541 ILE A CA 1
ATOM 4190 C C . ILE A 1 541 ? 16.142 3.260 -11.904 1.00 92.00 541 ILE A C 1
ATOM 4192 O O . ILE A 1 541 ? 16.266 4.051 -12.831 1.00 92.00 541 ILE A O 1
ATOM 4196 N N . GLY A 1 542 ? 16.508 1.977 -12.014 1.00 92.81 542 GLY A N 1
ATOM 4197 C CA . GLY A 1 542 ? 17.190 1.426 -13.192 1.00 92.81 542 GLY A CA 1
ATOM 4198 C C . GLY A 1 542 ? 16.457 1.683 -14.515 1.00 92.81 542 GLY A C 1
ATOM 4199 O O . GLY A 1 542 ? 17.096 1.978 -15.524 1.00 92.81 542 GLY A O 1
ATOM 4200 N N . THR A 1 543 ? 15.124 1.645 -14.498 1.00 92.69 543 THR A N 1
ATOM 4201 C CA . THR A 1 543 ? 14.277 1.973 -15.653 1.00 92.69 543 THR A CA 1
ATOM 4202 C C . THR A 1 543 ? 14.389 3.450 -16.043 1.00 92.69 543 THR A C 1
ATOM 4204 O O . THR A 1 543 ? 14.583 3.773 -17.216 1.00 92.69 543 THR A O 1
ATOM 4207 N N . PHE A 1 544 ? 14.313 4.358 -15.069 1.00 93.50 544 PHE A N 1
ATOM 4208 C CA . PHE A 1 544 ? 14.448 5.798 -15.303 1.00 93.50 544 PHE A CA 1
ATOM 4209 C C . PHE A 1 544 ? 15.873 6.199 -15.717 1.00 93.50 544 PHE A C 1
ATOM 4211 O O . PHE A 1 544 ? 16.022 7.044 -16.602 1.00 93.50 544 PHE A O 1
ATOM 4218 N N . LEU A 1 545 ? 16.912 5.538 -15.180 1.00 94.50 545 LEU A N 1
ATOM 4219 C CA . LEU A 1 545 ? 18.295 5.699 -15.654 1.00 94.50 545 LEU A CA 1
ATOM 4220 C C . LEU A 1 545 ? 18.394 5.374 -17.148 1.00 94.50 545 LEU A C 1
ATOM 4222 O O . LEU A 1 545 ? 18.939 6.160 -17.922 1.00 94.50 545 LEU A O 1
ATOM 4226 N N . GLY A 1 546 ? 17.826 4.244 -17.574 1.00 94.00 546 GLY A N 1
ATOM 4227 C CA . GLY A 1 546 ? 17.850 3.854 -18.980 1.00 94.00 546 GLY A CA 1
ATOM 4228 C C . GLY A 1 546 ? 17.035 4.775 -19.880 1.00 94.00 546 GLY A C 1
ATOM 4229 O O . GLY A 1 546 ? 17.500 5.106 -20.968 1.00 94.00 546 GLY A O 1
ATOM 4230 N N . ARG A 1 547 ? 15.881 5.277 -19.415 1.00 93.94 547 ARG A N 1
ATOM 4231 C CA . ARG A 1 547 ? 15.115 6.319 -20.127 1.00 93.94 547 ARG A CA 1
ATOM 4232 C C . ARG A 1 547 ? 15.964 7.567 -20.362 1.00 93.94 547 ARG A C 1
ATOM 4234 O O . ARG A 1 547 ? 16.042 8.041 -21.492 1.00 93.94 547 ARG A O 1
ATOM 4241 N N . LYS A 1 548 ? 16.650 8.065 -19.328 1.00 93.94 548 LYS A N 1
ATOM 4242 C CA . LYS A 1 548 ? 17.529 9.241 -19.434 1.00 93.94 548 LYS A CA 1
ATOM 4243 C C . LYS A 1 548 ? 18.684 9.008 -20.413 1.00 93.94 548 LYS A C 1
ATOM 4245 O O . LYS A 1 548 ? 18.980 9.882 -21.227 1.00 93.94 548 LYS A O 1
ATOM 4250 N N . MET A 1 549 ? 19.296 7.822 -20.381 1.00 94.06 549 MET A N 1
ATOM 4251 C CA . MET A 1 549 ? 20.348 7.446 -21.332 1.00 94.06 549 MET A CA 1
ATOM 4252 C C . MET A 1 549 ? 19.830 7.389 -22.774 1.00 94.06 549 MET A C 1
ATOM 4254 O O . MET A 1 549 ? 20.508 7.887 -23.668 1.00 94.06 549 MET A O 1
ATOM 4258 N N . ILE A 1 550 ? 18.642 6.818 -23.008 1.00 92.38 550 ILE A N 1
ATOM 4259 C CA . ILE A 1 550 ? 18.009 6.776 -24.337 1.00 92.38 550 ILE A CA 1
ATOM 4260 C C . ILE A 1 550 ? 17.759 8.192 -24.857 1.00 92.38 550 ILE A C 1
ATOM 4262 O O . ILE A 1 550 ? 18.196 8.492 -25.965 1.00 92.38 550 ILE A O 1
ATOM 4266 N N . LYS A 1 551 ? 17.159 9.074 -24.043 1.00 92.25 551 LYS A N 1
ATOM 4267 C CA . LYS A 1 551 ? 16.921 10.482 -24.410 1.00 92.25 551 LYS A CA 1
ATOM 4268 C C . LYS A 1 551 ? 18.218 11.180 -24.826 1.00 92.25 551 LYS A C 1
ATOM 4270 O O . LYS A 1 551 ? 18.280 11.760 -25.903 1.00 92.25 551 LYS A O 1
ATOM 4275 N N . SER A 1 552 ? 19.276 11.054 -24.017 1.00 90.50 552 SER A N 1
ATOM 4276 C CA . SER A 1 552 ? 20.593 11.637 -24.326 1.00 90.50 552 SER A CA 1
ATOM 4277 C C . SER A 1 552 ? 21.175 11.094 -25.629 1.00 90.50 552 SER A C 1
ATOM 4279 O O . SER A 1 552 ? 21.602 11.870 -26.476 1.00 90.50 552 SER A O 1
ATOM 4281 N N . MET A 1 553 ? 21.151 9.770 -25.824 1.00 89.88 553 MET A N 1
ATOM 4282 C CA . MET A 1 553 ? 21.660 9.145 -27.048 1.00 89.88 553 MET A CA 1
ATOM 4283 C C . MET A 1 553 ? 20.873 9.591 -28.285 1.00 89.88 553 MET A C 1
ATOM 4285 O O . MET A 1 553 ? 21.475 9.833 -29.327 1.00 89.88 553 MET A O 1
ATOM 4289 N N . ALA A 1 554 ? 19.548 9.719 -28.188 1.00 87.00 554 ALA A N 1
ATOM 4290 C CA . ALA A 1 554 ? 18.715 10.209 -29.283 1.00 87.00 554 ALA A CA 1
ATOM 4291 C C . ALA A 1 554 ? 19.025 11.679 -29.620 1.00 87.00 554 ALA A C 1
ATOM 4293 O O . ALA A 1 554 ? 19.193 12.012 -30.794 1.00 87.00 554 ALA A O 1
ATOM 4294 N N . SER A 1 555 ? 19.201 12.543 -28.611 1.00 87.38 555 SER A N 1
ATOM 4295 C CA . SER A 1 555 ? 19.625 13.939 -28.803 1.00 87.38 555 SER A CA 1
ATOM 4296 C C . SER A 1 555 ? 21.022 14.058 -29.424 1.00 87.38 555 SER A C 1
ATOM 4298 O O . SER A 1 555 ? 21.245 14.894 -30.300 1.00 87.38 555 SER A O 1
ATOM 4300 N N . GLU A 1 556 ? 21.963 13.201 -29.020 1.00 85.81 556 GLU A N 1
ATOM 4301 C CA . GLU A 1 556 ? 23.301 13.133 -29.615 1.00 85.81 556 GLU A CA 1
ATOM 4302 C C . GLU A 1 556 ? 23.209 12.727 -31.094 1.00 85.81 556 GLU A C 1
ATOM 4304 O O . GLU A 1 556 ? 23.710 13.445 -31.955 1.00 85.81 556 GLU A O 1
ATOM 4309 N N . ILE A 1 557 ? 22.494 11.643 -31.419 1.00 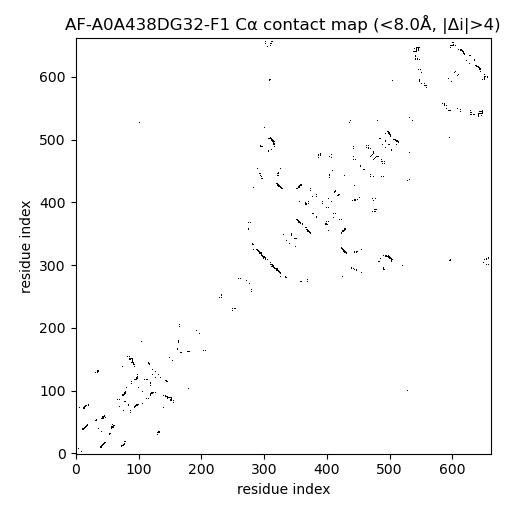81.75 557 ILE A N 1
ATOM 4310 C CA . ILE A 1 557 ? 22.314 11.177 -32.807 1.00 81.75 557 ILE A CA 1
ATOM 4311 C C . ILE A 1 557 ? 21.639 12.256 -33.672 1.00 81.75 557 ILE A C 1
ATOM 4313 O O . ILE A 1 557 ? 22.062 12.483 -34.808 1.00 81.75 557 ILE A O 1
ATOM 4317 N N . SER A 1 558 ? 20.637 12.955 -33.131 1.00 78.31 558 SER A N 1
ATOM 4318 C CA . SER A 1 558 ? 19.956 14.054 -33.824 1.00 78.31 558 SER A CA 1
ATOM 4319 C C . SER A 1 558 ? 20.903 15.229 -34.113 1.00 78.31 558 SER A C 1
ATOM 4321 O O . SER A 1 558 ? 20.953 15.727 -35.239 1.00 78.31 558 SER A O 1
ATOM 4323 N N . SER A 1 559 ? 21.746 15.616 -33.148 1.00 73.62 559 SER A N 1
ATOM 4324 C CA . SER A 1 559 ? 22.703 16.720 -33.334 1.00 73.62 559 SER A CA 1
ATOM 4325 C C . SER A 1 559 ? 23.843 16.389 -34.310 1.00 73.62 559 SER A C 1
ATOM 4327 O O . SER A 1 559 ? 24.213 17.244 -35.116 1.00 73.62 559 SER A O 1
ATOM 4329 N N . TYR A 1 560 ? 24.338 15.145 -34.339 1.00 65.69 560 TYR A N 1
ATOM 4330 C CA . TYR A 1 560 ? 25.310 14.702 -35.352 1.00 65.69 560 TYR A CA 1
ATOM 4331 C C . TYR A 1 560 ? 24.723 14.686 -36.776 1.00 65.69 560 TYR A C 1
ATOM 4333 O O . TYR A 1 560 ? 25.418 15.065 -37.720 1.00 65.69 560 TYR A O 1
ATOM 4341 N N . SER A 1 561 ? 23.444 14.325 -36.932 1.00 61.56 561 SER A N 1
ATOM 4342 C CA . SER A 1 561 ? 22.718 14.355 -38.218 1.00 61.56 561 SER A CA 1
ATOM 4343 C C . SER A 1 561 ? 22.453 15.780 -38.745 1.00 61.56 561 SER A C 1
ATOM 4345 O O . SER A 1 561 ? 22.244 15.992 -39.941 1.00 61.56 561 SER A O 1
ATOM 4347 N N . LEU A 1 562 ? 22.473 16.785 -37.862 1.00 58.34 562 LEU A N 1
ATOM 4348 C CA . LEU A 1 562 ? 22.391 18.208 -38.221 1.00 58.34 562 LEU A CA 1
ATOM 4349 C C . LEU A 1 562 ? 23.760 18.803 -38.591 1.00 58.34 562 LEU A C 1
ATOM 4351 O O . LEU A 1 562 ? 23.825 19.696 -39.433 1.00 58.34 562 LEU A O 1
ATOM 4355 N N . ALA A 1 563 ? 24.845 18.320 -37.976 1.00 53.59 563 ALA A N 1
ATOM 4356 C CA . ALA A 1 563 ? 26.199 18.838 -38.187 1.00 53.59 563 ALA A CA 1
ATOM 4357 C C . ALA A 1 563 ? 26.898 18.253 -39.430 1.00 53.59 563 ALA A C 1
ATOM 4359 O O . ALA A 1 563 ? 27.633 18.970 -40.108 1.00 53.59 563 ALA A O 1
ATOM 4360 N N . ASN A 1 564 ? 26.652 16.980 -39.756 1.00 48.84 564 ASN A N 1
ATOM 4361 C CA . ASN A 1 564 ? 27.184 16.327 -40.952 1.00 48.84 564 ASN A CA 1
ATOM 4362 C C . ASN A 1 564 ? 26.059 16.086 -41.961 1.00 48.84 564 ASN A C 1
ATOM 4364 O O . ASN A 1 564 ? 25.423 15.037 -41.967 1.00 48.84 564 ASN A O 1
ATOM 4368 N N . GLY A 1 565 ? 25.859 17.030 -42.878 1.00 49.16 565 GLY A N 1
ATOM 4369 C CA . GLY A 1 565 ? 24.992 16.843 -44.045 1.00 49.16 565 GLY A CA 1
ATOM 4370 C C . GLY A 1 565 ? 25.509 15.827 -45.077 1.00 49.16 565 GLY A C 1
ATOM 4371 O O . GLY A 1 565 ? 25.088 15.905 -46.222 1.00 49.16 565 GLY A O 1
ATOM 4372 N N . ASN A 1 566 ? 26.443 14.929 -44.728 1.00 45.59 566 ASN A N 1
ATOM 4373 C CA . ASN A 1 566 ? 26.908 13.848 -45.600 1.00 45.59 566 ASN A CA 1
ATOM 4374 C C . ASN A 1 566 ? 27.617 12.705 -44.835 1.00 45.59 566 ASN A C 1
ATOM 4376 O O . ASN A 1 566 ? 28.508 12.948 -44.020 1.00 45.59 566 ASN A O 1
ATOM 4380 N N . SER A 1 567 ? 27.230 11.482 -45.227 1.00 46.75 567 SER A N 1
ATOM 4381 C CA . SER A 1 567 ? 27.877 10.153 -45.139 1.00 46.75 567 SER A CA 1
ATOM 4382 C C . SER A 1 567 ? 28.071 9.422 -43.791 1.00 46.75 567 SER A C 1
ATOM 4384 O O . SER A 1 567 ? 28.696 9.934 -42.867 1.00 46.75 567 SER A O 1
ATOM 4386 N N . ASP A 1 568 ? 27.615 8.152 -43.811 1.00 38.34 568 ASP A N 1
ATOM 4387 C CA . ASP A 1 568 ? 28.113 6.945 -43.106 1.00 38.34 568 ASP A CA 1
ATOM 4388 C C . ASP A 1 568 ? 27.201 6.200 -42.109 1.00 38.34 568 ASP A C 1
ATOM 4390 O O . ASP A 1 568 ? 27.690 5.520 -41.215 1.00 38.34 568 ASP A O 1
ATOM 4394 N N . TRP A 1 569 ? 25.877 6.174 -42.320 1.00 38.62 569 TRP A N 1
ATOM 4395 C CA . TRP A 1 569 ? 25.029 5.068 -41.808 1.00 38.62 569 TRP A CA 1
ATOM 4396 C C . TRP A 1 569 ? 24.245 4.333 -42.907 1.00 38.62 569 TRP A C 1
ATOM 4398 O O . TRP A 1 569 ? 23.150 3.813 -42.690 1.00 38.62 569 TRP A O 1
ATOM 4408 N N . GLN A 1 570 ? 24.830 4.251 -44.105 1.00 35.78 570 GLN A N 1
ATOM 4409 C CA . GLN A 1 570 ? 24.280 3.496 -45.226 1.00 35.78 570 GLN A CA 1
ATOM 4410 C C . GLN A 1 570 ? 24.610 2.005 -45.084 1.00 35.78 570 GLN A C 1
ATOM 4412 O O . GLN A 1 570 ? 25.494 1.472 -45.748 1.00 35.78 570 GLN A O 1
ATOM 4417 N N . VAL A 1 571 ? 23.874 1.308 -44.219 1.00 35.31 571 VAL A N 1
ATOM 4418 C CA . VAL A 1 571 ? 23.703 -0.142 -44.352 1.00 35.31 571 VAL A CA 1
ATOM 4419 C C . VAL A 1 571 ? 22.209 -0.442 -44.283 1.00 35.31 571 VAL A C 1
ATOM 4421 O O . VAL A 1 571 ? 21.599 -0.410 -43.219 1.00 35.31 571 VAL A O 1
ATOM 4424 N N . CYS A 1 572 ? 21.667 -0.736 -45.469 1.00 31.19 572 CYS A N 1
ATOM 4425 C CA . CYS A 1 572 ? 20.317 -1.226 -45.763 1.00 31.19 572 CYS A CA 1
ATOM 4426 C C . CYS A 1 572 ? 19.166 -0.200 -45.742 1.00 31.19 572 CYS A C 1
ATOM 4428 O O . CYS A 1 572 ? 18.197 -0.376 -45.013 1.00 31.19 572 CYS A O 1
ATOM 4430 N N . ALA A 1 573 ? 19.196 0.799 -46.627 1.00 32.03 573 ALA A N 1
ATOM 4431 C CA . ALA A 1 573 ? 17.966 1.447 -47.092 1.00 32.03 573 ALA A CA 1
ATOM 4432 C C . ALA A 1 573 ? 18.066 1.720 -48.600 1.00 32.03 573 ALA A C 1
ATOM 4434 O O . ALA A 1 573 ? 18.856 2.549 -49.044 1.00 32.03 573 ALA A O 1
ATOM 4435 N N . MET A 1 574 ? 17.302 0.968 -49.395 1.00 30.48 574 MET A N 1
ATOM 4436 C CA . MET A 1 574 ? 17.015 1.332 -50.780 1.00 30.48 574 MET A CA 1
ATOM 4437 C C . MET A 1 574 ? 15.906 2.393 -50.777 1.00 30.48 574 MET A C 1
ATOM 4439 O O . MET A 1 574 ? 14.834 2.130 -50.250 1.00 30.48 574 MET A O 1
ATOM 4443 N N . ASN A 1 575 ? 16.205 3.553 -51.372 1.00 36.94 575 ASN A N 1
ATOM 4444 C CA . ASN A 1 575 ? 15.332 4.647 -51.829 1.00 36.94 575 ASN A CA 1
ATOM 4445 C C . ASN A 1 575 ? 14.152 5.104 -50.941 1.00 36.94 575 ASN A C 1
ATOM 4447 O O . ASN A 1 575 ? 13.100 4.473 -50.921 1.00 36.94 575 ASN A O 1
ATOM 4451 N N . SER A 1 576 ? 14.253 6.317 -50.384 1.00 39.38 576 SER A N 1
ATOM 4452 C CA . SER A 1 576 ? 13.434 7.503 -50.740 1.00 39.38 576 SER A CA 1
ATOM 4453 C C . SER A 1 576 ? 13.513 8.563 -49.629 1.00 39.38 576 SER A C 1
ATOM 4455 O O . SER A 1 576 ? 13.498 8.230 -48.445 1.00 39.38 576 SER A O 1
ATOM 4457 N N . ASP A 1 577 ? 13.584 9.841 -50.010 1.00 42.22 577 ASP A N 1
ATOM 4458 C CA . ASP A 1 577 ? 13.720 11.015 -49.125 1.00 42.22 577 ASP A CA 1
ATOM 4459 C C . ASP A 1 577 ? 12.609 11.150 -48.053 1.00 42.22 577 ASP A C 1
ATOM 4461 O O . ASP A 1 577 ? 12.732 11.933 -47.110 1.00 42.22 577 ASP A O 1
ATOM 4465 N N . GLU A 1 578 ? 11.531 10.364 -48.148 1.00 36.72 578 GLU A N 1
ATOM 4466 C CA . GLU A 1 578 ? 10.469 10.283 -47.137 1.00 36.72 578 GLU A CA 1
ATOM 4467 C C . GLU A 1 578 ? 10.921 9.545 -45.857 1.00 36.72 578 GLU A C 1
ATOM 4469 O O . GLU A 1 578 ? 10.533 9.947 -44.760 1.00 36.72 578 GLU A O 1
ATOM 4474 N N . MET A 1 579 ? 11.813 8.544 -45.952 1.00 40.50 579 MET A N 1
ATOM 4475 C CA . MET A 1 579 ? 12.321 7.788 -44.788 1.00 40.50 579 MET A CA 1
ATOM 4476 C C . MET A 1 579 ? 13.327 8.571 -43.930 1.00 40.50 579 MET A C 1
ATOM 4478 O O . MET A 1 579 ? 13.418 8.334 -42.725 1.00 40.50 579 MET A O 1
ATOM 4482 N N . GLU A 1 580 ? 14.098 9.498 -44.511 1.00 48.47 580 GLU A N 1
ATOM 4483 C CA . GLU A 1 580 ? 15.030 10.332 -43.731 1.00 48.47 580 GLU A CA 1
ATOM 4484 C C . GLU A 1 580 ? 14.293 11.356 -42.862 1.00 48.47 580 GLU A C 1
ATOM 4486 O O . GLU A 1 580 ? 14.734 11.666 -41.752 1.00 48.47 580 GLU A O 1
ATOM 4491 N N . LYS A 1 581 ? 13.151 11.856 -43.348 1.00 46.00 581 LYS A N 1
ATOM 4492 C CA . LYS A 1 581 ? 12.276 12.758 -42.596 1.00 46.00 581 LYS A CA 1
ATOM 4493 C C . LYS A 1 581 ? 11.603 12.023 -41.433 1.00 46.00 581 LYS A C 1
ATOM 4495 O O . LYS A 1 581 ? 11.653 12.515 -40.308 1.00 46.00 581 LYS A O 1
ATOM 4500 N N . ASP A 1 582 ? 11.107 10.813 -41.694 1.00 54.12 582 ASP A N 1
ATOM 4501 C CA . ASP A 1 582 ? 10.510 9.913 -40.696 1.00 54.12 582 ASP A CA 1
ATOM 4502 C C . ASP A 1 582 ? 11.539 9.508 -39.617 1.00 54.12 582 ASP A C 1
ATOM 4504 O O . ASP A 1 582 ? 11.272 9.537 -38.418 1.00 54.12 582 ASP A O 1
ATOM 4508 N N . GLY A 1 583 ? 12.791 9.247 -40.014 1.00 60.97 583 GLY A N 1
ATOM 4509 C CA . GLY A 1 583 ? 13.893 8.962 -39.091 1.00 60.97 583 GLY A CA 1
ATOM 4510 C C . GLY A 1 583 ? 14.288 10.132 -38.177 1.00 60.97 583 GLY A C 1
ATOM 4511 O O . GLY A 1 583 ? 14.651 9.894 -37.021 1.00 60.97 583 GLY A O 1
ATOM 4512 N N . ARG A 1 584 ? 14.219 11.384 -38.660 1.00 62.69 584 ARG A N 1
ATOM 4513 C CA . ARG A 1 584 ? 14.470 12.589 -37.841 1.00 62.69 584 ARG A CA 1
ATOM 4514 C C . ARG A 1 584 ? 13.330 12.852 -36.860 1.00 62.69 584 ARG A C 1
ATOM 4516 O O . ARG A 1 584 ? 13.606 13.082 -35.686 1.00 62.69 584 ARG A O 1
ATOM 4523 N N . GLU A 1 585 ? 12.083 12.748 -37.313 1.00 64.94 585 GLU A N 1
ATOM 4524 C CA . GLU A 1 585 ? 10.895 12.912 -36.465 1.00 64.94 585 GLU A CA 1
ATOM 4525 C C . GLU A 1 585 ? 10.873 11.867 -35.335 1.00 64.94 585 GLU A C 1
ATOM 4527 O O . GLU A 1 585 ? 10.674 12.202 -34.166 1.00 64.94 585 GLU A O 1
ATOM 4532 N N . LEU A 1 586 ? 11.229 10.614 -35.641 1.00 72.88 586 LEU A N 1
ATOM 4533 C CA . LEU A 1 586 ? 11.383 9.559 -34.635 1.00 72.88 586 LEU A CA 1
ATOM 4534 C C . LEU A 1 586 ? 12.477 9.869 -33.601 1.00 72.88 586 LEU A C 1
ATOM 4536 O O . LEU A 1 586 ? 12.282 9.609 -32.415 1.00 72.88 586 LEU A O 1
ATOM 4540 N N . LEU A 1 587 ? 13.617 10.433 -34.012 1.00 74.69 587 LEU A N 1
ATOM 4541 C CA . LEU A 1 587 ? 14.697 10.807 -33.088 1.00 74.69 587 LEU A CA 1
ATOM 4542 C C . LEU A 1 587 ? 14.313 11.982 -32.178 1.00 74.69 587 LEU A C 1
ATOM 4544 O O . LEU A 1 587 ? 14.732 12.012 -31.021 1.00 74.69 587 LEU A O 1
ATOM 4548 N N . GLU A 1 588 ? 13.513 12.931 -32.666 1.00 72.56 588 GLU A N 1
ATOM 4549 C CA . GLU A 1 588 ? 12.973 14.028 -31.853 1.00 72.56 588 GLU A CA 1
ATOM 4550 C C . GLU A 1 588 ? 11.981 13.514 -30.797 1.00 72.56 588 GLU A C 1
ATOM 4552 O O . GLU A 1 588 ? 12.056 13.908 -29.625 1.00 72.56 588 GLU A O 1
ATOM 4557 N N . VAL A 1 589 ? 11.121 12.558 -31.164 1.00 77.12 589 VAL A N 1
ATOM 4558 C CA . VAL A 1 589 ? 10.223 11.858 -30.226 1.00 77.12 589 VAL A CA 1
ATOM 4559 C C . VAL A 1 589 ? 11.018 11.032 -29.204 1.00 77.12 589 VAL A C 1
ATOM 4561 O O . VAL A 1 589 ? 10.710 11.046 -28.013 1.00 77.12 589 VAL A O 1
ATOM 4564 N N . GLU A 1 590 ? 12.085 10.347 -29.625 1.00 82.25 590 GLU A N 1
ATOM 4565 C CA . GLU A 1 590 ? 12.970 9.579 -28.732 1.00 82.25 590 GLU A CA 1
ATOM 4566 C C . GLU A 1 590 ? 13.774 10.486 -27.777 1.00 82.25 590 GLU A C 1
ATOM 4568 O O . GLU A 1 590 ? 14.006 10.126 -26.619 1.00 82.25 590 GLU A O 1
ATOM 4573 N N . ALA A 1 591 ? 14.172 11.680 -28.223 1.00 78.31 591 ALA A N 1
ATOM 4574 C CA . ALA A 1 591 ? 14.852 12.684 -27.400 1.00 78.31 591 ALA A CA 1
ATOM 4575 C C . ALA A 1 591 ? 13.924 13.296 -26.334 1.00 78.31 591 ALA A C 1
ATOM 4577 O O . ALA A 1 591 ? 14.362 13.619 -25.225 1.00 78.31 591 ALA A O 1
ATOM 4578 N N . SER A 1 592 ? 12.633 13.404 -26.647 1.00 81.00 592 SER A N 1
ATOM 4579 C CA . SER A 1 592 ? 11.574 13.896 -25.757 1.00 81.00 592 SER A CA 1
ATOM 4580 C C . SER A 1 592 ? 10.780 12.768 -25.082 1.00 81.00 592 SER A C 1
ATOM 4582 O O . SER A 1 592 ? 9.698 12.999 -24.555 1.00 81.00 592 SER A O 1
ATOM 4584 N N . LEU A 1 593 ? 11.326 11.546 -25.043 1.00 81.44 593 LEU A N 1
ATOM 4585 C CA . LEU A 1 593 ? 10.606 10.353 -24.596 1.00 81.44 593 LEU A CA 1
ATOM 4586 C C . LEU A 1 593 ? 10.169 10.433 -23.124 1.00 81.44 593 LEU A C 1
ATOM 4588 O O . LEU A 1 593 ? 10.951 10.170 -22.203 1.00 81.44 593 LEU A O 1
ATOM 4592 N N . ASP A 1 594 ? 8.888 10.713 -22.905 1.00 79.31 594 ASP A N 1
ATOM 4593 C CA . ASP A 1 594 ? 8.299 10.736 -21.564 1.00 79.31 594 ASP A CA 1
ATOM 4594 C C . ASP A 1 594 ? 8.086 9.329 -21.000 1.00 79.31 594 ASP A C 1
ATOM 4596 O O . ASP A 1 594 ? 8.275 9.096 -19.805 1.00 79.31 594 ASP A O 1
ATOM 4600 N N . TYR A 1 595 ? 7.780 8.352 -21.852 1.00 83.25 595 TYR A N 1
ATOM 4601 C CA . TYR A 1 595 ? 7.429 7.004 -21.420 1.00 83.25 595 TYR A CA 1
ATOM 4602 C C . TYR A 1 595 ? 8.075 5.941 -22.300 1.00 83.25 595 TYR A C 1
ATOM 4604 O O . TYR A 1 595 ? 7.947 5.954 -23.523 1.00 83.25 595 TYR A O 1
ATOM 4612 N N . LEU A 1 596 ? 8.758 4.984 -21.667 1.00 85.38 596 LEU A N 1
ATOM 4613 C CA . LEU A 1 596 ? 9.557 3.979 -22.374 1.00 85.38 596 LEU A CA 1
ATOM 4614 C C . LEU A 1 596 ? 8.733 3.094 -23.301 1.00 85.38 596 LEU A C 1
ATOM 4616 O O . LEU A 1 596 ? 9.233 2.676 -24.335 1.00 85.38 596 LEU A O 1
ATOM 4620 N N . CYS A 1 597 ? 7.482 2.808 -22.962 1.00 82.31 597 CYS A N 1
ATOM 4621 C CA . CYS A 1 597 ? 6.633 1.965 -23.797 1.00 82.31 597 CYS A CA 1
ATOM 4622 C C . CYS A 1 597 ? 6.170 2.623 -25.108 1.00 82.31 597 CYS A C 1
ATOM 4624 O O . CYS A 1 597 ? 5.583 1.930 -25.938 1.00 82.31 597 CYS A O 1
ATOM 4626 N N . ASN A 1 598 ? 6.458 3.913 -25.328 1.00 84.94 598 ASN A N 1
ATOM 4627 C CA . ASN A 1 598 ? 6.288 4.544 -26.641 1.00 84.94 598 ASN A CA 1
ATOM 4628 C C . ASN A 1 598 ? 7.412 4.150 -27.613 1.00 84.94 598 ASN A C 1
ATOM 4630 O O . ASN A 1 598 ? 7.260 4.299 -28.823 1.00 84.94 598 ASN A O 1
ATOM 4634 N N . LEU A 1 599 ? 8.519 3.594 -27.107 1.00 86.25 599 LEU A N 1
ATOM 4635 C CA . LEU A 1 599 ? 9.580 3.023 -27.926 1.00 86.25 599 LEU A CA 1
ATOM 4636 C C . LEU A 1 599 ? 9.194 1.609 -28.377 1.00 86.25 599 LEU A C 1
ATOM 4638 O O . LEU A 1 599 ? 8.832 0.765 -27.556 1.00 86.25 599 LEU A O 1
ATOM 4642 N N . SER A 1 600 ? 9.306 1.316 -29.674 1.00 86.38 600 SER A N 1
ATOM 4643 C CA . SER A 1 600 ? 9.019 -0.032 -30.176 1.00 86.38 600 SER A CA 1
ATOM 4644 C C . SER A 1 600 ? 10.142 -1.022 -29.814 1.00 86.38 600 SER A C 1
ATOM 4646 O O . SER A 1 600 ? 11.321 -0.649 -29.824 1.00 86.38 600 SER A O 1
ATOM 4648 N N . PRO A 1 601 ? 9.829 -2.309 -29.552 1.00 87.38 601 PRO A N 1
ATOM 4649 C CA . PRO A 1 601 ? 10.841 -3.333 -29.281 1.00 87.38 601 PRO A CA 1
ATOM 4650 C C . PRO A 1 601 ? 11.922 -3.442 -30.354 1.00 87.38 601 PRO A C 1
ATOM 4652 O O . PRO A 1 601 ? 13.105 -3.522 -30.034 1.00 87.38 601 PRO A O 1
ATOM 4655 N N . HIS A 1 602 ? 11.521 -3.408 -31.628 1.00 87.12 602 HIS A N 1
ATOM 4656 C CA . HIS A 1 602 ? 12.446 -3.486 -32.755 1.00 87.12 602 HIS A CA 1
ATOM 4657 C C . HIS A 1 602 ? 13.437 -2.318 -32.735 1.00 87.12 602 HIS A C 1
ATOM 4659 O O . HIS A 1 602 ? 14.644 -2.516 -32.870 1.00 87.12 602 HIS A O 1
ATOM 4665 N N . ARG A 1 603 ? 12.933 -1.100 -32.503 1.00 86.88 603 ARG A N 1
ATOM 4666 C CA . ARG A 1 603 ? 13.759 0.105 -32.435 1.00 86.88 603 ARG A CA 1
ATOM 4667 C C . ARG A 1 603 ? 14.710 0.078 -31.238 1.00 86.88 603 ARG A C 1
ATOM 4669 O O . ARG A 1 603 ? 15.893 0.381 -31.396 1.00 86.88 603 ARG A O 1
ATOM 4676 N N . TYR A 1 604 ? 14.226 -0.353 -30.073 1.00 89.50 604 TYR A N 1
ATOM 4677 C CA . TYR A 1 604 ? 15.048 -0.536 -28.877 1.00 89.50 604 TYR A CA 1
ATOM 4678 C C . TYR A 1 604 ? 16.201 -1.523 -29.102 1.00 89.50 604 TYR A C 1
ATOM 4680 O O . TYR A 1 604 ? 17.355 -1.182 -28.831 1.00 89.50 604 TYR A O 1
ATOM 4688 N N . GLU A 1 605 ? 15.911 -2.717 -29.627 1.00 90.44 605 GLU A N 1
ATOM 4689 C CA . GLU A 1 605 ? 16.916 -3.766 -29.857 1.00 90.44 605 GLU A CA 1
ATOM 4690 C C . GLU A 1 605 ? 17.937 -3.360 -30.936 1.00 90.44 605 GLU A C 1
ATOM 4692 O O . GLU A 1 605 ? 19.134 -3.622 -30.789 1.00 90.44 605 GLU A O 1
ATOM 4697 N N . ALA A 1 606 ? 17.492 -2.669 -31.991 1.00 86.69 606 ALA A N 1
ATOM 4698 C CA . ALA A 1 606 ? 18.361 -2.242 -33.086 1.00 86.69 606 ALA A CA 1
ATOM 4699 C C . ALA A 1 606 ? 19.342 -1.126 -32.682 1.00 86.69 606 ALA A C 1
ATOM 4701 O O . ALA A 1 606 ? 20.508 -1.163 -33.082 1.00 86.69 606 ALA A O 1
ATOM 4702 N N . VAL A 1 607 ? 18.891 -0.137 -31.900 1.00 86.81 607 VAL A N 1
ATOM 4703 C CA . VAL A 1 607 ? 19.643 1.117 -31.695 1.00 86.81 607 VAL A CA 1
ATOM 4704 C C . VAL A 1 607 ? 20.223 1.255 -30.288 1.00 86.81 607 VAL A C 1
ATOM 4706 O O . VAL A 1 607 ? 21.357 1.721 -30.137 1.00 86.81 607 VAL A O 1
ATOM 4709 N N . PHE A 1 608 ? 19.477 0.852 -29.256 1.00 91.06 608 PHE A N 1
ATOM 4710 C CA . PHE A 1 608 ? 19.765 1.237 -27.869 1.00 91.06 608 PHE A CA 1
ATOM 4711 C C . PHE A 1 608 ? 20.232 0.075 -26.986 1.00 91.06 608 PHE A C 1
ATOM 4713 O O . PHE A 1 608 ? 21.117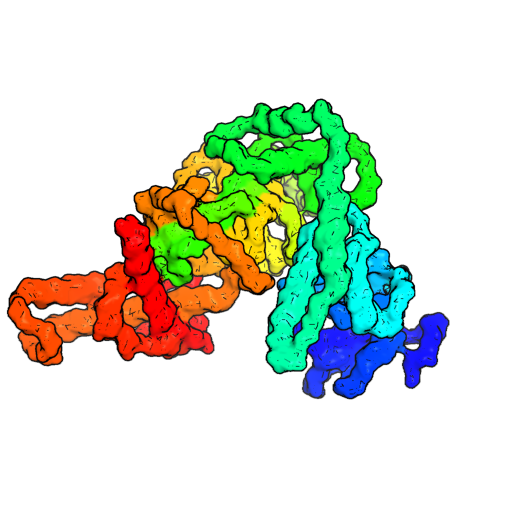 0.270 -26.151 1.00 91.06 608 PHE A O 1
ATOM 4720 N N . ALA A 1 609 ? 19.705 -1.139 -27.174 1.00 90.38 609 ALA A N 1
ATOM 4721 C CA . ALA A 1 609 ? 19.943 -2.274 -26.276 1.00 90.38 609 ALA A CA 1
ATOM 4722 C C . ALA A 1 609 ? 21.435 -2.589 -26.070 1.00 90.38 609 ALA A C 1
ATOM 4724 O O . ALA A 1 609 ? 21.880 -2.789 -24.940 1.00 90.38 609 ALA A O 1
ATOM 4725 N N . LYS A 1 610 ? 22.229 -2.565 -27.150 1.00 91.12 610 LYS A N 1
ATOM 4726 C CA . LYS A 1 610 ? 23.681 -2.823 -27.098 1.00 91.12 610 LYS A CA 1
ATOM 4727 C C . LYS A 1 610 ? 24.486 -1.677 -26.476 1.00 91.12 610 LYS A C 1
ATOM 4729 O O . LYS A 1 610 ? 25.585 -1.919 -25.987 1.00 91.12 610 LYS A O 1
ATOM 4734 N N . LYS A 1 611 ? 23.955 -0.450 -26.500 1.00 91.88 611 LYS A N 1
ATOM 4735 C CA . LYS A 1 611 ? 24.622 0.760 -25.989 1.00 91.88 611 LYS A CA 1
ATOM 4736 C C . LYS A 1 611 ? 24.352 1.000 -24.502 1.00 91.88 611 LYS A C 1
ATOM 4738 O O . LYS A 1 611 ? 25.168 1.621 -23.830 1.00 91.88 611 LYS A O 1
ATOM 4743 N N . LEU A 1 612 ? 23.232 0.502 -23.975 1.00 93.62 612 LEU A N 1
ATOM 4744 C CA . LEU A 1 612 ? 22.917 0.585 -22.547 1.00 93.62 612 LEU A CA 1
ATOM 4745 C C . LEU A 1 612 ? 23.773 -0.401 -21.744 1.00 93.62 612 LEU A C 1
ATOM 4747 O O . LEU A 1 612 ? 23.842 -1.565 -22.133 1.00 93.62 612 LEU A O 1
ATOM 4751 N N . PRO A 1 613 ? 24.382 -0.012 -20.614 1.00 94.69 613 PRO A N 1
ATOM 4752 C CA . PRO A 1 613 ? 25.117 -0.945 -19.766 1.00 94.69 613 PRO A CA 1
ATOM 4753 C C . PRO A 1 613 ? 24.169 -1.935 -19.073 1.00 94.69 613 PRO A C 1
ATOM 4755 O O . PRO A 1 613 ? 23.020 -1.607 -18.777 1.00 94.69 613 PRO A O 1
ATOM 4758 N N . GLU A 1 614 ? 24.653 -3.145 -18.775 1.00 94.19 614 GLU A N 1
ATOM 4759 C CA . GLU A 1 614 ? 23.897 -4.098 -17.943 1.00 94.19 614 GLU A CA 1
ATOM 4760 C C . GLU A 1 614 ? 23.654 -3.520 -16.544 1.00 94.19 614 GLU A C 1
ATOM 4762 O O . GLU A 1 614 ? 22.525 -3.520 -16.050 1.00 94.19 614 GLU A O 1
ATOM 4767 N N . TYR A 1 615 ? 24.703 -2.946 -15.949 1.00 95.06 615 TYR A N 1
ATOM 4768 C CA . TYR A 1 615 ? 24.669 -2.337 -14.626 1.00 95.06 615 TYR A CA 1
ATOM 4769 C C . TYR A 1 615 ? 25.417 -1.001 -14.596 1.00 95.06 615 TYR A C 1
ATOM 4771 O O . TYR A 1 615 ? 26.411 -0.836 -15.304 1.00 95.06 615 TYR A O 1
ATOM 4779 N N . ILE A 1 616 ? 24.967 -0.070 -13.753 1.00 95.06 616 ILE A N 1
ATOM 4780 C CA . ILE A 1 616 ? 25.685 1.175 -13.446 1.00 95.06 616 ILE A CA 1
ATOM 4781 C C . ILE A 1 616 ? 25.544 1.527 -11.962 1.00 95.06 616 ILE A C 1
ATOM 4783 O O . ILE A 1 616 ? 24.477 1.339 -11.368 1.00 95.06 616 ILE A O 1
ATOM 4787 N N . THR A 1 617 ? 26.609 2.059 -11.361 1.00 95.19 617 THR A N 1
ATOM 4788 C CA . THR A 1 617 ? 26.531 2.625 -10.011 1.00 95.19 617 THR A CA 1
ATOM 4789 C C . THR A 1 617 ? 25.811 3.969 -10.041 1.00 95.19 617 THR A C 1
ATOM 4791 O O . THR A 1 617 ? 25.885 4.707 -11.026 1.00 95.19 617 THR A O 1
ATOM 4794 N N . GLY A 1 618 ? 25.109 4.301 -8.955 1.00 92.38 618 GLY A N 1
ATOM 4795 C CA . GLY A 1 618 ? 24.453 5.601 -8.829 1.00 92.38 618 GLY A CA 1
ATOM 4796 C C . GLY A 1 618 ? 25.442 6.760 -8.978 1.00 92.38 618 GLY A C 1
ATOM 4797 O O . GLY A 1 618 ? 25.147 7.719 -9.677 1.00 92.38 618 GLY A O 1
ATOM 4798 N N . GLU A 1 619 ? 26.637 6.644 -8.397 1.00 93.38 619 GLU A N 1
ATOM 4799 C CA . GLU A 1 619 ? 27.724 7.622 -8.532 1.00 93.38 619 GLU A CA 1
ATOM 4800 C C . GLU A 1 619 ? 28.130 7.851 -9.998 1.00 93.38 619 GLU A C 1
ATOM 4802 O O . GLU A 1 619 ? 28.032 8.977 -10.483 1.00 93.38 619 GLU A O 1
ATOM 4807 N N . ALA A 1 620 ? 28.464 6.787 -10.738 1.00 93.44 620 ALA A N 1
ATOM 4808 C CA . ALA A 1 620 ? 28.888 6.895 -12.137 1.00 93.44 620 ALA A CA 1
ATOM 4809 C C . ALA A 1 620 ? 27.785 7.450 -13.055 1.00 93.44 620 ALA A C 1
ATOM 4811 O O . ALA A 1 620 ? 28.065 8.115 -14.052 1.00 93.44 620 ALA A O 1
ATOM 4812 N N . PHE A 1 621 ? 26.513 7.189 -12.735 1.00 94.56 621 PHE A N 1
ATOM 4813 C CA . PHE A 1 621 ? 25.404 7.808 -13.454 1.00 94.56 621 PHE A CA 1
ATOM 4814 C C . PHE A 1 621 ? 25.317 9.315 -13.183 1.00 94.56 621 PHE A C 1
ATOM 4816 O O . PHE A 1 621 ? 25.174 10.102 -14.121 1.00 94.56 621 PHE A O 1
ATOM 4823 N N . MET A 1 622 ? 25.401 9.712 -11.912 1.00 92.62 622 MET A N 1
ATOM 4824 C CA . MET A 1 622 ? 25.253 11.105 -11.480 1.00 92.62 622 MET A CA 1
ATOM 4825 C C . MET A 1 622 ? 26.364 12.001 -12.032 1.00 92.62 622 MET A C 1
ATOM 4827 O O . MET A 1 622 ? 26.081 13.140 -12.396 1.00 92.62 622 MET A O 1
ATOM 4831 N N . GLU A 1 623 ? 27.588 11.481 -12.173 1.00 92.38 623 GLU A N 1
ATOM 4832 C CA . GLU A 1 623 ? 28.703 12.190 -12.820 1.00 92.38 623 GLU A CA 1
ATOM 4833 C C . GLU A 1 623 ? 28.388 12.604 -14.265 1.00 92.38 623 GLU A C 1
ATOM 4835 O O . GLU A 1 623 ? 28.852 13.648 -14.722 1.00 92.38 623 GLU A O 1
ATOM 4840 N N . LYS A 1 624 ? 27.588 11.806 -14.985 1.00 90.94 624 LYS A N 1
ATOM 4841 C CA . LYS A 1 624 ? 27.293 12.027 -16.406 1.00 90.94 624 LYS A CA 1
ATOM 4842 C C . LYS A 1 624 ? 25.939 12.694 -16.666 1.00 90.94 624 LYS A C 1
ATOM 4844 O O . LYS A 1 624 ? 25.833 13.483 -17.600 1.00 90.94 624 LYS A O 1
ATOM 4849 N N . TYR A 1 625 ? 24.903 12.369 -15.891 1.00 86.56 625 TYR A N 1
ATOM 4850 C CA . TYR A 1 625 ? 23.511 12.729 -16.209 1.00 86.56 625 TYR A CA 1
ATOM 4851 C C . TYR A 1 625 ? 22.811 13.608 -15.164 1.00 86.56 625 TYR A C 1
ATOM 4853 O O . TYR A 1 625 ? 21.704 14.071 -15.438 1.00 86.56 625 TYR A O 1
ATOM 4861 N N . VAL A 1 626 ? 23.452 13.879 -14.019 1.00 86.44 626 VAL A N 1
ATOM 4862 C CA . VAL A 1 626 ? 22.971 14.706 -12.889 1.00 86.44 626 VAL A CA 1
ATOM 4863 C C . VAL A 1 626 ? 21.716 14.189 -12.170 1.00 86.44 626 VAL A C 1
ATOM 4865 O O . VAL A 1 626 ? 21.697 14.228 -10.948 1.00 86.44 626 VAL A O 1
ATOM 4868 N N . ASP A 1 627 ? 20.682 13.725 -12.873 1.00 88.00 627 ASP A N 1
ATOM 4869 C CA . ASP A 1 627 ? 19.443 13.174 -12.307 1.00 88.00 627 ASP A CA 1
ATOM 4870 C C . ASP A 1 627 ? 18.732 12.237 -13.309 1.00 88.00 627 ASP A C 1
ATOM 4872 O O . ASP A 1 627 ? 18.994 12.271 -14.518 1.00 88.00 627 ASP A O 1
ATOM 4876 N N . HIS A 1 628 ? 17.830 11.382 -12.818 1.00 88.88 628 HIS A N 1
ATOM 4877 C CA . HIS A 1 628 ? 17.050 10.419 -13.614 1.00 88.88 628 HIS A CA 1
ATOM 4878 C C . HIS A 1 628 ? 15.625 10.873 -13.962 1.00 88.88 628 HIS A C 1
ATOM 4880 O O . HIS A 1 628 ? 14.905 10.128 -14.634 1.00 88.88 628 HIS A O 1
ATOM 4886 N N . GLU A 1 629 ? 15.222 12.087 -13.571 1.00 86.19 629 GLU A N 1
ATOM 4887 C CA . GLU A 1 629 ? 13.925 12.694 -13.909 1.00 86.19 629 GLU A CA 1
ATOM 4888 C C . GLU A 1 629 ? 12.708 11.894 -13.388 1.00 86.19 629 GLU A C 1
ATOM 4890 O O . GLU A 1 629 ? 11.662 11.840 -14.044 1.00 86.19 629 GLU A O 1
ATOM 4895 N N . ASP A 1 630 ? 12.827 11.256 -12.217 1.00 87.19 630 ASP A N 1
ATOM 4896 C CA . ASP A 1 630 ? 11.701 10.645 -11.492 1.00 87.19 630 ASP A CA 1
ATOM 4897 C C . ASP A 1 630 ? 11.434 11.408 -10.194 1.00 87.19 630 ASP A C 1
ATOM 4899 O O . ASP A 1 630 ? 12.269 11.455 -9.296 1.00 87.19 630 ASP A O 1
ATOM 4903 N N . SER A 1 631 ? 10.229 11.958 -10.047 1.00 81.00 631 SER A N 1
ATOM 4904 C CA . SER A 1 631 ? 9.865 12.774 -8.882 1.00 81.00 631 SER A CA 1
ATOM 4905 C C . SER A 1 631 ? 9.657 11.970 -7.591 1.00 81.00 631 SER A C 1
ATOM 4907 O O . SER A 1 631 ? 9.397 12.554 -6.540 1.00 81.00 631 SER A O 1
ATOM 4909 N N . VAL A 1 632 ? 9.668 10.637 -7.672 1.00 81.62 632 VAL A N 1
ATOM 4910 C CA . VAL A 1 632 ? 9.304 9.741 -6.563 1.00 81.62 632 VAL A CA 1
ATOM 4911 C C . VAL A 1 632 ? 10.522 9.075 -5.926 1.00 81.62 632 VAL A C 1
ATOM 4913 O O . VAL A 1 632 ? 10.532 8.847 -4.714 1.00 81.62 632 VAL A O 1
ATOM 4916 N N . THR A 1 633 ? 11.540 8.736 -6.718 1.00 87.12 633 THR A N 1
ATOM 4917 C CA . THR A 1 633 ? 12.718 7.999 -6.244 1.00 87.12 633 THR A CA 1
ATOM 4918 C C . THR A 1 633 ? 13.960 8.879 -6.194 1.00 87.12 633 THR A C 1
ATOM 4920 O O . THR A 1 633 ? 14.066 9.873 -6.899 1.00 87.12 633 THR A O 1
ATOM 4923 N N . VAL A 1 634 ? 14.914 8.504 -5.341 1.00 88.25 634 VAL A N 1
ATOM 4924 C CA . VAL A 1 634 ? 16.211 9.179 -5.206 1.00 88.25 634 VAL A CA 1
ATOM 4925 C C . VAL A 1 634 ? 17.306 8.152 -5.457 1.00 88.25 634 VAL A C 1
ATOM 4927 O O . VAL A 1 634 ? 17.245 7.047 -4.912 1.00 88.25 634 VAL A O 1
ATOM 4930 N N . ILE A 1 635 ? 18.301 8.510 -6.269 1.00 89.94 635 ILE A N 1
ATOM 4931 C CA . ILE A 1 635 ? 19.438 7.637 -6.568 1.00 89.94 635 ILE A CA 1
ATOM 4932 C C . ILE A 1 635 ? 20.325 7.515 -5.327 1.00 89.94 635 ILE A C 1
ATOM 4934 O O . ILE A 1 635 ? 20.926 8.485 -4.868 1.00 89.94 635 ILE A O 1
ATOM 4938 N N . ASP A 1 636 ? 20.462 6.296 -4.812 1.00 90.25 636 ASP A N 1
ATOM 4939 C CA . ASP A 1 636 ? 21.561 5.949 -3.911 1.00 90.25 636 ASP A CA 1
ATOM 4940 C C . ASP A 1 636 ? 22.851 5.796 -4.727 1.00 90.25 636 ASP A C 1
ATOM 4942 O O . ASP A 1 636 ? 22.963 4.882 -5.551 1.00 90.25 636 ASP A O 1
ATOM 4946 N N . GLN A 1 637 ? 23.814 6.691 -4.490 1.00 90.25 637 GLN A N 1
ATOM 4947 C CA . GLN A 1 637 ? 25.098 6.741 -5.193 1.00 90.25 637 GLN A CA 1
ATOM 4948 C C . GLN A 1 637 ? 25.927 5.462 -5.015 1.00 90.25 637 GLN A C 1
ATOM 4950 O O . GLN A 1 637 ? 26.642 5.059 -5.931 1.00 90.25 637 GLN A O 1
ATOM 4955 N N . ARG A 1 638 ? 25.805 4.786 -3.866 1.00 90.19 638 ARG A N 1
ATOM 4956 C CA . ARG A 1 638 ? 26.611 3.596 -3.538 1.00 90.19 638 ARG A CA 1
ATOM 4957 C C . ARG A 1 638 ? 26.031 2.304 -4.101 1.00 90.19 638 ARG A C 1
ATOM 4959 O O . ARG A 1 638 ? 26.669 1.254 -4.015 1.00 90.19 638 ARG A O 1
ATOM 4966 N N . ARG A 1 639 ? 24.811 2.351 -4.636 1.00 90.31 639 ARG A N 1
ATOM 4967 C CA . ARG A 1 639 ? 24.103 1.174 -5.137 1.00 90.31 639 ARG A CA 1
ATOM 4968 C C . ARG A 1 639 ? 24.364 0.966 -6.624 1.00 90.31 639 ARG A C 1
ATOM 4970 O O . ARG A 1 639 ? 24.519 1.919 -7.380 1.00 90.31 639 ARG A O 1
ATOM 4977 N N . ASN A 1 640 ? 24.381 -0.300 -7.034 1.00 92.19 640 ASN A N 1
ATOM 4978 C CA . ASN A 1 640 ? 24.448 -0.704 -8.433 1.00 92.19 640 ASN A CA 1
ATOM 4979 C C . ASN A 1 640 ? 23.039 -1.033 -8.954 1.00 92.19 640 ASN A C 1
ATOM 4981 O O . ASN A 1 640 ? 22.294 -1.755 -8.284 1.00 92.19 640 ASN A O 1
ATOM 4985 N N . TYR A 1 641 ? 22.678 -0.522 -10.130 1.00 92.94 641 TYR A N 1
ATOM 4986 C CA . TYR A 1 641 ? 21.343 -0.660 -10.724 1.00 92.94 641 TYR A CA 1
ATOM 4987 C C . TYR A 1 641 ? 21.403 -1.452 -12.026 1.00 92.94 641 TYR A C 1
ATOM 4989 O O . TYR A 1 641 ? 22.249 -1.175 -12.869 1.00 92.94 641 TYR A O 1
ATOM 4997 N N . ALA A 1 642 ? 20.483 -2.403 -12.212 1.00 92.88 642 ALA A N 1
ATOM 4998 C CA . ALA A 1 642 ? 20.335 -3.155 -13.459 1.00 92.88 642 ALA A CA 1
ATOM 4999 C C . ALA A 1 642 ? 19.613 -2.294 -14.510 1.00 92.88 642 ALA A C 1
ATOM 5001 O O . ALA A 1 642 ? 18.383 -2.233 -14.519 1.00 92.88 642 ALA A O 1
ATOM 5002 N N . VAL A 1 643 ? 20.347 -1.596 -15.375 1.00 93.69 643 VAL A N 1
ATOM 5003 C CA . VAL A 1 643 ? 19.760 -0.607 -16.297 1.00 93.69 643 VAL A CA 1
ATOM 5004 C C . VAL A 1 643 ? 19.102 -1.291 -17.488 1.00 93.69 643 VAL A C 1
ATOM 5006 O O . VAL A 1 643 ? 17.907 -1.101 -17.725 1.00 93.69 643 VAL A O 1
ATOM 5009 N N . ARG A 1 644 ? 19.852 -2.116 -18.229 1.00 92.75 644 ARG A N 1
ATOM 5010 C CA . ARG A 1 644 ? 19.368 -2.730 -19.475 1.00 92.75 644 ARG A CA 1
ATOM 5011 C C . ARG A 1 644 ? 18.123 -3.585 -19.249 1.00 92.75 644 ARG A C 1
ATOM 5013 O O . ARG A 1 644 ? 17.112 -3.369 -19.911 1.00 92.75 644 ARG A O 1
ATOM 5020 N N . ALA A 1 645 ? 18.167 -4.496 -18.276 1.00 90.69 645 ALA A N 1
ATOM 5021 C CA . ALA A 1 645 ? 17.042 -5.373 -17.956 1.00 90.69 645 ALA A CA 1
ATOM 5022 C C . ALA A 1 645 ? 15.784 -4.591 -17.531 1.00 90.69 645 ALA A C 1
ATOM 5024 O O . ALA A 1 645 ? 14.697 -4.856 -18.048 1.00 90.69 645 ALA A O 1
ATOM 5025 N N . SER A 1 646 ? 15.937 -3.595 -16.651 1.00 90.94 646 SER A N 1
ATOM 5026 C CA . SER A 1 646 ? 14.812 -2.787 -16.157 1.00 90.94 646 SER A CA 1
ATOM 5027 C C . SER A 1 646 ? 14.208 -1.903 -17.251 1.00 90.94 646 SER A C 1
ATOM 5029 O O . SER A 1 646 ? 12.997 -1.757 -17.323 1.00 90.94 646 SER A O 1
ATOM 5031 N N . THR A 1 647 ? 15.032 -1.388 -18.168 1.00 91.69 647 THR A N 1
ATOM 5032 C CA . THR A 1 647 ? 14.578 -0.582 -19.318 1.00 91.69 647 THR A CA 1
ATOM 5033 C C . THR A 1 647 ? 13.861 -1.426 -20.367 1.00 91.69 647 THR A C 1
ATOM 5035 O O . THR A 1 647 ? 12.849 -1.008 -20.925 1.00 91.69 647 THR A O 1
ATOM 5038 N N . ARG A 1 648 ? 14.374 -2.633 -20.633 1.00 90.12 648 ARG A N 1
ATOM 5039 C CA . ARG A 1 648 ? 13.820 -3.555 -21.630 1.00 90.12 648 ARG A CA 1
ATOM 5040 C C . ARG A 1 648 ? 12.439 -4.072 -21.235 1.00 90.12 648 ARG A C 1
ATOM 5042 O O . ARG A 1 648 ? 11.573 -4.212 -22.093 1.00 90.12 648 ARG A O 1
ATOM 5049 N N . HIS A 1 649 ? 12.230 -4.364 -19.951 1.00 87.88 649 HIS A N 1
ATOM 5050 C CA . HIS A 1 649 ? 10.990 -4.962 -19.453 1.00 87.88 649 HIS A CA 1
ATOM 5051 C C . HIS A 1 649 ? 9.703 -4.227 -19.893 1.00 87.88 649 HIS A C 1
ATOM 5053 O O . HIS A 1 649 ? 8.866 -4.874 -20.528 1.00 87.88 649 HIS A O 1
ATOM 5059 N N . PRO A 1 650 ? 9.529 -2.913 -19.642 1.00 86.06 650 PRO A N 1
ATOM 5060 C CA . PRO A 1 650 ? 8.304 -2.196 -20.005 1.00 86.06 650 PRO A CA 1
ATOM 5061 C C . PRO A 1 650 ? 8.072 -2.063 -21.518 1.00 86.06 650 PRO A C 1
ATOM 5063 O O . PRO A 1 650 ? 6.929 -2.127 -21.980 1.00 86.06 650 PRO A O 1
ATOM 5066 N N . ILE A 1 651 ? 9.153 -1.942 -22.297 1.00 87.44 651 ILE A N 1
ATOM 5067 C CA . ILE A 1 651 ? 9.117 -1.867 -23.767 1.00 87.44 651 ILE A CA 1
ATOM 5068 C C . ILE A 1 651 ? 8.537 -3.162 -24.347 1.00 87.44 651 ILE A C 1
ATOM 5070 O O . ILE A 1 651 ? 7.595 -3.147 -25.144 1.00 87.44 651 ILE A O 1
ATOM 5074 N N . MET A 1 652 ? 9.069 -4.303 -23.899 1.00 84.31 652 MET A N 1
ATOM 5075 C CA . MET A 1 652 ? 8.618 -5.615 -24.367 1.00 84.31 652 MET A CA 1
ATOM 5076 C C . MET A 1 652 ? 7.196 -5.914 -23.885 1.00 84.31 652 MET A C 1
ATOM 5078 O O . MET A 1 652 ? 6.365 -6.373 -24.668 1.00 84.31 652 MET A O 1
ATOM 5082 N N . ARG A 1 653 ? 6.890 -5.621 -22.612 1.00 80.19 653 ARG A N 1
ATOM 5083 C CA . ARG A 1 653 ? 5.582 -5.910 -22.002 1.00 80.19 653 ARG A CA 1
ATOM 5084 C C . ARG A 1 653 ? 4.429 -5.228 -22.721 1.00 80.19 653 ARG A C 1
ATOM 5086 O O . ARG A 1 653 ? 3.432 -5.888 -22.989 1.00 80.19 653 ARG A O 1
ATOM 5093 N N . THR A 1 654 ? 4.577 -3.953 -23.076 1.00 75.06 654 THR A N 1
ATOM 5094 C CA . THR A 1 654 ? 3.499 -3.202 -23.740 1.00 75.06 654 THR A CA 1
ATOM 5095 C C . THR A 1 654 ? 3.115 -3.809 -25.085 1.00 75.06 654 THR A C 1
ATOM 5097 O O . THR A 1 654 ? 1.934 -3.854 -25.422 1.00 75.06 654 THR A O 1
ATOM 5100 N N . SER A 1 655 ? 4.088 -4.330 -25.835 1.00 73.75 655 SER A N 1
ATOM 5101 C CA . SER A 1 655 ? 3.813 -4.972 -27.125 1.00 73.75 655 SER A CA 1
ATOM 5102 C C . SER A 1 655 ? 2.998 -6.253 -26.959 1.00 73.75 655 SER A C 1
ATOM 5104 O O . SER A 1 655 ? 2.060 -6.484 -27.717 1.00 73.75 655 SER A O 1
ATOM 5106 N N . VAL A 1 656 ? 3.294 -7.045 -25.924 1.00 73.69 656 VAL A N 1
ATOM 5107 C CA . VAL A 1 656 ? 2.516 -8.249 -25.600 1.00 73.69 656 VAL A CA 1
ATOM 5108 C C . VAL A 1 656 ? 1.105 -7.881 -25.129 1.00 73.69 656 VAL A C 1
ATOM 5110 O O . VAL A 1 656 ? 0.145 -8.481 -25.597 1.00 73.69 656 VAL A O 1
ATOM 5113 N N . SER A 1 657 ? 0.954 -6.868 -24.268 1.00 75.06 657 SER A N 1
ATOM 5114 C CA . SER A 1 657 ? -0.372 -6.419 -23.815 1.00 75.06 657 SER A CA 1
ATOM 5115 C C . SER A 1 657 ? -1.254 -5.946 -24.975 1.00 75.06 657 SER A C 1
ATOM 5117 O O . SER A 1 657 ? -2.444 -6.247 -24.996 1.00 75.06 657 SER A O 1
ATOM 5119 N N . ARG A 1 658 ? -0.683 -5.243 -25.965 1.00 75.12 658 ARG A N 1
ATOM 5120 C CA . ARG A 1 658 ? -1.420 -4.811 -27.167 1.00 75.12 658 ARG A CA 1
ATOM 5121 C C . ARG A 1 658 ? -1.879 -5.994 -28.022 1.00 75.12 658 ARG A C 1
ATOM 5123 O O . ARG A 1 658 ? -2.995 -5.965 -28.514 1.00 75.12 658 ARG A O 1
ATOM 5130 N N . LEU A 1 659 ? -1.047 -7.027 -28.159 1.00 72.12 659 LEU A N 1
ATOM 5131 C CA . LEU A 1 659 ? -1.388 -8.261 -28.880 1.00 72.12 659 LEU A CA 1
ATOM 5132 C C . LEU A 1 659 ? -2.528 -9.054 -28.231 1.00 72.12 659 LEU A C 1
ATOM 5134 O O . LEU A 1 659 ? -3.202 -9.781 -28.938 1.00 72.12 659 LEU A O 1
ATOM 5138 N N . VAL A 1 660 ? -2.716 -8.951 -26.912 1.00 69.06 660 VAL A N 1
ATOM 5139 C CA . VAL A 1 660 ? -3.811 -9.632 -26.193 1.00 69.06 660 VAL A CA 1
ATOM 5140 C C . VAL A 1 660 ? -5.131 -8.859 -26.278 1.00 69.06 660 VAL A C 1
ATOM 5142 O O . VAL A 1 660 ? -6.191 -9.455 -26.124 1.00 69.06 660 VAL A O 1
ATOM 5145 N N . LEU A 1 661 ? -5.075 -7.539 -26.485 1.00 68.62 661 LEU A N 1
ATOM 5146 C CA . LEU A 1 661 ? -6.273 -6.717 -26.692 1.00 68.62 661 LEU A CA 1
ATOM 5147 C C . LEU A 1 661 ? -6.854 -6.826 -28.105 1.00 68.62 661 LEU A C 1
ATOM 5149 O O . LEU A 1 661 ? -8.051 -6.596 -28.269 1.00 68.62 661 LEU A O 1
ATOM 5153 N N . LEU A 1 662 ? -6.003 -7.088 -29.100 1.00 66.06 662 LEU A N 1
ATOM 5154 C CA . LEU A 1 662 ? -6.399 -7.377 -30.481 1.00 66.06 662 LEU A CA 1
ATOM 5155 C C . LEU A 1 662 ? -6.932 -8.807 -30.584 1.00 66.06 662 LEU A C 1
ATOM 5157 O O . LEU A 1 662 ? -7.918 -8.991 -31.331 1.00 66.06 662 LEU A O 1
#

Sequence (662 aa):
MFVRPHAQRTILTLFIWLCVIHLLQPAGWNLKKEYLPAGWLCLVCGASENQKLPPNFRKLAKDAYTPDVIAASDCMLGKIGYGTFSEALAYKLPFVFVRRDYFNEEPFLRNMLEYYQGGIEMIRRDFLTGRWIPYLERAISLKPCYQGGSNGGEVAACILQDTAVGKHYASDKFSGARRLQDAIVLGYQLQRAVGKDICIPYWYSLAANELSLHTALPTIETSKTTSITEVCTEDFEILHGDIHGLSDTASFLKSLARLDASYDSGKNTKCQMRERVAAAALFNWEEEIFVARAPGRLDVMGGIADYSGSLVLQMPIREACHVAVQKNDPSKQKLWKHVQARQHIDGQGPKPILQIVSFGSELSNRGPTFDMDLSDFLQGEQPISYKKAKEYFARDPAQKWAAYVAGTILVLMRELGVHFENSISIVVSSAVPEGKGVSSSAAVEVASMSAIAASHGLNIAPRDLAYFVKRHVENHIVGAPCGVMDQMASVCGEANKLLAMVCQPAEVLGLVEIPSHIQFWGIDSGIRHSVGGADYGSVRIGTFLGRKMIKSMASEISSYSLANGNSDWQVCAMNSDEMEKDGRELLEVEASLDYLCNLSPHRYEAVFAKKLPEYITGEAFMEKYVDHEDSVTVIDQRRNYAVRASTRHPIMRTSVSRLVLL

Organism: Vitis vinifera (NCBI:txid29760)

Secondary structure (DSSP, 8-state):
-----GGG-SSEEEEEEHHHHGGGPPTT----GGGS-TTEEEEEES--TT----TTEEEPPTT--HHHHHHT-SEEEEE--HHHHHHHHHTT--EEEE--TT-TTHHHHHHHHHHTT-EEE--HHHHHHT--HHHHHHHHT------S-S-HHHHHHHHHHHHHTTTT--SS-HHHHHHHHHHHHHHHHHT--TT---PPPHHHHHHHHHHHHTTS-----S-SSTTTTTHHHHTS--SSS--TT-HHHHHHHHHHHHHHHHHHT----S---HHHHHHHTT--TTS--EEEEEEEEEEEE--TTGGGT-EEEEEEEEEEEEEEEEEE-TTT----HHHHHHHHHH-S-PPPEEEEEETTGGGTTS-SEEEEEGGGGEETTEEPPHHHHHHHHTS-TTTTTHHHHHHHHHHHHHHS-----SEEEEEEEE-SPTTTTS-HHHHHHHHHHHHHHHHTT----HHHHHHHIIIIIIIIII-----SHHHHHHHH--TTEEEEEETTTTEEEEEEEPPTT--------SPPP-TT-HHHHHHHHHHHHHHHHHHHHHHHHHHHHHH--S-S--SS--S-HHHHHHHHHHHHHHHT-S-GGGS-HHHIIIIITTTS-SEEEHHHHHHHHS----SS----TT-EEEHHHHHHHHHHHHHHHHHHH-

pLDDT: mean 74.3, std 18.04, range [24.03, 95.69]

Nearest PDB structures (foldseek):
  2a2d-assembly1_A  TM=7.777E-01  e=5.366E-13  Homo sapiens
  6zfh-assembly4_D  TM=8.670E-01  e=2.352E-11  Homo sapiens
  6zfh-assembly7_G  TM=8.220E-01  e=1.287E-11  Homo sapiens
  6gr2-assembly4_H  TM=8.059E-01  e=4.296E-11  Homo sapiens
  6zfh-assembly2_B  TM=5.748E-01  e=2.484E-11  Homo sapiens

Foldseek 3Di:
DQDDDPVPDQAAEEEEEVLQCVVLDDPPAADDPVLDDPRYAYEYEPDDPPHDHDPSYHYDDPPDPVLVSLLSHQAYEEADDLQVLLSQLLSQHAYEHEYDAPDQCRLVSVVVCVVQQRYDYDYSVCVRVSVCHVVVVVSNVTGGHHDDHNDSVVSSVVSLVCLLLVHPDPDDPPPSSVVSLVVVVVVLVVPDDVPDNDDDDPSNVVVVVVVVVVPPDPPPPPDDPVPPLVVLCVPDDDPDDDCPPQVVVSVVSVLLVVLCVVVPPPDPPPDDDPLSVVSSLFDDPVADKFKFKWFFKDFPFDPLQLQQFFKTWIAGDSWIKMKIKDWAQLVGGRDDPVRVVVVVVVPDPRFAKEKEAEPPCSSGLADRIDMDGPCVQDDDPAGDDLQVLQVVLVPDPNRVLCLLQVQLVSLCCHVVVDDRNTHMGMYMYTPPDAQQPRQPSLRSNLRNNVRVCVNVVHDDDLQRSLVSSVPRRCQRNSQQLGHRVGNSCRRVHDHQWIFIFTVVVTGTPDTHHDPPVDDDDDDRPVDGHPSSDPVSLLLVLLQLLLLLVQLVVLVVVLVVCVVDVDDDPPDDDDDDPVVVVVVNVVSVCSNVPPHLLVDALVNCVVPPLVVDDQKDALQVSCVPRVDSPDPRHDHDRGDMGRNNVSNNVSNVSNVVSVVVVD

InterPro domains:
  IPR006204 GHMP kinase N-terminal domain [PF00288] (404-493)
  IPR014721 Small ribosomal subunit protein uS5 domain 2-type fold, subgroup [G3DSA:3.30.230.10] (279-516)
  IPR019539 Galactokinase, N-terminal domain [PF10509] (283-327)
  IPR020568 Ribosomal protein uS5 domain 2-type superfamily [SSF54211] (287-508)
  IPR053205 GHMP kinase superfamily L-arabinokinase [PTHR38134] (25-430)

Solvent-accessible surface area (backbone atoms only — not comparable to full-atom values): 37670 Å² total; per-residue (Å²): 143,68,89,71,63,85,94,75,61,93,56,50,34,34,32,32,52,42,62,68,46,60,83,75,54,66,92,88,76,75,80,59,70,80,32,52,53,91,64,46,37,33,41,32,36,61,69,62,93,85,62,86,66,39,94,52,45,42,76,54,64,95,81,58,64,59,68,63,53,50,64,57,30,64,30,39,41,40,62,67,46,66,66,61,50,16,40,27,46,33,62,44,29,25,30,40,26,30,85,58,86,93,46,90,61,46,60,57,54,50,53,49,26,55,72,31,42,23,54,42,85,43,59,69,66,39,63,76,72,35,62,39,44,75,56,55,62,54,36,68,75,46,68,34,64,62,87,73,52,81,42,27,70,58,34,39,49,50,51,53,49,35,44,59,71,57,56,93,67,85,72,96,64,69,72,60,41,53,51,52,45,51,50,53,50,48,50,55,61,74,61,58,47,96,93,48,87,73,74,79,61,72,67,62,64,44,56,60,50,56,55,62,66,68,65,61,74,76,83,70,75,94,73,84,75,75,70,60,73,59,58,70,54,70,82,54,84,81,88,75,87,82,66,86,93,43,68,65,58,57,51,48,52,52,54,54,59,48,32,59,63,59,64,77,62,76,70,85,62,90,84,72,56,72,48,56,60,54,49,42,53,46,66,61,89,93,52,78,72,31,74,22,72,12,24,12,33,43,77,78,40,48,75,99,14,39,79,37,31,17,41,30,33,29,28,44,41,88,42,28,16,40,20,40,30,31,76,32,54,36,85,74,50,58,68,54,74,73,55,48,56,52,50,66,72,67,75,57,76,74,62,28,35,38,40,40,35,36,56,69,25,80,84,48,84,42,54,38,63,49,72,48,54,55,63,76,49,36,61,80,95,43,68,57,54,48,65,58,50,23,57,58,38,62,73,41,79,42,52,36,71,48,29,51,46,61,30,39,56,56,47,39,34,66,79,68,65,50,79,76,73,48,13,40,35,37,41,39,42,62,67,34,59,74,44,63,81,31,37,40,62,36,9,43,29,51,7,36,42,50,13,52,30,53,66,72,70,48,89,68,55,61,69,55,49,22,49,50,43,32,56,48,22,41,34,43,28,63,57,36,81,65,49,49,59,52,27,40,27,32,64,71,39,48,88,79,26,30,32,34,31,29,38,61,90,66,39,75,79,46,74,43,80,61,57,94,91,60,85,88,81,90,79,83,86,82,66,74,48,64,89,78,37,74,62,63,54,38,41,52,49,11,23,32,44,35,47,46,51,47,19,52,51,25,46,50,55,49,52,52,59,69,72,46,90,67,91,86,82,88,77,90,78,86,85,59,82,66,58,60,53,53,53,50,53,50,29,55,51,41,36,64,55,88,36,58,38,79,45,51,54,68,58,41,60,74,70,42,55,85,74,46,51,62,61,48,39,30,45,69,47,40,78,76,58,71,66,49,90,53,99,77,66,78,83,53,45,92,42,76,27,49,18,38,66,36,39,46,49,26,21,51,42,25,57,54,43,52,62,72,74,106